Protein AF-0000000080789668 (afdb_homodimer)

Nearest PDB structures (foldseek):
  3aax-assembly1_A  TM=9.616E-01  e=2.510E-32  Mycobacterium tuberculosis
  3aay-assembly1_A  TM=9.534E-01  e=1.844E-32  Mycobacterium tuberculosis
  3aax-assembly2_B  TM=9.592E-01  e=1.595E-31  Mycobacterium tuberculosis
  3hwi-assembly1_A  TM=9.570E-01  e=2.719E-30  Mycobacterium tuberculosis
  3hzu-assembly1_A-2  TM=9.443E-01  e=3.852E-29  Mycobacterium tuberculosis

Radius of gyration: 27.15 Å; Cα contacts (8 Å, |Δi|>4): 1165; chains: 2; bounding box: 47×80×62 Å

InterPro domains:
  IPR001307 Thiosulphate sulfurtransferase, conserved site [PS00683] (247-257)
  IPR001763 Rhodanese-like domain [PF00581] (4-111)
  IPR001763 Rhodanese-like domain [PF00581] (143-257)
  IPR001763 Rhodanese-like domain [PS50206] (11-118)
  IPR001763 Rhodanese-like domain [PS50206] (148-266)
  IPR001763 Rhodanese-like domain [SM00450] (3-115)
  IPR001763 Rhodanese-like domain [SM00450] (138-263)
  IPR036873 Rhodanese-like domain superfamily [G3DSA:3.40.250.10] (1-135)
  IPR036873 Rhodanese-like domain superfamily [G3DSA:3.40.250.10] (138-267)
  IPR036873 Rhodanese-like domain superfamily [SSF52821] (2-127)
  IPR036873 Rhodanese-like domain superfamily [SSF52821] (144-266)
  IPR051126 Thiosulfate sulfurtransferase domain-containing protein [PTHR43855] (2-267)

Sequence (534 aa):
MLVSVKWLYENLNEVKILEIDFDPEINYYEGHIPSALLLPWKSLLHDKIRDFAPPEKFSKVLGNLGVKEDDLIVLYSDMGNRYAFYTYWLMKAYGHENVAILNGGIYKWLKEGYPVENEPTFPSKKSNYIVKRVDWSSRILLWELLSKLNSIELIDARNREEYEGLTSAPPEHKCEQTQVSGHIPNAKNIPWTILFNEDGTLKGREELEKIFSSINKDKEIVVYCRTGARASAVWYVLKEVLSYKNVRLYDGSWVEYGNLVGVPIERMLVSVKWLYENLNEVKILEIDFDPEINYYEGHIPSALLLPWKSLLHDKIRDFAPPEKFSKVLGNLGVKEDDLIVLYSDMGNRYAFYTYWLMKAYGHENVAILNGGIYKWLKEGYPVENEPTFPSKKSNYIVKRVDWSSRILLWELLSKLNSIELIDARNREEYEGLTSAPPEHKCEQTQVSGHIPNAKNIPWTILFNEDGTLKGREELEKIFSSINKDKEIVVYCRTGARASAVWYVLKEVLSYKNVRLYDGSWVEYGNLVGVPIER

pLDDT: mean 94.4, std 8.52, range [49.53, 98.88]

Foldseek 3Di:
DEDELVRCLVCVPQAAEEEEECDCVVPVLVWDAPNYAYDYLVQQDPPPDGGGDPQVSVQQSCQQQVDALQGQYEYAYPPLRLSVLVVVVVCVQLPRDRYYYHFLGVQLNVVVPHDIDNDHHGDPHGHRGGRDDGHQQQADEDVRCLVCVPFAAEEEQEDPCQQCQVDQDDPVCPVLGFPGGHARPPYDYQHLVVQADPSSGGDALVVLCVSCVVHDLVGAYEYAYRQQRSRSSVQCCVCVVNNRPRHHYHRCHCSNVRRDPPHDGDD/DEDELVRCLVCVPQAAEEEEEQDCVVPVLVWDAPNYAYDYLVQQDPPPDGGGHPQVSVQQSCQQQVDALQGQYEYAYPPLRLVVLVVVVVCVQLPRDRYYYHFLGVQLNVVVPHDIDNDHHGDPHGHRGGRDHGHQQQADEDVRCLVCVPFAAEEEQEDPCQQCQVDQDPPVCVVLGFPGGHARPPYDYQHLVVQADPSSGGDALVVLCVSCVVPDLVGAYEYAYRQQRSRSSVQCCVCVVNNRPRHHYHRNHCSNVRRDPPHDGDD

Secondary structure (DSSP, 8-state):
-EE-HHHHHHTTTTSEEEEEES-TTTTTTT-B-TTPEEEEGGGGB-SSSSSBPPHHHHHHHHHHTT--TT--EEEEEHHHHHHHHHHHHHHHHTT---EEEETTHHHHHHHTT---B-SPP--SS-----------TTB--HHHHHHTTTTSEEEE-S-HHHHTTS-SS-GGGGGG--SS-SB-TT-EE--GGGGB-TTSPBPPHHHHHHHTTTS-TTS-EEEE-SSSHHHHHHHHIIIIIS--SSEEE-TTHHHHHTT-SS---B-/-EE-HHHHHHTTTTSEEEEEES-TTTTTTT-B-TTPEEEEGGGGB-SSSSSBPPHHHHHHHHHHTT--TT--EEEEEHHHHHHHHHHHHHHHHTT---EEEETTHHHHHHHTT---B-SPP--SS-----------TTB--HHHHHHTTTTSEEEE-S-HHHHTTS-SS-GGGGGG--SS-SB-TT-EE--GGGGB-TTSPBPPHHHHHHHTTTS-TTS-EEEE-SSSHHHHHHHHIIIIIS--SSEEE-TTHHHHHTT-SS---B-

Structure (mmCIF, N/CA/C/O backbone):
data_AF-0000000080789668-model_v1
#
loop_
_entity.id
_entity.type
_entity.pdbx_description
1 polymer Sulfurtransferase
#
loop_
_atom_site.group_PDB
_atom_site.id
_atom_site.type_symbol
_atom_site.label_atom_id
_atom_site.label_alt_id
_atom_site.label_comp_id
_atom_site.label_asym_id
_atom_site.label_entity_id
_atom_site.label_seq_id
_atom_site.pdbx_PDB_ins_code
_atom_site.Cartn_x
_atom_site.Cartn_y
_atom_site.Cartn_z
_atom_site.occupancy
_atom_site.B_iso_or_equiv
_atom_site.auth_seq_id
_atom_site.auth_comp_id
_atom_site.auth_asym_id
_atom_site.auth_atom_id
_atom_site.pdbx_PDB_model_num
ATOM 1 N N . MET A 1 1 ? 5.379 -29.969 -11.68 1 88.44 1 MET A N 1
ATOM 2 C CA . MET A 1 1 ? 5.574 -30.625 -12.977 1 88.44 1 MET A CA 1
ATOM 3 C C . MET A 1 1 ? 5.379 -29.625 -14.109 1 88.44 1 MET A C 1
ATOM 5 O O . MET A 1 1 ? 4.535 -28.734 -14.023 1 88.44 1 MET A O 1
ATOM 9 N N . LEU A 1 2 ? 6.27 -29.719 -15.125 1 95.44 2 LEU A N 1
ATOM 10 C CA . LEU A 1 2 ? 6.18 -28.922 -16.344 1 95.44 2 LEU A CA 1
ATOM 11 C C . LEU A 1 2 ? 5.812 -29.781 -17.531 1 95.44 2 LEU A C 1
ATOM 13 O O . LEU A 1 2 ? 6.395 -30.859 -17.734 1 95.44 2 LEU A O 1
ATOM 17 N N . VAL A 1 3 ? 4.777 -29.344 -18.281 1 98.06 3 VAL A N 1
ATOM 18 C CA . VAL A 1 3 ? 4.395 -30.109 -19.453 1 98.06 3 VAL A CA 1
ATOM 19 C C . VAL A 1 3 ? 4.539 -29.234 -20.703 1 98.06 3 VAL A C 1
ATOM 21 O O . VAL A 1 3 ? 4.336 -28.016 -20.641 1 98.06 3 VAL A O 1
ATOM 24 N N . SER A 1 4 ? 4.828 -29.844 -21.828 1 98.19 4 SER A N 1
ATOM 25 C CA . SER A 1 4 ? 4.992 -29.125 -23.078 1 98.19 4 SER A CA 1
ATOM 26 C C . SER A 1 4 ? 3.65 -28.891 -23.766 1 98.19 4 SER A C 1
ATOM 28 O O . SER A 1 4 ? 2.662 -29.562 -23.453 1 98.19 4 SER A O 1
ATOM 30 N N . VAL A 1 5 ? 3.672 -27.953 -24.688 1 98.12 5 VAL A N 1
ATOM 31 C CA . VAL A 1 5 ? 2.467 -27.672 -25.469 1 98.12 5 VAL A CA 1
ATOM 32 C C . VAL A 1 5 ? 2.1 -28.906 -26.297 1 98.12 5 VAL A C 1
ATOM 34 O O . VAL A 1 5 ? 0.919 -29.234 -26.438 1 98.12 5 VAL A O 1
ATOM 37 N N . LYS A 1 6 ? 3.082 -29.594 -26.844 1 98.19 6 LYS A N 1
ATOM 38 C CA . LYS A 1 6 ? 2.84 -30.812 -27.609 1 98.19 6 LYS A CA 1
ATOM 39 C C . LYS A 1 6 ? 2.193 -31.891 -26.734 1 98.19 6 LYS A C 1
ATOM 41 O O . LYS A 1 6 ? 1.214 -32.5 -27.141 1 98.19 6 LYS A O 1
ATOM 46 N N .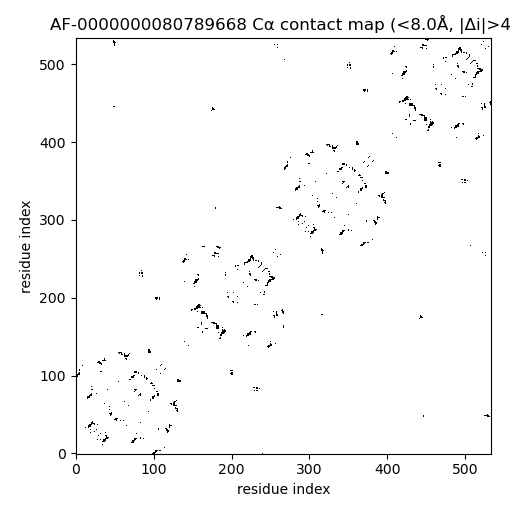 TRP A 1 7 ? 2.785 -32.094 -25.609 1 98.44 7 TRP A N 1
ATOM 47 C CA . TRP A 1 7 ? 2.244 -33.094 -24.688 1 98.44 7 TRP A CA 1
ATOM 48 C C . TRP A 1 7 ? 0.789 -32.781 -24.359 1 98.44 7 TRP A C 1
ATOM 50 O O . TRP A 1 7 ? -0.055 -33.688 -24.359 1 98.44 7 TRP A O 1
ATOM 60 N N . LEU A 1 8 ? 0.465 -31.516 -23.984 1 98.56 8 LEU A N 1
ATOM 61 C CA . LEU A 1 8 ? -0.902 -31.156 -23.625 1 98.56 8 LEU A CA 1
ATOM 62 C C . LEU A 1 8 ? -1.859 -31.406 -24.781 1 98.56 8 LEU A C 1
ATOM 64 O O . LEU A 1 8 ? -2.951 -31.938 -24.594 1 98.56 8 LEU A O 1
ATOM 68 N N . TYR A 1 9 ? -1.451 -31.031 -26.016 1 98.19 9 TYR A N 1
ATOM 69 C CA . TYR A 1 9 ? -2.291 -31.25 -27.203 1 98.19 9 TYR A CA 1
ATOM 70 C C . TYR A 1 9 ? -2.641 -32.719 -27.359 1 98.19 9 TYR A C 1
ATOM 72 O O . TYR A 1 9 ? -3.771 -33.062 -27.719 1 98.19 9 TYR A O 1
ATOM 80 N N . GLU A 1 10 ? -1.717 -33.531 -27.078 1 98.06 10 GLU A N 1
ATOM 81 C CA . GLU A 1 10 ? -1.894 -34.969 -27.25 1 98.06 10 GLU A CA 1
ATOM 82 C C . GLU A 1 10 ? -2.686 -35.594 -26.078 1 98.06 10 GLU A C 1
ATOM 84 O O . GLU A 1 10 ? -3.154 -36.719 -26.172 1 98.06 10 GLU A O 1
ATOM 89 N N . ASN A 1 11 ? -2.867 -34.812 -25 1 97.56 11 ASN A N 1
ATOM 90 C CA . ASN A 1 11 ? -3.498 -35.375 -23.797 1 97.56 11 ASN A CA 1
ATOM 91 C C . ASN A 1 11 ? -4.664 -34.5 -23.328 1 97.56 11 ASN A C 1
ATOM 93 O O . ASN A 1 11 ? -5.008 -34.5 -22.156 1 97.56 11 ASN A O 1
ATOM 97 N N . LEU A 1 12 ? -5.309 -33.781 -24.203 1 96.75 12 LEU A N 1
ATOM 98 C CA . LEU A 1 12 ? -6.355 -32.812 -23.891 1 96.75 12 LEU A CA 1
ATOM 99 C C . LEU A 1 12 ? -7.492 -33.469 -23.109 1 96.75 12 LEU A C 1
ATOM 101 O O . LEU A 1 12 ? -8.055 -32.875 -22.188 1 96.75 12 LEU A O 1
ATOM 105 N N . ASN A 1 13 ? -7.793 -34.719 -23.438 1 92.88 13 ASN A N 1
ATOM 106 C CA . ASN A 1 13 ? -8.953 -35.406 -22.859 1 92.88 13 ASN A CA 1
ATOM 107 C C . ASN A 1 13 ? -8.594 -36.188 -21.609 1 92.88 13 ASN A C 1
ATOM 109 O O . ASN A 1 13 ? -9.461 -36.781 -20.969 1 92.88 13 ASN A O 1
ATOM 113 N N . GLU A 1 14 ? -7.312 -36.125 -21.203 1 95.06 14 GLU A N 1
ATOM 114 C CA . GLU A 1 14 ? -6.836 -36.938 -20.094 1 95.06 14 GLU A CA 1
ATOM 115 C C . GLU A 1 14 ? -6.562 -36.094 -18.859 1 95.06 14 GLU A C 1
ATOM 117 O O . GLU A 1 14 ? -6.32 -36.594 -17.766 1 95.06 14 GLU A O 1
ATOM 122 N N . VAL A 1 15 ? -6.602 -34.812 -19.062 1 97 15 VAL A N 1
ATOM 123 C CA . VAL A 1 15 ? -6.258 -33.906 -17.969 1 97 15 VAL A CA 1
ATOM 124 C C . VAL A 1 15 ? -7.32 -32.812 -17.828 1 97 15 VAL A C 1
ATOM 126 O O . VAL A 1 15 ? -8.148 -32.625 -18.719 1 97 15 VAL A O 1
ATOM 129 N N . LYS A 1 16 ? -7.414 -32.188 -16.641 1 97.44 16 LYS A N 1
ATOM 130 C CA . LYS A 1 16 ? -8.18 -30.953 -16.438 1 97.44 16 LYS A CA 1
ATOM 131 C C . LYS A 1 16 ? -7.336 -29.719 -16.734 1 97.44 16 LYS A C 1
ATOM 133 O O . LYS A 1 16 ? -6.258 -29.547 -16.156 1 97.44 16 LYS A O 1
ATOM 138 N N . ILE A 1 17 ? -7.758 -28.938 -17.656 1 98.31 17 ILE A N 1
ATOM 139 C CA . ILE A 1 17 ? -7.016 -27.75 -18.031 1 98.31 17 ILE A CA 1
ATOM 140 C C . ILE A 1 17 ? -7.691 -26.516 -17.453 1 98.31 17 ILE A C 1
ATOM 142 O O . ILE A 1 17 ? -8.883 -26.281 -17.672 1 98.31 17 ILE A O 1
ATOM 146 N N . LEU A 1 18 ? -6.957 -25.766 -16.641 1 98.12 18 LEU A N 1
ATOM 147 C CA . LEU A 1 18 ? -7.473 -24.531 -16.062 1 98.12 18 LEU A CA 1
ATOM 148 C C . LEU A 1 18 ? -6.699 -23.328 -16.578 1 98.12 18 LEU A C 1
ATOM 150 O O . LEU A 1 18 ? -5.469 -23.281 -16.484 1 98.12 18 LEU A O 1
ATOM 154 N N . GLU A 1 19 ? -7.34 -22.375 -17.125 1 97.69 19 GLU A N 1
ATOM 155 C CA . GLU A 1 19 ? -6.773 -21.062 -17.438 1 97.69 19 GLU A CA 1
ATOM 156 C C . GLU A 1 19 ? -7.031 -20.062 -16.312 1 97.69 19 GLU A C 1
ATOM 158 O O . GLU A 1 19 ? -8.188 -19.75 -16 1 97.69 19 GLU A O 1
ATOM 163 N N . ILE A 1 20 ? -5.934 -19.641 -15.688 1 97.5 20 ILE A N 1
ATOM 164 C CA . ILE A 1 20 ? -6.051 -18.625 -14.633 1 97.5 20 ILE A CA 1
ATOM 165 C C . ILE A 1 20 ? -6.07 -17.234 -15.258 1 97.5 20 ILE A C 1
ATOM 167 O O . ILE A 1 20 ? -5.086 -16.812 -15.867 1 97.5 20 ILE A O 1
ATOM 171 N N . ASP A 1 21 ? -7.168 -16.531 -15 1 92 21 ASP A N 1
ATOM 172 C CA . ASP A 1 21 ? -7.297 -15.25 -15.68 1 92 21 ASP A CA 1
ATOM 173 C C . ASP A 1 21 ? -7.629 -14.133 -14.68 1 92 21 ASP A C 1
ATOM 175 O O . ASP A 1 21 ? -8.484 -14.312 -13.812 1 92 21 ASP A O 1
ATOM 179 N N . PHE A 1 22 ? -6.883 -13.055 -14.898 1 84.81 22 PHE A N 1
ATOM 180 C CA . PHE A 1 22 ? -7.16 -11.859 -14.109 1 84.81 22 PHE A CA 1
ATOM 181 C C . PHE A 1 22 ? -8.281 -11.047 -14.734 1 84.81 22 PHE A C 1
ATOM 183 O O . PHE A 1 22 ? -9.086 -10.438 -14.023 1 84.81 22 PHE A O 1
ATOM 190 N N . ASP A 1 23 ? -8.383 -11.047 -15.977 1 82.75 23 ASP A N 1
ATOM 191 C CA . ASP A 1 23 ? -9.398 -10.383 -16.781 1 82.75 23 ASP A CA 1
ATOM 192 C C . ASP A 1 23 ? -9.891 -11.289 -17.906 1 82.75 23 ASP A C 1
ATOM 194 O O . ASP A 1 23 ? -9.492 -11.133 -19.062 1 82.75 23 ASP A O 1
ATOM 198 N N . PRO A 1 24 ? -10.852 -12.109 -17.609 1 82.31 24 PRO A N 1
ATOM 199 C CA . PRO A 1 24 ? -11.258 -13.148 -18.547 1 82.31 24 PRO A CA 1
ATOM 200 C C . PRO A 1 24 ? -11.844 -12.586 -19.828 1 82.31 24 PRO A C 1
ATOM 202 O O . PRO A 1 24 ? -11.812 -13.25 -20.875 1 82.31 24 PRO A O 1
ATOM 205 N N . GLU A 1 25 ? -12.398 -11.359 -19.766 1 77.81 25 GLU A N 1
ATOM 206 C CA . GLU A 1 25 ? -13.023 -10.766 -20.938 1 77.81 25 GLU A CA 1
ATOM 207 C C . GLU A 1 25 ? -12 -10.523 -22.047 1 77.81 25 GLU A C 1
ATOM 209 O O . GLU A 1 25 ? -12.32 -10.656 -23.234 1 77.81 25 GLU A O 1
ATOM 214 N N . ILE A 1 26 ? -10.766 -10.32 -21.688 1 78.12 26 ILE A N 1
ATOM 215 C CA . ILE A 1 26 ? -9.773 -9.938 -22.672 1 78.12 26 ILE A CA 1
ATOM 216 C C . ILE A 1 26 ? -8.891 -11.133 -23.016 1 78.12 26 ILE A C 1
ATOM 218 O O . ILE A 1 26 ? -8.117 -11.094 -23.984 1 78.12 26 ILE A O 1
ATOM 222 N N . ASN A 1 27 ? -9.039 -12.195 -22.297 1 84.88 27 ASN A N 1
ATOM 223 C CA . ASN A 1 27 ? -8.133 -13.32 -22.516 1 84.88 27 ASN A CA 1
ATOM 224 C C . ASN A 1 27 ? -8.906 -14.602 -22.844 1 84.88 27 ASN A C 1
ATOM 226 O O . ASN A 1 27 ? -9.086 -14.938 -24.016 1 84.88 27 ASN A O 1
ATOM 230 N N . TYR A 1 28 ? -9.633 -15.195 -21.969 1 91.19 28 TYR A N 1
ATOM 231 C CA . TYR A 1 28 ? -10.281 -16.5 -22.078 1 91.19 28 TYR A CA 1
ATOM 232 C C . TYR A 1 28 ? -11.32 -16.5 -23.203 1 91.19 28 TYR A C 1
ATOM 234 O O . TYR A 1 28 ? -11.359 -17.422 -24.016 1 91.19 28 TYR A O 1
ATOM 242 N N . TYR A 1 29 ? -12.031 -15.469 -23.312 1 90.38 29 TYR A N 1
ATOM 243 C CA . TYR A 1 29 ? -13.164 -15.445 -24.234 1 90.38 29 TYR A CA 1
ATOM 244 C C . TYR A 1 29 ? -12.711 -15.078 -25.641 1 90.38 29 TYR A C 1
ATOM 246 O O . TYR A 1 29 ? -13.438 -15.305 -26.609 1 90.38 29 TYR A O 1
ATOM 254 N N . GLU A 1 30 ? -11.516 -14.508 -25.75 1 87.94 30 GLU A N 1
ATOM 255 C CA . GLU A 1 30 ? -10.953 -14.25 -27.062 1 87.94 30 GLU A CA 1
ATOM 256 C C . GLU A 1 30 ? -10.398 -15.531 -27.688 1 87.94 30 GLU A C 1
ATOM 258 O O . GLU A 1 30 ? -10.32 -15.648 -28.922 1 87.94 30 GLU A O 1
ATOM 263 N N . GLY A 1 31 ? -10 -16.422 -26.828 1 92.69 31 GLY A N 1
ATOM 264 C CA . GLY A 1 31 ? -9.469 -17.703 -27.25 1 92.69 31 GLY A CA 1
ATOM 265 C C . GLY A 1 31 ? -8.742 -18.453 -26.141 1 92.69 31 GLY A C 1
ATOM 266 O O . GLY A 1 31 ? -7.922 -17.859 -25.438 1 92.69 31 GLY A O 1
ATOM 267 N N . HIS A 1 32 ? -9.078 -19.609 -26.031 1 96.5 32 HIS A N 1
ATOM 268 C CA . HIS A 1 32 ? -8.438 -20.438 -25 1 96.5 32 HIS A CA 1
ATOM 269 C C . HIS A 1 32 ? -8.125 -21.828 -25.531 1 96.5 32 HIS A C 1
ATOM 271 O O . HIS A 1 32 ? -8.586 -22.203 -26.609 1 96.5 32 HIS A O 1
ATOM 277 N N . ILE A 1 33 ? -7.242 -22.531 -24.828 1 97.56 33 ILE A N 1
ATOM 278 C CA . ILE A 1 33 ? -6.883 -23.891 -25.188 1 97.56 33 ILE A CA 1
ATOM 279 C C . ILE A 1 33 ? -8.117 -24.781 -25.109 1 97.56 33 ILE A C 1
ATOM 281 O O . ILE A 1 33 ? -8.914 -24.688 -24.188 1 97.56 33 ILE A O 1
ATOM 285 N N . PRO A 1 34 ? -8.281 -25.703 -26.125 1 96.88 34 PRO A N 1
ATOM 286 C CA . PRO A 1 34 ? -9.461 -26.578 -26.141 1 96.88 34 PRO A CA 1
ATOM 287 C C . PRO A 1 34 ? -9.648 -27.328 -24.812 1 96.88 34 PRO A C 1
ATOM 289 O O . PRO A 1 34 ? -8.688 -27.859 -24.266 1 96.88 34 PRO A O 1
ATOM 292 N N . SER A 1 35 ? -10.883 -27.266 -24.281 1 95 35 SER A N 1
ATOM 293 C CA . SER A 1 35 ? -11.312 -27.984 -23.094 1 95 35 SER A CA 1
ATOM 294 C C . SER A 1 35 ? -10.875 -27.25 -21.828 1 95 35 SER A C 1
ATOM 296 O O . SER A 1 35 ? -11.211 -27.672 -20.719 1 95 35 SER A O 1
ATOM 298 N N . ALA A 1 36 ? -10.156 -26.125 -22 1 97.19 36 ALA A N 1
ATOM 299 C CA . ALA A 1 36 ? -9.711 -25.406 -20.812 1 97.19 36 ALA A CA 1
ATOM 300 C C . ALA A 1 36 ? -10.898 -24.75 -20.094 1 97.19 36 ALA A C 1
ATOM 302 O O . ALA A 1 36 ? -11.766 -24.156 -20.734 1 97.19 36 ALA A O 1
ATOM 303 N N . LEU A 1 37 ? -10.93 -24.922 -18.828 1 97.06 37 LEU A N 1
ATOM 304 C CA . LEU A 1 37 ? -11.906 -24.234 -17.984 1 97.06 37 LEU A CA 1
ATOM 305 C C . LEU A 1 37 ? -11.359 -22.922 -17.453 1 97.06 37 LEU A C 1
ATOM 307 O O . LEU A 1 37 ? -10.156 -22.797 -17.203 1 97.06 37 LEU A O 1
ATOM 311 N N . LEU A 1 38 ? -12.234 -21.938 -17.328 1 96.81 38 LEU A N 1
ATOM 312 C CA . LEU A 1 38 ? -11.844 -20.625 -16.812 1 96.81 38 LEU A CA 1
ATOM 313 C C . LEU A 1 38 ? -11.805 -20.641 -15.281 1 96.81 38 LEU A C 1
ATOM 315 O O . LEU A 1 38 ? -12.789 -21.016 -14.641 1 96.81 38 LEU A O 1
ATOM 319 N N . LEU A 1 39 ? -10.719 -20.312 -14.703 1 97.25 39 LEU A N 1
ATOM 320 C CA . LEU A 1 39 ? -10.578 -20.047 -13.281 1 97.25 39 LEU A CA 1
ATOM 321 C C . LEU A 1 39 ? -10.203 -18.594 -13.023 1 97.25 39 LEU A C 1
ATOM 323 O O . LEU A 1 39 ? -9.039 -18.219 -13.141 1 97.25 39 LEU A O 1
ATOM 327 N N . PRO A 1 40 ? -11.172 -17.75 -12.688 1 95.75 40 PRO A N 1
ATOM 328 C CA . PRO A 1 40 ? -10.828 -16.359 -12.391 1 95.75 40 PRO A CA 1
ATOM 329 C C . PRO A 1 40 ? -9.945 -16.219 -11.148 1 95.75 40 PRO A C 1
ATOM 331 O O . PRO A 1 40 ? -10.266 -16.766 -10.094 1 95.75 40 PRO A O 1
ATOM 334 N N . TRP A 1 41 ? -8.867 -15.516 -11.312 1 95.5 41 TRP A N 1
ATOM 335 C CA . TRP A 1 41 ? -7.914 -15.336 -10.219 1 95.5 41 TRP A CA 1
ATOM 336 C C . TRP A 1 41 ? -8.617 -14.828 -8.961 1 95.5 41 TRP A C 1
ATOM 338 O O . TRP A 1 41 ? -8.367 -15.312 -7.859 1 95.5 41 TRP A O 1
ATOM 348 N N . LYS A 1 42 ? -9.523 -13.891 -9.094 1 93.88 42 LYS A N 1
ATOM 349 C CA . LYS A 1 42 ? -10.211 -13.258 -7.98 1 93.88 42 LYS A CA 1
ATOM 350 C C . LYS A 1 42 ? -10.992 -14.273 -7.156 1 93.88 42 LYS A C 1
ATOM 352 O O . LYS A 1 42 ? -11.219 -14.07 -5.961 1 93.88 42 LYS A O 1
ATOM 357 N N . SER A 1 43 ? -11.375 -15.406 -7.797 1 96.75 43 SER A N 1
ATOM 358 C CA . SER A 1 43 ? -12.141 -16.438 -7.094 1 96.75 43 SER A CA 1
ATOM 359 C C . SER A 1 43 ? -11.273 -17.172 -6.082 1 96.75 43 SER A C 1
ATOM 361 O O . SER A 1 43 ? -11.789 -17.859 -5.203 1 96.75 43 SER A O 1
ATOM 363 N N . LEU A 1 44 ? -9.961 -17.016 -6.207 1 97.75 44 LEU A N 1
ATOM 364 C CA . LEU A 1 44 ? -9.023 -17.703 -5.32 1 97.75 44 LEU A CA 1
ATOM 365 C C . LEU A 1 44 ? -8.625 -16.797 -4.152 1 97.75 44 LEU A C 1
ATOM 367 O O . LEU A 1 44 ? -7.816 -17.203 -3.311 1 97.75 44 LEU A O 1
ATOM 371 N N . LEU A 1 45 ? -9.203 -15.625 -4.09 1 97.19 45 LEU A N 1
ATOM 372 C CA . LEU A 1 45 ? -8.859 -14.656 -3.057 1 97.19 45 LEU A CA 1
ATOM 373 C C . LEU A 1 45 ? -9.969 -14.562 -2.012 1 97.19 45 LEU A C 1
ATOM 375 O O . LEU A 1 45 ? -11.109 -14.945 -2.275 1 97.19 45 LEU A O 1
ATOM 379 N N . HIS A 1 46 ? -9.586 -14.141 -0.825 1 97.25 46 HIS A N 1
ATOM 380 C CA . HIS A 1 46 ? -10.562 -13.859 0.218 1 97.25 46 HIS A CA 1
ATOM 381 C C . HIS A 1 46 ? -11.508 -12.734 -0.198 1 97.25 46 HIS A C 1
ATOM 383 O O . HIS A 1 46 ? -11.102 -11.805 -0.89 1 97.25 46 HIS A O 1
ATOM 389 N N . ASP A 1 47 ? -12.734 -12.766 0.256 1 94.25 47 ASP A N 1
ATOM 390 C CA . ASP A 1 47 ? -13.766 -11.828 -0.196 1 94.25 47 ASP A CA 1
ATOM 391 C C . ASP A 1 47 ? -13.586 -10.461 0.453 1 94.25 47 ASP A C 1
ATOM 393 O O . ASP A 1 47 ? -14.016 -9.445 -0.098 1 94.25 47 ASP A O 1
ATOM 397 N N . LYS A 1 48 ? -12.953 -10.422 1.616 1 92.12 48 LYS A N 1
ATOM 398 C CA . LYS A 1 48 ? -12.984 -9.195 2.402 1 92.12 48 LYS A CA 1
ATOM 399 C C . LYS A 1 48 ? -11.578 -8.656 2.646 1 92.12 48 LYS A C 1
ATOM 401 O O . LYS A 1 48 ? -11.328 -7.461 2.508 1 92.12 48 LYS A O 1
ATOM 406 N N . ILE A 1 49 ? -10.672 -9.516 3.035 1 96.5 49 ILE A N 1
ATOM 407 C CA . ILE A 1 49 ? -9.344 -9.07 3.438 1 96.5 49 ILE A CA 1
ATOM 408 C C . ILE A 1 49 ? -8.328 -9.461 2.367 1 96.5 49 ILE A C 1
ATOM 410 O O . ILE A 1 49 ? -8.617 -10.273 1.49 1 96.5 49 ILE A O 1
ATOM 414 N N . ARG A 1 50 ? -7.195 -8.844 2.371 1 95.75 50 ARG A N 1
ATOM 415 C CA . ARG A 1 50 ? -6.113 -9.219 1.466 1 95.75 50 ARG A CA 1
ATOM 416 C C . ARG A 1 50 ? -5.496 -10.555 1.873 1 95.75 50 ARG A C 1
ATOM 418 O O . ARG A 1 50 ? -4.57 -10.602 2.682 1 95.75 50 ARG A O 1
ATOM 425 N N . ASP A 1 51 ? -6.004 -11.547 1.333 1 97.94 51 ASP A N 1
ATOM 426 C CA . ASP A 1 51 ? -5.539 -12.906 1.573 1 97.94 51 ASP A CA 1
ATOM 427 C C . ASP A 1 51 ? -6.137 -13.875 0.561 1 97.94 51 ASP A C 1
ATOM 429 O O . ASP A 1 51 ? -6.844 -13.469 -0.36 1 97.94 51 ASP A O 1
ATOM 433 N N . PHE A 1 52 ? -5.781 -15.117 0.733 1 98.31 52 PHE A N 1
ATOM 434 C CA . PHE A 1 52 ? -6.32 -16.141 -0.153 1 98.31 52 PHE A CA 1
ATOM 435 C C . PHE A 1 52 ? -7.637 -16.688 0.388 1 98.31 52 PHE A C 1
ATOM 437 O O . PHE A 1 52 ? -7.938 -16.547 1.574 1 98.31 52 PHE A O 1
ATOM 444 N N . ALA A 1 53 ? -8.414 -17.266 -0.564 1 97.88 53 ALA A N 1
ATOM 445 C CA . ALA A 1 53 ? -9.688 -17.875 -0.2 1 97.88 53 ALA A CA 1
ATOM 446 C C . ALA A 1 53 ? -9.508 -18.938 0.884 1 97.88 53 ALA A C 1
ATOM 448 O O . ALA A 1 53 ? -8.539 -19.703 0.854 1 97.88 53 ALA A O 1
ATOM 449 N N . PRO A 1 54 ? -10.438 -18.969 1.89 1 97.75 54 PRO A N 1
ATOM 450 C CA . PRO A 1 54 ? -10.383 -20.094 2.828 1 97.75 54 PRO A CA 1
ATOM 451 C C . PRO A 1 54 ? -10.625 -21.453 2.146 1 97.75 54 PRO A C 1
ATOM 453 O O . PRO A 1 54 ? -11.117 -21.484 1.016 1 97.75 54 PRO A O 1
ATOM 456 N N . PRO A 1 55 ? -10.266 -22.531 2.848 1 97.88 55 PRO A N 1
ATOM 457 C CA . PRO A 1 55 ? -10.352 -23.875 2.24 1 97.88 55 PRO A CA 1
ATOM 458 C C . PRO A 1 55 ? -11.75 -24.172 1.703 1 97.88 55 PRO A C 1
ATOM 460 O O . PRO A 1 55 ? -11.883 -24.812 0.65 1 97.88 55 PRO A O 1
ATOM 463 N N . GLU A 1 56 ? -12.758 -23.766 2.365 1 97.81 56 GLU A N 1
ATOM 464 C CA . GLU A 1 56 ? -14.125 -24.062 1.943 1 97.81 56 GLU A CA 1
ATOM 465 C C . GLU A 1 56 ? -14.453 -23.391 0.614 1 97.81 56 GLU A C 1
ATOM 467 O O . GLU A 1 56 ? -15.031 -24 -0.279 1 97.81 56 GLU A O 1
ATOM 472 N N . LYS A 1 57 ? -14.094 -22.141 0.516 1 98.12 57 LYS A N 1
ATOM 473 C CA . LYS A 1 57 ? -14.32 -21.422 -0.729 1 98.12 57 LYS A CA 1
ATOM 474 C C . LYS A 1 57 ? -13.484 -22 -1.865 1 98.12 57 LYS A C 1
ATOM 476 O O . LYS A 1 57 ? -13.969 -22.141 -2.988 1 98.12 57 LYS A O 1
ATOM 481 N N . PHE A 1 58 ? -12.234 -22.297 -1.569 1 98.38 58 PHE A N 1
ATOM 482 C CA . PHE A 1 58 ? -11.352 -22.906 -2.559 1 98.38 58 PHE A CA 1
ATOM 483 C C . PHE A 1 58 ? -11.945 -24.203 -3.088 1 98.38 58 PHE A C 1
ATOM 485 O O . PHE A 1 58 ? -11.977 -24.438 -4.301 1 98.38 58 PHE A O 1
ATOM 492 N N . SER A 1 59 ? -12.484 -25.016 -2.189 1 98.44 59 SER A N 1
ATOM 493 C CA . SER A 1 59 ? -13.117 -26.281 -2.553 1 98.44 59 SER A CA 1
ATOM 494 C C . SER A 1 59 ? -14.32 -26.047 -3.463 1 98.44 59 SER A C 1
ATOM 496 O O . SER A 1 59 ? -14.492 -26.75 -4.461 1 98.44 59 SER A O 1
ATOM 498 N N . LYS A 1 60 ? -15.078 -25.094 -3.084 1 98.19 60 LYS A N 1
ATOM 499 C CA . LYS A 1 60 ? -16.281 -24.797 -3.863 1 98.19 60 LYS A CA 1
ATOM 500 C C . LYS A 1 60 ? -15.906 -24.328 -5.273 1 98.19 60 LYS A C 1
ATOM 502 O O . LYS A 1 60 ? -16.547 -24.734 -6.246 1 98.19 60 LYS A O 1
ATOM 507 N N . VAL A 1 61 ? -14.891 -23.516 -5.383 1 98 61 VAL A N 1
ATOM 508 C CA . VAL A 1 61 ? -14.453 -23 -6.672 1 98 61 VAL A CA 1
ATOM 509 C C . VAL A 1 61 ? -14.008 -24.141 -7.574 1 98 61 VAL A C 1
ATOM 511 O O . VAL A 1 61 ? -14.461 -24.25 -8.719 1 98 61 VAL A O 1
ATOM 514 N N . LEU A 1 62 ? -13.141 -25.031 -7.074 1 98.12 62 LEU A N 1
ATOM 515 C CA . LEU A 1 62 ? -12.648 -26.141 -7.871 1 98.12 62 LEU A CA 1
ATOM 516 C C . LEU A 1 62 ? -13.758 -27.141 -8.156 1 98.12 62 LEU A C 1
ATOM 518 O O . LEU A 1 62 ? -13.828 -27.719 -9.25 1 98.12 62 LEU A O 1
ATOM 522 N N . GLY A 1 63 ? -14.602 -27.359 -7.152 1 98.25 63 GLY A N 1
ATOM 523 C CA . GLY A 1 63 ? -15.734 -28.25 -7.352 1 98.25 63 GLY A CA 1
ATOM 524 C C . GLY A 1 63 ? -16.672 -27.781 -8.453 1 98.25 63 GLY A C 1
ATOM 525 O O . GLY A 1 63 ? -17.172 -28.594 -9.234 1 98.25 63 GLY A O 1
ATOM 526 N N . ASN A 1 64 ? -16.938 -26.5 -8.492 1 97.81 64 ASN A N 1
ATOM 527 C CA . ASN A 1 64 ? -17.797 -25.922 -9.516 1 97.81 64 ASN A CA 1
ATOM 528 C C . ASN A 1 64 ? -17.219 -26.125 -10.914 1 97.81 64 ASN A C 1
ATOM 530 O O . ASN A 1 64 ? -17.953 -26.125 -11.906 1 97.81 64 ASN A O 1
ATOM 534 N N . LEU A 1 65 ? -15.93 -26.328 -10.969 1 97.69 65 LEU A N 1
ATOM 535 C CA . LEU A 1 65 ? -15.258 -26.562 -12.242 1 97.69 65 LEU A CA 1
ATOM 536 C C . LEU A 1 65 ? -15.164 -28.062 -12.547 1 97.69 65 LEU A C 1
ATOM 538 O O . LEU A 1 65 ? -14.578 -28.453 -13.555 1 97.69 65 LEU A O 1
ATOM 542 N N . GLY A 1 66 ? -15.656 -28.891 -11.648 1 97.69 66 GLY A N 1
ATOM 543 C CA . GLY A 1 66 ? -15.672 -30.328 -11.852 1 97.69 66 GLY A CA 1
ATOM 544 C C . GLY A 1 66 ? -14.336 -30.984 -11.562 1 97.69 66 GLY A C 1
ATOM 545 O O . GLY A 1 66 ? -14.078 -32.094 -12 1 97.69 66 GLY A O 1
ATOM 546 N N . VAL A 1 67 ? -13.523 -30.312 -10.891 1 97.56 67 VAL A N 1
ATOM 547 C CA . VAL A 1 67 ? -12.203 -30.844 -10.555 1 97.56 67 VAL A CA 1
ATOM 548 C C . VAL A 1 67 ? -12.328 -31.859 -9.43 1 97.56 67 VAL A C 1
ATOM 550 O O . VAL A 1 67 ? -13.055 -31.641 -8.453 1 97.56 67 VAL A O 1
ATOM 553 N N . LYS A 1 68 ? -11.688 -32.938 -9.617 1 96.44 68 LYS A N 1
ATOM 554 C CA . LYS A 1 68 ? -11.609 -33.969 -8.578 1 96.44 68 LYS A CA 1
ATOM 555 C C . LYS A 1 68 ? -10.234 -33.969 -7.918 1 96.44 68 LYS A C 1
ATOM 557 O O . LYS A 1 68 ? -9.258 -33.5 -8.508 1 96.44 68 LYS A O 1
ATOM 562 N N . GLU A 1 69 ? -10.148 -34.5 -6.73 1 95 69 GLU A N 1
ATOM 563 C CA . GLU A 1 69 ? -8.938 -34.406 -5.914 1 95 69 GLU A CA 1
ATOM 564 C C . GLU A 1 69 ? -7.773 -35.125 -6.59 1 95 69 GLU A C 1
ATOM 566 O O . GLU A 1 69 ? -6.613 -34.781 -6.391 1 95 69 GLU A O 1
ATOM 571 N N . ASP A 1 70 ? -8.086 -36.094 -7.43 1 94.38 70 ASP A N 1
ATOM 572 C CA . ASP A 1 70 ? -7.02 -36.875 -8.023 1 94.38 70 ASP A CA 1
ATOM 573 C C . ASP A 1 70 ? -6.758 -36.469 -9.469 1 94.38 70 ASP A C 1
ATOM 575 O O . ASP A 1 70 ? -5.906 -37.062 -10.141 1 94.38 70 ASP A O 1
ATOM 579 N N . ASP A 1 71 ? -7.453 -35.5 -9.922 1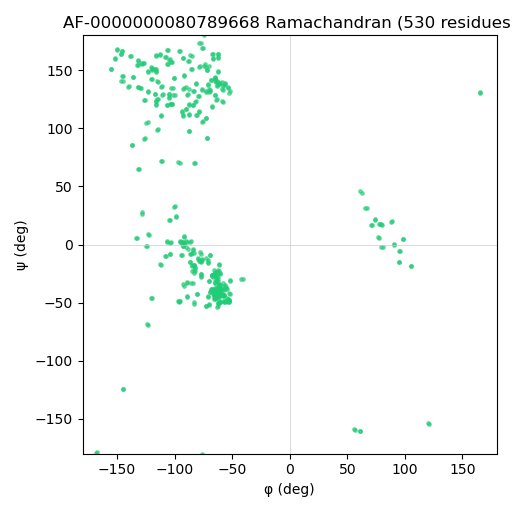 96.5 71 ASP A N 1
ATOM 580 C CA . ASP A 1 71 ? -7.262 -35.031 -11.297 1 96.5 71 ASP A CA 1
ATOM 581 C C . ASP A 1 71 ? -5.844 -34.5 -11.5 1 96.5 71 ASP A C 1
ATOM 583 O O . ASP A 1 71 ? -5.293 -33.812 -10.625 1 96.5 71 ASP A O 1
ATOM 587 N N . LEU A 1 72 ? -5.258 -34.812 -12.656 1 98.12 72 LEU A N 1
ATOM 588 C CA . LEU A 1 72 ? -4.102 -34.031 -13.109 1 98.12 72 LEU A CA 1
ATOM 589 C C . LEU A 1 72 ? -4.539 -32.688 -13.719 1 98.12 72 LEU A C 1
ATOM 591 O O . LEU A 1 72 ? -5.242 -32.688 -14.727 1 98.12 72 LEU A O 1
ATOM 595 N N . ILE A 1 73 ? -4.145 -31.641 -13.031 1 98.44 73 ILE A N 1
ATOM 596 C CA . ILE A 1 73 ? -4.516 -30.297 -13.477 1 98.44 73 ILE A CA 1
ATOM 597 C C . ILE A 1 73 ? -3.346 -29.656 -14.219 1 98.44 73 ILE A C 1
ATOM 599 O O . ILE A 1 73 ? -2.209 -29.688 -13.734 1 98.44 73 ILE A O 1
ATOM 603 N N . VAL A 1 74 ? -3.543 -29.141 -15.398 1 98.88 74 VAL A N 1
ATOM 604 C CA . VAL A 1 74 ? -2.568 -28.344 -16.125 1 98.88 74 VAL A CA 1
ATOM 605 C C . VAL A 1 74 ? -2.994 -26.875 -16.109 1 98.88 74 VAL A C 1
ATOM 607 O O . VAL A 1 74 ? -4.086 -26.531 -16.578 1 98.88 74 VAL A O 1
ATOM 610 N N . LEU A 1 75 ? -2.129 -26.062 -15.555 1 98.81 75 LEU A N 1
ATOM 611 C CA . LEU A 1 75 ? -2.414 -24.641 -15.398 1 98.81 75 LEU A CA 1
ATOM 612 C C . LEU A 1 75 ? -1.714 -23.812 -16.484 1 98.81 75 LEU A C 1
ATOM 614 O O . LEU A 1 75 ? -0.575 -24.109 -16.844 1 98.81 75 LEU A O 1
ATOM 618 N N . TYR A 1 76 ? -2.359 -22.781 -16.953 1 98.06 76 TYR A N 1
ATOM 619 C CA . TYR A 1 76 ? -1.717 -21.75 -17.734 1 98.06 76 TYR A CA 1
ATOM 620 C C . TYR A 1 76 ? -2.434 -20.406 -17.562 1 98.06 76 TYR A C 1
ATOM 622 O O . TYR A 1 76 ? -3.549 -20.359 -17.031 1 98.06 76 TYR A O 1
ATOM 630 N N . SER A 1 77 ? -1.802 -19.391 -17.844 1 96.38 77 SER A N 1
ATOM 631 C CA . SER A 1 77 ? -2.359 -18.047 -17.812 1 96.38 77 SER A CA 1
ATOM 632 C C . SER A 1 77 ? -1.687 -17.141 -18.844 1 96.38 77 SER A C 1
ATOM 634 O O . SER A 1 77 ? -0.691 -17.531 -19.469 1 96.38 77 SER A O 1
ATOM 636 N N . ASP A 1 78 ? -2.316 -15.992 -19.031 1 89.19 78 ASP A N 1
ATOM 637 C CA . ASP A 1 78 ? -1.64 -14.953 -19.812 1 89.19 78 ASP A CA 1
ATOM 638 C C . ASP A 1 78 ? -0.545 -14.281 -18.984 1 89.19 78 ASP A C 1
ATOM 640 O O . ASP A 1 78 ? -0.186 -14.758 -17.906 1 89.19 78 ASP A O 1
ATOM 644 N N . MET A 1 79 ? 0.119 -13.344 -19.578 1 87.19 79 MET A N 1
ATOM 645 C CA . MET A 1 79 ? 1.115 -12.531 -18.875 1 87.19 79 MET A CA 1
ATOM 646 C C . MET A 1 79 ? 2.262 -13.398 -18.375 1 87.19 79 MET A C 1
ATOM 648 O O . MET A 1 79 ? 2.605 -13.344 -17.188 1 87.19 79 MET A O 1
ATOM 652 N N . GLY A 1 80 ? 2.768 -14.32 -19.219 1 90.94 80 GLY A N 1
ATOM 653 C CA . GLY A 1 80 ? 3.955 -15.102 -18.906 1 90.94 80 GLY A CA 1
ATOM 654 C C . GLY A 1 80 ? 3.707 -16.188 -17.875 1 90.94 80 GLY A C 1
ATOM 655 O O . GLY A 1 80 ? 4.602 -16.531 -17.094 1 90.94 80 GLY A O 1
ATOM 656 N N . ASN A 1 81 ? 2.43 -16.609 -17.688 1 95.81 81 ASN A N 1
ATOM 657 C CA . ASN A 1 81 ? 2.045 -17.688 -16.797 1 95.81 81 ASN A CA 1
ATOM 658 C C . ASN A 1 81 ? 2.189 -17.297 -15.328 1 95.81 81 ASN A C 1
ATOM 660 O O . ASN A 1 81 ? 2.217 -18.156 -14.445 1 95.81 81 ASN A O 1
ATOM 664 N N . ARG A 1 82 ? 2.295 -16.016 -15.047 1 94.5 82 ARG A N 1
ATOM 665 C CA . ARG A 1 82 ? 2.582 -15.609 -13.672 1 94.5 82 ARG A CA 1
ATOM 666 C C . ARG A 1 82 ? 1.469 -16.047 -12.727 1 94.5 82 ARG A C 1
ATOM 668 O O . ARG A 1 82 ? 1.738 -16.5 -11.617 1 94.5 82 ARG A O 1
ATOM 675 N N . TYR A 1 83 ? 0.232 -16 -13.188 1 96.44 83 TYR A N 1
ATOM 676 C CA . TYR A 1 83 ? -0.861 -16.391 -12.305 1 96.44 83 TYR A CA 1
ATOM 677 C C . TYR A 1 83 ? -1.019 -17.906 -12.281 1 96.44 83 TYR A C 1
ATOM 679 O O . TYR A 1 83 ? -1.575 -18.469 -11.328 1 96.44 83 TYR A O 1
ATOM 687 N N . ALA A 1 84 ? -0.538 -18.578 -13.328 1 98.06 84 ALA A N 1
ATOM 688 C CA . ALA A 1 84 ? -0.478 -20.047 -13.281 1 98.06 84 ALA A CA 1
ATOM 689 C C . ALA A 1 84 ? 0.498 -20.516 -12.211 1 98.06 84 ALA A C 1
ATOM 691 O O . ALA A 1 84 ? 0.182 -21.422 -11.43 1 98.06 84 ALA A O 1
ATOM 692 N N . PHE A 1 85 ? 1.637 -19.859 -12.18 1 98.44 85 PHE A N 1
ATOM 693 C CA . PHE A 1 85 ? 2.621 -20.203 -11.156 1 98.44 85 PHE A CA 1
ATOM 694 C C . PHE A 1 85 ? 2.078 -19.906 -9.766 1 98.44 85 PHE A C 1
ATOM 696 O O . PHE A 1 85 ? 2.271 -20.703 -8.836 1 98.44 85 PHE A O 1
ATOM 703 N N . TYR A 1 86 ? 1.414 -18.75 -9.617 1 98.44 86 TYR A N 1
ATOM 704 C CA . TYR A 1 86 ? 0.852 -18.391 -8.32 1 98.44 86 TYR A CA 1
ATOM 705 C C . TYR A 1 86 ? -0.212 -19.391 -7.887 1 98.44 86 TYR A C 1
ATOM 707 O O . TYR A 1 86 ? -0.235 -19.828 -6.734 1 98.44 86 TYR A O 1
ATOM 715 N N . THR A 1 87 ? -1.026 -19.797 -8.805 1 98.5 87 THR A N 1
ATOM 716 C CA . THR A 1 87 ? -2.066 -20.781 -8.531 1 98.5 87 THR A CA 1
ATOM 717 C C . THR A 1 87 ? -1.451 -22.141 -8.195 1 98.5 87 THR A C 1
ATOM 719 O O . THR A 1 87 ? -1.945 -22.859 -7.316 1 98.5 87 THR A O 1
ATOM 722 N N . TYR A 1 88 ? -0.391 -22.516 -8.922 1 98.62 88 TYR A N 1
ATOM 723 C CA . TYR A 1 88 ? 0.338 -23.734 -8.594 1 98.62 88 TYR A CA 1
ATOM 724 C C . TYR A 1 88 ? 0.764 -23.75 -7.133 1 98.62 88 TYR A C 1
ATOM 726 O O . TYR A 1 88 ? 0.524 -24.719 -6.414 1 98.62 88 TYR A O 1
ATOM 734 N N . TRP A 1 89 ? 1.348 -22.656 -6.746 1 98.5 89 TRP A N 1
ATOM 735 C CA . TRP A 1 89 ? 1.803 -22.484 -5.371 1 98.5 89 TRP A CA 1
ATOM 736 C C . TRP A 1 89 ? 0.642 -22.625 -4.391 1 98.5 89 TRP A C 1
ATOM 738 O O . TRP A 1 89 ? 0.76 -23.328 -3.377 1 98.5 89 TRP A O 1
ATOM 748 N N . LEU A 1 90 ? -0.488 -22.031 -4.688 1 98.12 90 LEU A N 1
ATOM 749 C CA . LEU A 1 90 ? -1.677 -22.078 -3.844 1 98.12 90 LEU A CA 1
ATOM 750 C C . LEU A 1 90 ? -2.238 -23.484 -3.779 1 98.12 90 LEU A C 1
ATOM 752 O O . LEU A 1 90 ? -2.625 -23.969 -2.707 1 98.12 90 LEU A O 1
ATOM 756 N N . MET A 1 91 ? -2.283 -24.172 -4.941 1 97.81 91 MET A N 1
ATOM 757 C CA . MET A 1 91 ? -2.803 -25.547 -4.988 1 97.81 91 MET A CA 1
ATOM 758 C C . MET A 1 91 ? -1.955 -26.484 -4.129 1 97.81 91 MET A C 1
ATOM 760 O O . MET A 1 91 ? -2.492 -27.312 -3.395 1 97.81 91 MET A O 1
ATOM 764 N N . LYS A 1 92 ? -0.671 -26.297 -4.211 1 97.19 92 LYS A N 1
ATOM 765 C CA . LYS A 1 92 ? 0.21 -27.094 -3.363 1 97.19 92 LYS A CA 1
ATOM 766 C C . LYS A 1 92 ? -0.061 -26.828 -1.886 1 97.19 92 LYS A C 1
ATOM 768 O O . LYS A 1 92 ? -0.086 -27.766 -1.077 1 97.19 92 LYS A O 1
ATOM 773 N N . ALA A 1 93 ? -0.266 -25.578 -1.53 1 97.75 93 ALA A N 1
ATOM 774 C CA . ALA A 1 93 ? -0.566 -25.203 -0.148 1 97.75 93 ALA A CA 1
ATOM 775 C C . ALA A 1 93 ? -1.853 -25.875 0.329 1 97.75 93 ALA A C 1
ATOM 777 O O . ALA A 1 93 ? -1.964 -26.266 1.496 1 97.75 93 ALA A O 1
ATOM 778 N N . TYR A 1 94 ? -2.797 -26.031 -0.598 1 97.81 94 TYR A N 1
ATOM 779 C CA . TYR A 1 94 ? -4.094 -26.609 -0.246 1 97.81 94 TYR A CA 1
ATOM 780 C C . TYR A 1 94 ? -4.102 -28.109 -0.456 1 97.81 94 TYR A C 1
ATOM 782 O O . TYR A 1 94 ? -5.145 -28.766 -0.315 1 97.81 94 TYR A O 1
ATOM 790 N N . GLY A 1 95 ? -3.002 -28.703 -0.862 1 96.81 95 GLY A N 1
ATOM 791 C CA . GLY A 1 95 ? -2.818 -30.141 -0.799 1 96.81 95 GLY A CA 1
ATOM 792 C C . GLY A 1 95 ? -3.088 -30.844 -2.119 1 96.81 95 GLY A C 1
ATOM 793 O O . GLY A 1 95 ? -3.152 -32.062 -2.178 1 96.81 95 GLY A O 1
ATOM 794 N N . HIS A 1 96 ? -3.361 -30.078 -3.205 1 97.12 96 HIS A N 1
ATOM 795 C CA . HIS A 1 96 ? -3.486 -30.734 -4.508 1 97.12 96 HIS A CA 1
ATOM 796 C C . HIS A 1 96 ? -2.117 -31 -5.125 1 97.12 96 HIS A C 1
ATOM 798 O O . HIS A 1 96 ? -1.486 -30.078 -5.664 1 97.12 96 HIS A O 1
ATOM 804 N N . GLU A 1 97 ? -1.705 -32.219 -5.238 1 94.25 97 GLU A N 1
ATOM 805 C CA . GLU A 1 97 ? -0.337 -32.562 -5.605 1 94.25 97 GLU A CA 1
ATOM 806 C C . GLU A 1 97 ? -0.198 -32.75 -7.117 1 94.25 97 GLU A C 1
ATOM 808 O O . GLU A 1 97 ? 0.838 -32.406 -7.691 1 94.25 97 GLU A O 1
ATOM 813 N N . ASN A 1 98 ? -1.227 -33.25 -7.754 1 96.75 98 ASN A N 1
ATOM 814 C CA . ASN A 1 98 ? -1.185 -33.531 -9.18 1 96.75 98 ASN A CA 1
ATOM 815 C C . ASN A 1 98 ? -1.478 -32.312 -10.023 1 96.75 98 ASN A C 1
ATOM 817 O O . ASN A 1 98 ? -2.535 -32.219 -10.648 1 96.75 98 ASN A O 1
ATOM 821 N N . VAL A 1 99 ? -0.568 -31.375 -10.031 1 98.25 99 VAL A N 1
ATOM 822 C CA . VAL A 1 99 ? -0.736 -30.109 -10.75 1 98.25 99 VAL A CA 1
ATOM 823 C C . VAL A 1 99 ? 0.512 -29.828 -11.578 1 98.25 99 VAL A C 1
ATOM 825 O O . VAL A 1 99 ? 1.635 -30.047 -11.125 1 98.25 99 VAL A O 1
ATOM 828 N N . ALA A 1 100 ? 0.317 -29.406 -12.82 1 98.56 100 ALA A N 1
ATOM 829 C CA . ALA A 1 100 ? 1.397 -29.094 -13.75 1 98.56 100 ALA A CA 1
ATOM 830 C C . ALA A 1 100 ? 1.216 -27.703 -14.352 1 98.56 100 ALA A C 1
ATOM 832 O O . ALA A 1 100 ? 0.108 -27.156 -14.352 1 98.56 100 ALA A O 1
ATOM 833 N N . ILE A 1 101 ? 2.33 -27.125 -14.773 1 98.56 101 ILE A N 1
ATOM 834 C CA . ILE A 1 101 ? 2.346 -25.875 -15.508 1 98.56 101 ILE A CA 1
ATOM 835 C C . ILE A 1 101 ? 2.555 -26.125 -17 1 98.56 101 ILE A C 1
ATOM 837 O O . ILE A 1 101 ? 3.381 -26.969 -17.375 1 98.56 101 ILE A O 1
ATOM 841 N N . LEU A 1 102 ? 1.776 -25.469 -17.828 1 98.75 102 LEU A N 1
ATOM 842 C CA . LEU A 1 102 ? 2.021 -25.516 -19.266 1 98.75 102 LEU A CA 1
ATOM 843 C C . LEU A 1 102 ? 3.248 -24.703 -19.641 1 98.75 102 LEU A C 1
ATOM 845 O O . LEU A 1 102 ? 3.203 -23.469 -19.625 1 98.75 102 LEU A O 1
ATOM 849 N N . ASN A 1 103 ? 4.262 -25.406 -20 1 98.44 103 ASN A N 1
ATOM 850 C CA . ASN A 1 103 ? 5.52 -24.75 -20.328 1 98.44 103 ASN A CA 1
ATOM 851 C C . ASN A 1 103 ? 5.395 -23.906 -21.609 1 98.44 103 ASN A C 1
ATOM 853 O O . ASN A 1 103 ? 5.066 -24.438 -22.672 1 98.44 103 ASN A O 1
ATOM 857 N N . GLY A 1 104 ? 5.594 -22.641 -21.5 1 97.5 104 GLY A N 1
ATOM 858 C CA . GLY A 1 104 ? 5.43 -21.719 -22.625 1 97.5 104 GLY A CA 1
ATOM 859 C C . GLY A 1 104 ? 4.059 -21.078 -22.672 1 97.5 104 GLY A C 1
ATOM 860 O O . GLY A 1 104 ? 3.854 -20.094 -23.391 1 97.5 104 GLY A O 1
ATOM 861 N N . GLY A 1 105 ? 3.105 -21.609 -21.938 1 97 105 GLY A N 1
ATOM 862 C CA . GLY A 1 105 ? 1.786 -21.016 -21.781 1 97 105 GLY A CA 1
ATOM 863 C C . GLY A 1 105 ? 1.039 -20.891 -23.094 1 97 105 GLY A C 1
ATOM 864 O O . GLY A 1 105 ? 1.308 -21.625 -24.047 1 97 105 GLY A O 1
ATOM 865 N N . ILE A 1 106 ? 0.062 -20.047 -23.094 1 96 106 ILE A N 1
ATOM 866 C CA . ILE A 1 106 ? -0.805 -19.828 -24.25 1 96 106 ILE A CA 1
ATOM 867 C C . ILE A 1 106 ? -0.01 -19.188 -25.391 1 96 106 ILE A C 1
ATOM 869 O O . ILE A 1 106 ? -0.295 -19.406 -26.562 1 96 106 ILE A O 1
ATOM 873 N N . TYR A 1 107 ? 1.007 -18.469 -25 1 95.38 107 TYR A N 1
ATOM 874 C CA . TYR A 1 107 ? 1.83 -17.812 -26 1 95.38 107 TYR A CA 1
ATOM 875 C C . TYR A 1 107 ? 2.496 -18.844 -26.906 1 95.38 107 TYR A C 1
ATOM 877 O O . TYR A 1 107 ? 2.383 -18.766 -28.141 1 95.38 107 TYR A O 1
ATOM 885 N N . LYS A 1 108 ? 3.168 -19.781 -26.297 1 97.44 108 LYS A N 1
ATOM 886 C CA . LYS A 1 108 ? 3.824 -20.797 -27.094 1 97.44 108 LYS A CA 1
ATOM 887 C C . LYS A 1 108 ? 2.803 -21.656 -27.844 1 97.44 108 LYS A C 1
ATOM 889 O O . LYS A 1 108 ? 3.039 -22.062 -28.984 1 97.44 108 LYS A O 1
ATOM 894 N N . TRP A 1 109 ? 1.696 -21.953 -27.188 1 97.94 109 TRP A N 1
ATOM 895 C CA . TRP A 1 109 ? 0.609 -22.703 -27.812 1 97.94 109 TRP A CA 1
ATOM 896 C C . TRP A 1 109 ? 0.188 -22.062 -29.125 1 97.94 109 TRP A C 1
ATOM 898 O O . TRP A 1 109 ? 0.105 -22.75 -30.156 1 97.94 109 TRP A O 1
ATOM 908 N N . LEU A 1 110 ? -0.012 -20.766 -29.109 1 96.25 110 LEU A N 1
ATOM 909 C CA . LEU A 1 110 ? -0.44 -20.016 -30.281 1 96.25 110 LEU A CA 1
ATOM 910 C C . LEU A 1 110 ? 0.683 -19.922 -31.312 1 96.25 110 LEU A C 1
ATOM 912 O O . LEU A 1 110 ? 0.448 -20.078 -32.5 1 96.25 110 LEU A O 1
ATOM 916 N N . LYS A 1 111 ? 1.866 -19.625 -30.844 1 96.62 111 LYS A N 1
ATOM 917 C CA . LYS A 1 111 ? 3.029 -19.484 -31.703 1 96.62 111 LYS A CA 1
ATOM 918 C C . LYS A 1 111 ? 3.271 -20.75 -32.531 1 96.62 111 LYS A C 1
ATOM 920 O O . LYS A 1 111 ? 3.703 -20.688 -33.656 1 96.62 111 LYS A O 1
ATOM 925 N N . GLU A 1 112 ? 2.971 -21.875 -31.906 1 97.5 112 GLU A N 1
ATOM 926 C CA . GLU A 1 112 ? 3.217 -23.156 -32.562 1 97.5 112 GLU A CA 1
ATOM 927 C C . GLU A 1 112 ? 2.006 -23.594 -33.406 1 97.5 112 GLU A C 1
ATOM 929 O O . GLU A 1 112 ? 2.006 -24.672 -34 1 97.5 112 GLU A O 1
ATOM 934 N N . GLY A 1 113 ? 0.955 -22.859 -33.375 1 97 113 GLY A N 1
ATOM 935 C CA . GLY A 1 113 ? -0.162 -23.047 -34.312 1 97 113 GLY A CA 1
ATOM 936 C C . GLY A 1 113 ? -1.182 -24.047 -33.781 1 97 113 GLY A C 1
ATOM 937 O O . GLY A 1 113 ? -1.946 -24.609 -34.562 1 97 113 GLY A O 1
ATOM 938 N N . TYR A 1 114 ? -1.195 -24.281 -32.531 1 97.75 114 TYR A N 1
ATOM 939 C CA . TYR A 1 114 ? -2.184 -25.203 -31.969 1 97.75 114 TYR A CA 1
ATOM 940 C C . TYR A 1 114 ? -3.564 -24.562 -31.922 1 97.75 114 TYR A C 1
ATOM 942 O O . TYR A 1 114 ? -3.686 -23.328 -31.891 1 97.75 114 TYR A O 1
ATOM 950 N N . PRO A 1 115 ? -4.605 -25.375 -31.969 1 97.12 115 PRO A N 1
ATOM 951 C CA . PRO A 1 115 ? -5.957 -24.828 -32.062 1 97.12 115 PRO A CA 1
ATOM 952 C C . PRO A 1 115 ? -6.414 -24.141 -30.781 1 97.12 115 PRO A C 1
ATOM 954 O O . PRO A 1 115 ? -5.961 -24.5 -29.688 1 97.12 115 PRO A O 1
ATOM 957 N N . VAL A 1 116 ? -7.332 -23.188 -30.922 1 96.31 116 VAL A N 1
ATOM 958 C CA . VAL A 1 116 ? -7.965 -22.516 -29.781 1 96.31 116 VAL A CA 1
ATOM 959 C C . VAL A 1 116 ? -9.484 -22.547 -29.953 1 96.31 116 VAL A C 1
ATOM 961 O O . VAL A 1 116 ? -9.992 -22.766 -31.047 1 96.31 116 VAL A O 1
ATOM 964 N N . GLU A 1 117 ? -10.172 -22.438 -28.875 1 94.75 117 GLU A N 1
ATOM 965 C CA . GLU A 1 117 ? -11.625 -22.344 -28.828 1 94.75 117 GLU A CA 1
ATOM 966 C C . GLU A 1 117 ? -12.07 -21 -28.266 1 94.75 117 GLU A C 1
ATOM 968 O O . GLU A 1 117 ? -11.398 -20.422 -27.406 1 94.75 117 GLU A O 1
ATOM 973 N N . ASN A 1 118 ? -13.273 -20.484 -28.75 1 90.62 118 ASN A N 1
ATOM 974 C CA . ASN A 1 118 ? -13.773 -19.203 -28.297 1 90.62 118 ASN A CA 1
ATOM 975 C C . ASN A 1 118 ? -15.039 -19.344 -27.453 1 90.62 118 ASN A C 1
ATOM 977 O O . ASN A 1 118 ? -15.43 -18.422 -26.734 1 90.62 118 ASN A O 1
ATOM 981 N N . GLU A 1 119 ? -15.633 -20.469 -27.578 1 91.81 119 GLU A N 1
ATOM 982 C CA . GLU A 1 119 ? -16.797 -20.734 -26.734 1 91.81 119 GLU A CA 1
ATOM 983 C C . GLU A 1 119 ? -16.375 -21.25 -25.359 1 91.81 119 GLU A C 1
ATOM 985 O O . GLU A 1 119 ? -15.484 -22.109 -25.266 1 91.81 119 GLU A O 1
ATOM 990 N N . PRO A 1 120 ? -16.953 -20.656 -24.438 1 91.5 120 PRO A N 1
ATOM 991 C CA . PRO A 1 120 ? -16.562 -21.109 -23.094 1 91.5 120 PRO A CA 1
ATOM 992 C C . PRO A 1 120 ? -16.828 -22.594 -22.875 1 91.5 120 PRO A C 1
ATOM 994 O O . PRO A 1 120 ? -17.828 -23.141 -23.375 1 91.5 120 PRO A O 1
ATOM 997 N N . THR A 1 121 ? -15.875 -23.188 -22.203 1 92 121 THR A N 1
ATOM 998 C CA . THR A 1 121 ? -16 -24.578 -21.797 1 92 121 THR A CA 1
ATOM 999 C C . THR A 1 121 ? -16.656 -24.672 -20.422 1 92 121 THR A C 1
ATOM 1001 O O . THR A 1 121 ? -16.344 -23.891 -19.516 1 92 121 THR A O 1
ATOM 1004 N N . PHE A 1 122 ? -17.609 -25.594 -20.25 1 91.56 122 PHE A N 1
ATOM 1005 C CA . PHE A 1 122 ? -18.25 -25.844 -18.969 1 91.56 122 PHE A CA 1
ATOM 1006 C C . PHE A 1 122 ? -18.047 -27.297 -18.531 1 91.56 122 PHE A C 1
ATOM 1008 O O . PHE A 1 122 ? -17.984 -28.188 -19.359 1 91.56 122 PHE A O 1
ATOM 1015 N N . PRO A 1 123 ? -17.859 -27.406 -17.219 1 91.56 123 PRO A N 1
ATOM 1016 C CA . PRO A 1 123 ? -17.75 -28.797 -16.75 1 91.56 123 PRO A CA 1
ATOM 1017 C C . PRO A 1 123 ? -19.047 -29.578 -16.938 1 91.56 123 PRO A C 1
ATOM 1019 O O . PRO A 1 123 ? -20.141 -29 -16.859 1 91.56 123 PRO A O 1
ATOM 1022 N N . SER A 1 124 ? -18.938 -30.797 -17.25 1 87.44 124 SER A N 1
ATOM 1023 C CA . SER A 1 124 ? -20.109 -31.641 -17.438 1 87.44 124 SER A CA 1
ATOM 1024 C C . SER A 1 124 ? -20.875 -31.828 -16.125 1 87.44 124 SER A C 1
ATOM 1026 O O . SER A 1 124 ? -22.109 -31.891 -16.125 1 87.44 124 SER A O 1
ATOM 1028 N N . LYS A 1 125 ? -20.172 -31.969 -15.031 1 93.5 125 LYS A N 1
ATOM 1029 C CA . LYS A 1 125 ? -20.734 -32.125 -13.695 1 93.5 125 LYS A CA 1
ATOM 1030 C C . LYS A 1 125 ? -19.859 -31.453 -12.641 1 93.5 125 LYS A C 1
ATOM 1032 O O . LYS A 1 125 ? -18.625 -31.484 -12.758 1 93.5 125 LYS A O 1
ATOM 1037 N N . LYS A 1 126 ? -20.562 -30.922 -11.664 1 95.69 126 LYS A N 1
ATOM 1038 C CA . LYS A 1 126 ? -19.828 -30.422 -10.508 1 95.69 126 LYS A CA 1
ATOM 1039 C C . LYS A 1 126 ? -19.266 -31.578 -9.672 1 95.69 126 LYS A C 1
ATOM 1041 O O . LYS A 1 126 ? -19.766 -32.688 -9.75 1 95.69 126 LYS A O 1
ATOM 1046 N N . SER A 1 127 ? -18.141 -31.25 -9.055 1 96.69 127 SER A N 1
ATOM 1047 C CA . SER A 1 127 ? -17.562 -32.25 -8.156 1 96.69 127 SER A CA 1
ATOM 1048 C C . SER A 1 127 ? -17.625 -31.781 -6.707 1 96.69 127 SER A C 1
ATOM 1050 O O . SER A 1 127 ? -18 -30.641 -6.426 1 96.69 127 SER A O 1
ATOM 1052 N N . ASN A 1 128 ? -17.453 -32.812 -5.84 1 95.56 128 ASN A N 1
ATOM 1053 C CA . ASN A 1 128 ? -17.281 -32.5 -4.426 1 95.56 128 ASN A CA 1
ATOM 1054 C C . ASN A 1 128 ? -15.812 -32.438 -4.031 1 95.56 128 ASN A C 1
ATOM 1056 O O . ASN A 1 128 ? -15.352 -33.25 -3.23 1 95.56 128 ASN A O 1
ATOM 1060 N N . TYR A 1 129 ? -15.18 -31.406 -4.531 1 97.19 129 TYR A N 1
ATOM 1061 C CA . TYR A 1 129 ? -13.766 -31.234 -4.219 1 97.19 129 TYR A CA 1
ATOM 1062 C C . TYR A 1 129 ? -13.578 -30.797 -2.771 1 97.19 129 TYR A C 1
ATOM 1064 O O . TYR A 1 129 ? -14.258 -29.891 -2.297 1 97.19 129 TYR A O 1
ATOM 1072 N N . ILE A 1 130 ? -12.68 -31.469 -2.088 1 96 130 ILE A N 1
ATOM 1073 C CA . ILE A 1 130 ? -12.406 -31.125 -0.697 1 96 130 ILE A CA 1
ATOM 1074 C C . ILE A 1 130 ? -10.914 -30.875 -0.506 1 96 130 ILE A C 1
ATOM 1076 O O . ILE A 1 130 ? -10.086 -31.703 -0.884 1 96 130 ILE A O 1
ATOM 1080 N N . VAL A 1 131 ? -10.586 -29.688 0.007 1 96.5 131 VAL A N 1
ATOM 1081 C CA . VAL A 1 131 ? -9.211 -29.359 0.372 1 96.5 131 VAL A CA 1
ATOM 1082 C C . VAL A 1 131 ? -8.695 -30.359 1.397 1 96.5 131 VAL A C 1
ATOM 1084 O O . VAL A 1 131 ? -9.305 -30.547 2.457 1 96.5 131 VAL A O 1
ATOM 1087 N N . LYS A 1 132 ? -7.688 -30.953 1.075 1 88.5 132 LYS A N 1
ATOM 1088 C CA . LYS A 1 132 ? -7.188 -32.062 1.891 1 88.5 132 LYS A CA 1
ATOM 1089 C C . LYS A 1 132 ? -6.414 -31.547 3.102 1 88.5 132 LYS A C 1
ATOM 1091 O O . LYS A 1 132 ? -6.504 -32.125 4.191 1 88.5 132 LYS A O 1
ATOM 1096 N N . ARG A 1 133 ? -5.656 -30.609 2.898 1 93.44 133 ARG A N 1
ATOM 1097 C CA . ARG A 1 133 ? -4.816 -30.031 3.939 1 93.44 133 ARG A CA 1
ATOM 1098 C C . ARG A 1 133 ? -4.461 -28.594 3.613 1 93.44 133 ARG A C 1
ATOM 1100 O O . ARG A 1 133 ? -4.508 -28.188 2.451 1 93.44 133 ARG A O 1
ATOM 1107 N N . VAL A 1 134 ? -4.266 -27.859 4.652 1 96.81 134 VAL A N 1
ATOM 1108 C CA . VAL A 1 134 ? -3.74 -26.5 4.512 1 96.81 134 VAL A CA 1
ATOM 1109 C C . VAL A 1 134 ? -2.33 -26.438 5.09 1 96.81 134 VAL A C 1
ATOM 1111 O O . VAL A 1 134 ? -2.133 -26.656 6.289 1 96.81 134 VAL A O 1
ATOM 1114 N N . ASP A 1 135 ? -1.347 -26.25 4.242 1 97.62 135 ASP A N 1
ATOM 1115 C CA . ASP A 1 135 ? 0.058 -26.156 4.629 1 97.62 135 ASP A CA 1
ATOM 1116 C C . ASP A 1 135 ? 0.683 -24.859 4.121 1 97.62 135 ASP A C 1
ATOM 1118 O O . ASP A 1 135 ? 1.082 -24.781 2.957 1 97.62 135 ASP A O 1
ATOM 1122 N N . TRP A 1 136 ? 0.883 -23.906 5.035 1 97.56 136 TRP A N 1
ATOM 1123 C CA . TRP A 1 136 ? 1.425 -22.609 4.664 1 97.56 136 TRP A CA 1
ATOM 1124 C C . TRP A 1 136 ? 2.924 -22.547 4.945 1 97.56 136 TRP A C 1
ATOM 1126 O O . TRP A 1 136 ? 3.48 -21.453 5.125 1 97.56 136 TRP A O 1
ATOM 1136 N N . SER A 1 137 ? 3.6 -23.672 4.984 1 97.12 137 SER A N 1
ATOM 1137 C CA . SER A 1 137 ? 5.016 -23.719 5.328 1 97.12 137 SER A CA 1
ATOM 1138 C C . SER A 1 137 ? 5.867 -23 4.277 1 97.12 137 SER A C 1
ATOM 1140 O O . SER A 1 137 ? 6.992 -22.594 4.559 1 97.12 137 SER A O 1
ATOM 1142 N N . SER A 1 138 ? 5.352 -22.875 3.049 1 97.75 138 SER A N 1
ATOM 1143 C CA . SER A 1 138 ? 6.074 -22.219 1.971 1 97.75 138 SER A CA 1
ATOM 1144 C C . SER A 1 138 ? 5.73 -20.734 1.905 1 97.75 138 SER A C 1
ATOM 1146 O O . SER A 1 138 ? 6.051 -20.062 0.925 1 97.75 138 SER A O 1
ATOM 1148 N N . ARG A 1 139 ? 4.996 -20.281 2.877 1 98.56 139 ARG A N 1
ATOM 1149 C CA . ARG A 1 139 ? 4.562 -18.891 2.971 1 98.56 139 ARG A CA 1
ATOM 1150 C C . ARG A 1 139 ? 5.234 -18.188 4.145 1 98.56 139 ARG A C 1
ATOM 1152 O O . ARG A 1 139 ? 5.418 -18.781 5.211 1 98.56 139 ARG A O 1
ATOM 1159 N N . ILE A 1 140 ? 5.695 -17 3.938 1 98.62 140 ILE A N 1
ATOM 1160 C CA . ILE A 1 140 ? 6.184 -16.188 5.051 1 98.62 140 ILE A CA 1
ATOM 1161 C C . ILE A 1 140 ? 5.426 -14.867 5.109 1 98.62 140 ILE A C 1
ATOM 1163 O O . ILE A 1 140 ? 5.23 -14.211 4.082 1 98.62 140 ILE A O 1
ATOM 1167 N N . LEU A 1 141 ? 4.957 -14.516 6.297 1 98.38 141 LEU A N 1
ATOM 1168 C CA . LEU A 1 141 ? 4.219 -13.273 6.5 1 98.38 141 LEU A CA 1
ATOM 1169 C C . LEU A 1 141 ? 5.148 -12.164 6.988 1 98.38 141 LEU A C 1
ATOM 1171 O O . LEU A 1 141 ? 6.285 -12.43 7.387 1 98.38 141 LEU A O 1
ATOM 1175 N N . LEU A 1 142 ? 4.668 -10.992 6.941 1 97.94 142 LEU A N 1
ATOM 1176 C CA . LEU A 1 142 ? 5.434 -9.773 7.164 1 97.94 142 LEU A CA 1
ATOM 1177 C C . LEU A 1 142 ? 6.184 -9.836 8.492 1 97.94 142 LEU A C 1
ATOM 1179 O O . LEU A 1 142 ? 7.387 -9.562 8.547 1 97.94 142 LEU A O 1
ATOM 1183 N N . TRP A 1 143 ? 5.492 -10.195 9.539 1 95.81 143 TRP A N 1
ATOM 1184 C CA . TRP A 1 143 ? 6.086 -10.133 10.867 1 95.81 143 TRP A CA 1
ATOM 1185 C C . TRP A 1 143 ? 7.254 -11.109 10.984 1 95.81 143 TRP A C 1
ATOM 1187 O O . TRP A 1 143 ? 8.273 -10.797 11.609 1 95.81 143 TRP A O 1
ATOM 1197 N N . GLU A 1 144 ? 7.02 -12.25 10.469 1 97.5 144 GLU A N 1
ATOM 1198 C CA . GLU A 1 144 ? 8.102 -13.227 10.484 1 97.5 144 GLU A CA 1
ATOM 1199 C C . GLU A 1 144 ? 9.273 -12.773 9.625 1 97.5 144 GLU A C 1
ATOM 1201 O O . GLU A 1 144 ? 10.43 -12.906 10.023 1 97.5 144 GLU A O 1
ATOM 1206 N N . LEU A 1 145 ? 8.984 -12.25 8.477 1 98.19 145 LEU A N 1
ATOM 1207 C CA . LEU A 1 145 ? 10.016 -11.742 7.578 1 98.19 145 LEU A CA 1
ATOM 1208 C C . LEU A 1 145 ? 10.875 -10.695 8.266 1 98.19 145 LEU A C 1
ATOM 1210 O O . LEU A 1 145 ? 12.109 -10.781 8.242 1 98.19 145 LEU A O 1
ATOM 1214 N N . LEU A 1 146 ? 10.211 -9.734 8.914 1 97.31 146 LEU A N 1
ATOM 1215 C CA . LEU A 1 146 ? 10.914 -8.633 9.555 1 97.31 146 LEU A CA 1
ATOM 1216 C C . LEU A 1 146 ? 11.812 -9.148 10.68 1 97.31 146 LEU A C 1
ATOM 1218 O O . LEU A 1 146 ? 12.883 -8.594 10.922 1 97.31 146 LEU A O 1
ATOM 1222 N N . SER A 1 147 ? 11.43 -10.18 11.312 1 96.81 147 SER A N 1
ATOM 1223 C CA . SER A 1 147 ? 12.195 -10.727 12.43 1 96.81 147 SER A CA 1
ATOM 1224 C C . SER A 1 147 ? 13.422 -11.484 11.945 1 96.81 147 SER A C 1
ATOM 1226 O O . SER A 1 147 ? 14.344 -11.758 12.719 1 96.81 147 SER A O 1
ATOM 1228 N N . LYS A 1 148 ? 13.5 -11.773 10.625 1 96.44 148 LYS A N 1
ATOM 1229 C CA . LYS A 1 148 ? 14.555 -12.656 10.125 1 96.44 148 LYS A CA 1
ATOM 1230 C C . LYS A 1 148 ? 15.398 -11.961 9.062 1 96.44 148 LYS A C 1
ATOM 1232 O O . LYS A 1 148 ? 16.188 -12.602 8.359 1 96.44 148 LYS A O 1
ATOM 1237 N N . LEU A 1 149 ? 15.234 -10.734 8.852 1 95.56 149 LEU A N 1
ATOM 1238 C CA . LEU A 1 149 ? 15.805 -10.008 7.719 1 95.56 149 LEU A CA 1
ATOM 1239 C C . LEU A 1 149 ? 17.312 -10.25 7.625 1 95.56 149 LEU A C 1
ATOM 1241 O O . LEU A 1 149 ? 17.859 -10.312 6.523 1 95.56 149 LEU A O 1
ATOM 1245 N N . ASN A 1 150 ? 17.953 -10.453 8.758 1 93.25 150 ASN A N 1
ATOM 1246 C CA . ASN A 1 150 ? 19.406 -10.562 8.758 1 93.25 150 ASN A CA 1
ATOM 1247 C C . ASN A 1 150 ? 19.859 -12.016 8.656 1 93.25 150 ASN A C 1
ATOM 1249 O O . ASN A 1 150 ? 21.047 -12.297 8.586 1 93.25 150 ASN A O 1
ATOM 1253 N N . SER A 1 151 ? 18.938 -12.977 8.555 1 95.56 151 SER A N 1
ATOM 1254 C CA . SER A 1 151 ? 19.328 -14.383 8.633 1 95.56 151 SER A CA 1
ATOM 1255 C C . SER A 1 151 ? 18.859 -15.156 7.402 1 95.56 151 SER A C 1
ATOM 1257 O O . SER A 1 151 ? 19.172 -16.344 7.25 1 95.56 151 SER A O 1
ATOM 1259 N N . ILE A 1 152 ? 18.188 -14.484 6.52 1 96.5 152 ILE A N 1
ATOM 1260 C CA . ILE A 1 152 ? 17.625 -15.188 5.371 1 96.5 152 ILE A CA 1
ATOM 1261 C C . ILE A 1 152 ? 18.281 -14.68 4.09 1 96.5 152 ILE A C 1
ATOM 1263 O O . ILE A 1 152 ? 18.953 -13.648 4.094 1 96.5 152 ILE A O 1
ATOM 1267 N N . GLU A 1 153 ? 18.141 -15.477 2.979 1 97 153 GLU A N 1
ATOM 1268 C CA . GLU A 1 153 ? 18.406 -15.055 1.608 1 97 153 GLU A CA 1
ATOM 1269 C C . GLU A 1 153 ? 17.156 -14.484 0.951 1 97 153 GLU A C 1
ATOM 1271 O O . GLU A 1 153 ? 16.156 -15.18 0.823 1 97 153 GLU A O 1
ATOM 1276 N N . LEU A 1 154 ? 17.266 -13.195 0.617 1 98.12 154 LEU A N 1
ATOM 1277 C CA . LEU A 1 154 ? 16.109 -12.539 0.02 1 98.12 154 LEU A CA 1
ATOM 1278 C C . LEU A 1 154 ? 16.297 -12.336 -1.478 1 98.12 154 LEU A C 1
ATOM 1280 O O . LEU A 1 154 ? 17.359 -11.859 -1.906 1 98.12 154 LEU A O 1
ATOM 1284 N N . ILE A 1 155 ? 15.312 -12.75 -2.232 1 98.75 155 ILE A N 1
ATOM 1285 C CA . ILE A 1 155 ? 15.344 -12.57 -3.682 1 98.75 155 ILE A CA 1
ATOM 1286 C C . ILE A 1 155 ? 14.203 -11.648 -4.113 1 98.75 155 ILE A C 1
ATOM 1288 O O . ILE A 1 155 ? 13.039 -11.906 -3.814 1 98.75 155 ILE A O 1
ATOM 1292 N N . ASP A 1 156 ? 14.547 -10.57 -4.719 1 98.5 156 ASP A N 1
ATOM 1293 C CA . ASP A 1 156 ? 13.602 -9.656 -5.355 1 98.5 156 ASP A CA 1
ATOM 1294 C C . ASP A 1 156 ? 13.422 -10 -6.832 1 98.5 156 ASP A C 1
ATOM 1296 O O . ASP A 1 156 ? 14.328 -9.773 -7.641 1 98.5 156 ASP A O 1
ATOM 1300 N N . ALA A 1 157 ? 12.219 -10.477 -7.16 1 98.19 157 ALA A N 1
ATOM 1301 C CA . ALA A 1 157 ? 11.961 -10.977 -8.508 1 98.19 157 ALA A CA 1
ATOM 1302 C C . ALA A 1 157 ? 11.531 -9.844 -9.438 1 98.19 157 ALA A C 1
ATOM 1304 O O . ALA A 1 157 ? 11.219 -10.078 -10.609 1 98.19 157 ALA A O 1
ATOM 1305 N N . ARG A 1 158 ? 11.477 -8.586 -8.984 1 96.56 158 ARG A N 1
ATOM 1306 C CA . ARG A 1 158 ? 11.039 -7.434 -9.773 1 96.56 158 ARG A CA 1
ATOM 1307 C C . ARG A 1 158 ? 12.117 -7.004 -10.766 1 96.56 158 ARG A C 1
ATOM 1309 O O . ARG A 1 158 ? 13.227 -7.543 -10.75 1 96.56 158 ARG A O 1
ATOM 1316 N N . ASN A 1 159 ? 11.695 -6.125 -11.656 1 93.94 159 ASN A N 1
ATOM 1317 C CA . ASN A 1 159 ? 12.68 -5.602 -12.602 1 93.94 159 ASN A CA 1
ATOM 1318 C C . ASN A 1 159 ? 13.734 -4.75 -11.906 1 93.94 159 ASN A C 1
ATOM 1320 O O . ASN A 1 159 ? 13.516 -4.273 -10.789 1 93.94 159 ASN A O 1
ATOM 1324 N N . ARG A 1 160 ? 14.859 -4.566 -12.555 1 94.06 160 ARG A N 1
ATOM 1325 C CA . ARG A 1 160 ? 15.992 -3.854 -11.977 1 94.06 160 ARG A CA 1
ATOM 1326 C C . ARG A 1 160 ? 15.609 -2.426 -11.602 1 94.06 160 ARG A C 1
ATOM 1328 O O . ARG A 1 160 ? 16.031 -1.912 -10.562 1 94.06 160 ARG A O 1
ATOM 1335 N N . GLU A 1 161 ? 14.828 -1.792 -12.383 1 92.25 161 GLU A N 1
ATOM 1336 C CA . GLU A 1 161 ? 14.406 -0.416 -12.141 1 92.25 161 GLU A CA 1
ATOM 1337 C C . GLU A 1 161 ? 13.586 -0.313 -10.859 1 92.25 161 GLU A C 1
ATOM 1339 O O . GLU A 1 161 ? 13.703 0.659 -10.109 1 92.25 161 GLU A O 1
ATOM 1344 N N . GLU A 1 162 ? 12.68 -1.32 -10.703 1 92.44 162 GLU A N 1
ATOM 1345 C CA . GLU A 1 162 ? 11.891 -1.368 -9.477 1 92.44 162 GLU A CA 1
ATOM 1346 C C . GLU A 1 162 ? 12.789 -1.58 -8.258 1 92.44 162 GLU A C 1
ATOM 1348 O O . GLU A 1 162 ? 12.633 -0.894 -7.246 1 92.44 162 GLU A O 1
ATOM 1353 N N . TYR A 1 163 ? 13.703 -2.475 -8.453 1 95.19 163 TYR A N 1
ATOM 1354 C CA . TYR A 1 163 ? 14.633 -2.836 -7.391 1 95.19 163 TYR A CA 1
ATOM 1355 C C . TYR A 1 163 ? 15.477 -1.639 -6.977 1 95.19 163 TYR A C 1
ATOM 1357 O O . TYR A 1 163 ? 15.711 -1.414 -5.789 1 95.19 163 TYR A O 1
ATOM 1365 N N . GLU A 1 164 ? 15.891 -0.859 -7.895 1 93.62 164 GLU A N 1
ATOM 1366 C CA . GLU A 1 164 ? 16.781 0.275 -7.656 1 93.62 164 GLU A CA 1
ATOM 1367 C C . GLU A 1 164 ? 15.992 1.505 -7.207 1 93.62 164 GLU A C 1
ATOM 1369 O O . GLU A 1 164 ? 16.578 2.537 -6.879 1 93.62 164 GLU A O 1
ATOM 1374 N N . GLY A 1 165 ? 14.695 1.357 -7.199 1 89.94 165 GLY A N 1
ATOM 1375 C CA . GLY A 1 165 ? 13.867 2.449 -6.723 1 89.94 165 GLY A CA 1
ATOM 1376 C C . GLY A 1 165 ? 13.703 3.564 -7.738 1 89.94 165 GLY A C 1
ATOM 1377 O O . GLY A 1 165 ? 13.406 4.703 -7.379 1 89.94 165 GLY A O 1
ATOM 1378 N N . LEU A 1 166 ? 13.977 3.32 -8.922 1 84.94 166 LEU A N 1
ATOM 1379 C CA . LEU A 1 166 ? 13.898 4.332 -9.977 1 84.94 166 LEU A CA 1
ATOM 1380 C C . LEU A 1 166 ? 12.445 4.566 -10.391 1 84.94 166 LEU A C 1
ATOM 1382 O O . LEU A 1 166 ? 12.133 5.586 -11.008 1 84.94 166 LEU A O 1
ATOM 1386 N N . THR A 1 167 ? 11.586 3.666 -10 1 70.69 167 THR A N 1
ATOM 1387 C CA . THR A 1 167 ? 10.156 3.809 -10.25 1 70.69 167 THR A CA 1
ATOM 1388 C C . THR A 1 167 ? 9.344 3.348 -9.047 1 70.69 167 THR A C 1
ATOM 1390 O O . THR A 1 167 ? 9.734 2.41 -8.344 1 70.69 167 THR A O 1
ATOM 1393 N N . SER A 1 168 ? 8.281 4.176 -8.695 1 61.16 168 SER A N 1
ATOM 1394 C CA . SER A 1 168 ? 7.438 3.744 -7.59 1 61.16 168 SER A CA 1
ATOM 1395 C C . SER A 1 168 ? 6.355 2.777 -8.07 1 61.16 168 SER A C 1
ATOM 1397 O O . SER A 1 168 ? 5.727 2.092 -7.262 1 61.16 168 SER A O 1
ATOM 1399 N N . ALA A 1 169 ? 5.992 2.77 -9.312 1 59.25 169 ALA A N 1
ATOM 1400 C CA . ALA A 1 169 ? 5.086 1.772 -9.875 1 59.25 169 ALA A CA 1
ATOM 1401 C C . ALA A 1 169 ? 5.449 1.459 -11.32 1 59.25 169 ALA A C 1
ATOM 1403 O O . ALA A 1 169 ? 5.898 2.34 -12.062 1 59.25 169 ALA A O 1
ATOM 1404 N N . PRO A 1 170 ? 5.344 0.183 -11.641 1 51.88 170 PRO A N 1
ATOM 1405 C CA . PRO A 1 170 ? 5.559 -0.082 -13.062 1 51.88 170 PRO A CA 1
ATOM 1406 C C . PRO A 1 170 ? 4.582 0.68 -13.961 1 51.88 170 PRO A C 1
ATOM 1408 O O . PRO A 1 170 ? 3.439 0.921 -13.57 1 51.88 170 PRO A O 1
ATOM 1411 N N . PRO A 1 171 ? 5.145 1.277 -15 1 50.16 171 PRO A N 1
ATOM 1412 C CA . PRO A 1 171 ? 4.297 2.039 -15.914 1 50.16 171 PRO A CA 1
ATOM 1413 C C . PRO A 1 171 ? 2.982 1.331 -16.234 1 50.16 171 PRO A C 1
ATOM 1415 O O . PRO A 1 171 ? 1.952 1.984 -16.406 1 50.16 171 PRO A O 1
ATOM 1418 N N . GLU A 1 172 ? 3.031 -0.005 -16.203 1 51.03 172 GLU A N 1
ATOM 1419 C CA . GLU A 1 172 ? 1.862 -0.79 -16.578 1 51.03 172 GLU A CA 1
ATOM 1420 C C . GLU A 1 172 ? 0.886 -0.934 -15.422 1 51.03 172 GLU A C 1
ATOM 1422 O O . GLU A 1 172 ? -0.276 -1.295 -15.617 1 51.03 172 GLU A O 1
ATOM 1427 N N . HIS A 1 173 ? 1.41 -0.669 -14.234 1 55.66 173 HIS A N 1
ATOM 1428 C CA . HIS A 1 173 ? 0.572 -0.852 -13.055 1 55.66 173 HIS A CA 1
ATOM 1429 C C . HIS A 1 173 ? 0.644 0.362 -12.133 1 55.66 173 HIS A C 1
ATOM 1431 O O . HIS A 1 173 ? 1.062 0.247 -10.977 1 55.66 173 HIS A O 1
ATOM 1437 N N . LYS A 1 174 ? 0.188 1.524 -12.555 1 53.84 174 LYS A N 1
ATOM 1438 C CA . LYS A 1 174 ? 0.267 2.787 -11.82 1 53.84 174 LYS A CA 1
ATOM 1439 C C . LYS A 1 174 ? -0.485 2.703 -10.5 1 53.84 174 LYS A C 1
ATOM 1441 O O . LYS A 1 174 ? -0.14 3.395 -9.539 1 53.84 174 LYS A O 1
ATOM 1446 N N . CYS A 1 175 ? -1.317 1.649 -10.562 1 55.59 175 CYS A N 1
ATOM 1447 C CA . CYS A 1 175 ? -2.191 1.528 -9.398 1 55.59 175 CYS A CA 1
ATOM 1448 C C . CYS A 1 175 ? -1.478 0.823 -8.258 1 55.59 175 CYS A C 1
ATOM 1450 O O . CYS A 1 175 ? -1.994 0.767 -7.137 1 55.59 175 CYS A O 1
ATOM 1452 N N . GLU A 1 176 ? -0.335 0.352 -8.602 1 53.78 176 GLU A N 1
ATOM 1453 C CA . GLU A 1 176 ? 0.41 -0.36 -7.566 1 53.78 176 GLU A CA 1
ATOM 1454 C C . GLU A 1 176 ? 1.497 0.524 -6.961 1 53.78 176 GLU A C 1
ATOM 1456 O O . GLU A 1 176 ? 2.535 0.027 -6.523 1 53.78 176 GLU A O 1
ATOM 1461 N N . GLN A 1 177 ? 1.233 1.653 -6.93 1 73 177 GLN A N 1
ATOM 1462 C CA . GLN A 1 177 ? 2.211 2.594 -6.391 1 73 177 GLN A CA 1
ATOM 1463 C C . GLN A 1 177 ? 2.369 2.416 -4.883 1 73 177 GLN A C 1
ATOM 1465 O O . GLN A 1 177 ? 1.422 2.033 -4.195 1 73 177 GLN A O 1
ATOM 1470 N N . THR A 1 178 ? 3.609 2.363 -4.504 1 87.88 178 THR A N 1
ATOM 1471 C CA . THR A 1 178 ? 3.932 2.361 -3.082 1 87.88 178 THR A CA 1
ATOM 1472 C C . THR A 1 178 ? 4.438 3.73 -2.641 1 87.88 178 THR A C 1
ATOM 1474 O O . THR A 1 178 ? 4.863 4.539 -3.469 1 87.88 178 THR A O 1
ATOM 1477 N N . GLN A 1 179 ? 4.32 3.965 -1.408 1 88.69 179 GLN A N 1
ATOM 1478 C CA . GLN A 1 179 ? 4.676 5.27 -0.857 1 88.69 179 GLN A CA 1
ATOM 1479 C C . GLN A 1 179 ? 6.18 5.516 -0.946 1 88.69 179 GLN A C 1
ATOM 1481 O O . GLN A 1 179 ? 6.621 6.66 -1.011 1 88.69 179 GLN A O 1
ATOM 1486 N N . VAL A 1 180 ? 6.906 4.441 -0.944 1 91.06 180 VAL A N 1
ATOM 1487 C CA . VAL A 1 180 ? 8.352 4.543 -1.107 1 91.06 180 VAL A CA 1
ATOM 1488 C C . VAL A 1 180 ? 8.828 3.543 -2.158 1 91.06 180 VAL A C 1
ATOM 1490 O O . VAL A 1 180 ? 8.117 2.582 -2.473 1 91.06 180 VAL A O 1
ATOM 1493 N N . SER A 1 181 ? 9.992 3.902 -2.781 1 91.88 181 SER A N 1
ATOM 1494 C CA . SER A 1 181 ? 10.633 3.01 -3.744 1 91.88 181 SER A CA 1
ATOM 1495 C C . SER A 1 181 ? 11.883 2.369 -3.154 1 91.88 181 SER A C 1
ATOM 1497 O O . SER A 1 181 ? 12.344 2.768 -2.082 1 91.88 181 SER A O 1
ATOM 1499 N N . GLY A 1 182 ? 12.383 1.377 -3.828 1 94.5 182 GLY A N 1
ATOM 1500 C CA . GLY A 1 182 ? 13.531 0.623 -3.352 1 94.5 182 GLY A CA 1
ATOM 1501 C C . GLY A 1 182 ? 13.234 -0.853 -3.156 1 94.5 182 GLY A C 1
ATOM 1502 O O . GLY A 1 182 ? 12.422 -1.432 -3.885 1 94.5 182 GLY A O 1
ATOM 1503 N N . HIS A 1 183 ? 14 -1.444 -2.264 1 97.12 183 HIS A N 1
ATOM 1504 C CA . HIS A 1 183 ? 13.844 -2.873 -2.021 1 97.12 183 HIS A CA 1
ATOM 1505 C C . HIS A 1 183 ? 14.125 -3.221 -0.563 1 97.12 183 HIS A C 1
ATOM 1507 O O . HIS A 1 183 ? 14.578 -2.369 0.206 1 97.12 183 HIS A O 1
ATOM 1513 N N . ILE A 1 184 ? 13.68 -4.406 -0.21 1 98.25 184 ILE A N 1
ATOM 1514 C CA . ILE A 1 184 ? 13.945 -4.887 1.141 1 98.25 184 ILE A CA 1
ATOM 1515 C C . ILE A 1 184 ? 15.453 -5.043 1.344 1 98.25 184 ILE A C 1
ATOM 1517 O O . ILE A 1 184 ? 16.156 -5.551 0.467 1 98.25 184 ILE A O 1
ATOM 1521 N N . PRO A 1 185 ? 15.992 -4.602 2.523 1 97.31 185 PRO A N 1
ATOM 1522 C CA . PRO A 1 185 ? 17.438 -4.648 2.744 1 97.31 185 PRO A CA 1
ATOM 1523 C C . PRO A 1 185 ? 18.031 -6.039 2.518 1 97.31 185 PRO A C 1
ATOM 1525 O O . PRO A 1 185 ? 17.422 -7.039 2.918 1 97.31 185 PRO A O 1
ATOM 1528 N N . ASN A 1 186 ? 19.125 -6.109 1.825 1 95.12 186 ASN A N 1
ATOM 1529 C CA . ASN A 1 186 ? 19.938 -7.297 1.585 1 95.12 186 ASN A CA 1
ATOM 1530 C C . ASN A 1 186 ? 19.328 -8.203 0.526 1 95.12 186 ASN A C 1
ATOM 1532 O O . ASN A 1 186 ? 19.844 -9.281 0.243 1 95.12 186 ASN A O 1
ATOM 1536 N N . ALA A 1 187 ? 18.266 -7.777 -0.092 1 97.81 187 ALA A N 1
ATOM 1537 C CA . ALA A 1 187 ? 17.656 -8.578 -1.153 1 97.81 187 ALA A CA 1
ATOM 1538 C C . ALA A 1 187 ? 18.531 -8.586 -2.404 1 97.81 187 ALA A C 1
ATOM 1540 O O . ALA A 1 187 ? 19.125 -7.559 -2.766 1 97.81 187 ALA A O 1
ATOM 1541 N N . LYS A 1 188 ? 18.672 -9.695 -2.996 1 97.88 188 LYS A N 1
ATOM 1542 C CA . LYS A 1 188 ? 19.312 -9.82 -4.305 1 97.88 188 LYS A CA 1
ATOM 1543 C C . LYS A 1 188 ? 18.281 -9.727 -5.43 1 97.88 188 LYS A C 1
ATOM 1545 O O . LYS A 1 188 ? 17.219 -10.344 -5.355 1 97.88 188 LYS A O 1
ATOM 1550 N N . ASN A 1 189 ? 18.625 -8.953 -6.418 1 98.12 189 ASN A N 1
ATOM 1551 C CA . ASN A 1 189 ? 17.688 -8.789 -7.531 1 98.12 189 ASN A CA 1
ATOM 1552 C C . ASN A 1 189 ? 17.891 -9.867 -8.594 1 98.12 189 ASN A C 1
ATOM 1554 O O . ASN A 1 189 ? 18.969 -9.945 -9.203 1 98.12 189 ASN A O 1
ATOM 1558 N N . ILE A 1 190 ? 16.969 -10.719 -8.719 1 98.44 190 ILE A N 1
ATOM 1559 C CA . ILE A 1 190 ? 16.891 -11.703 -9.797 1 98.44 190 ILE A CA 1
ATOM 1560 C C . ILE A 1 190 ? 15.547 -11.594 -10.5 1 98.44 190 ILE A C 1
ATOM 1562 O O . ILE A 1 190 ? 14.586 -12.266 -10.117 1 98.44 190 ILE A O 1
ATOM 1566 N N . PRO A 1 191 ? 15.539 -10.75 -11.562 1 98 191 PRO A N 1
ATOM 1567 C CA . PRO A 1 191 ? 14.258 -10.562 -12.242 1 98 191 PRO A CA 1
ATOM 1568 C C . PRO A 1 191 ? 13.672 -11.875 -12.766 1 98 191 PRO A C 1
ATOM 1570 O O . PRO A 1 191 ? 14.398 -12.695 -13.344 1 98 191 PRO A O 1
ATOM 1573 N N . TRP A 1 192 ? 12.352 -12.039 -12.555 1 97.75 192 TRP A N 1
ATOM 1574 C CA . TRP A 1 192 ? 11.734 -13.312 -12.906 1 97.75 192 TRP A CA 1
ATOM 1575 C C . TRP A 1 192 ? 11.828 -13.578 -14.406 1 97.75 192 TRP A C 1
ATOM 1577 O O . TRP A 1 192 ? 11.844 -14.727 -14.844 1 97.75 192 TRP A O 1
ATOM 1587 N N . THR A 1 193 ? 11.977 -12.516 -15.211 1 97.06 193 THR A N 1
ATOM 1588 C CA . THR A 1 193 ? 11.938 -12.633 -16.656 1 97.06 193 THR A CA 1
ATOM 1589 C C . THR A 1 193 ? 13.156 -13.406 -17.172 1 97.06 193 THR A C 1
ATOM 1591 O O . THR A 1 193 ? 13.102 -14.008 -18.25 1 97.06 193 THR A O 1
ATOM 1594 N N . ILE A 1 194 ? 14.219 -13.375 -16.438 1 97.88 194 ILE A N 1
ATOM 1595 C CA . ILE A 1 194 ? 15.445 -13.992 -16.938 1 97.88 194 ILE A CA 1
ATOM 1596 C C . ILE A 1 194 ? 15.359 -15.508 -16.781 1 97.88 194 ILE A C 1
ATOM 1598 O O . ILE A 1 194 ? 16.234 -16.234 -17.25 1 97.88 194 ILE A O 1
ATOM 1602 N N . LEU A 1 195 ? 14.344 -16.016 -16.156 1 98.5 195 LEU A N 1
ATOM 1603 C CA . LEU A 1 195 ? 14.148 -17.438 -15.961 1 98.5 195 L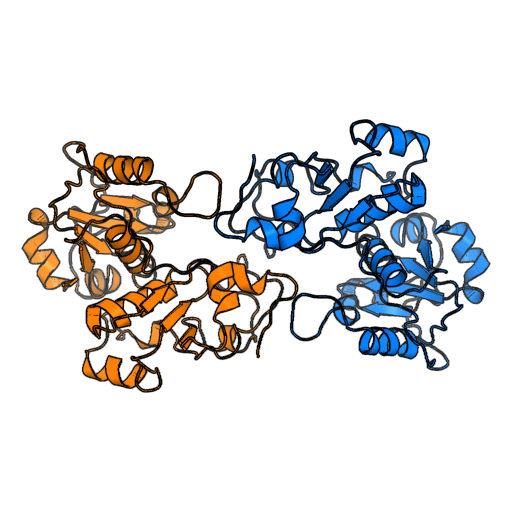EU A CA 1
ATOM 1604 C C . LEU A 1 195 ? 13.633 -18.094 -17.234 1 98.5 195 LEU A C 1
ATOM 1606 O O . LEU A 1 195 ? 13.625 -19.328 -17.359 1 98.5 195 LEU A O 1
ATOM 1610 N N . PHE A 1 196 ? 13.188 -17.344 -18.172 1 98.38 196 PHE A N 1
ATOM 1611 C CA . PHE A 1 196 ? 12.414 -17.859 -19.297 1 98.38 196 PHE A CA 1
ATOM 1612 C C . PHE A 1 196 ? 13.148 -17.641 -20.609 1 98.38 196 PHE A C 1
ATOM 1614 O O . PHE A 1 196 ? 13.898 -16.672 -20.75 1 98.38 196 PHE A O 1
ATOM 1621 N N . ASN A 1 197 ? 12.891 -18.531 -21.562 1 98.06 197 ASN A N 1
ATOM 1622 C CA . ASN A 1 197 ? 13.328 -18.375 -22.938 1 98.06 197 ASN A CA 1
ATOM 1623 C C . ASN A 1 197 ? 12.422 -17.406 -23.703 1 98.06 197 ASN A C 1
ATOM 1625 O O . ASN A 1 197 ? 11.383 -16.984 -23.188 1 98.06 197 ASN A O 1
ATOM 1629 N N . GLU A 1 198 ? 12.781 -17.062 -24.922 1 96.38 198 GLU A N 1
ATOM 1630 C CA . GLU A 1 198 ? 12.023 -16.125 -25.734 1 96.38 198 GLU A CA 1
ATOM 1631 C C . GLU A 1 198 ? 10.617 -16.656 -26.016 1 96.38 198 GLU A C 1
ATOM 1633 O O . GLU A 1 198 ? 9.672 -15.875 -26.156 1 96.38 198 GLU A O 1
ATOM 1638 N N . ASP A 1 199 ? 10.477 -17.953 -26.047 1 96 199 ASP A N 1
ATOM 1639 C CA . ASP A 1 199 ? 9.188 -18.531 -26.391 1 96 199 ASP A CA 1
ATOM 1640 C C . ASP A 1 199 ? 8.32 -18.719 -25.141 1 96 199 ASP A C 1
ATOM 1642 O O . ASP A 1 199 ? 7.266 -19.359 -25.203 1 96 199 ASP A O 1
ATOM 1646 N N . GLY A 1 200 ? 8.82 -18.312 -23.984 1 97 200 GLY A N 1
ATOM 1647 C CA . GLY A 1 200 ? 8.031 -18.359 -22.766 1 97 200 GLY A CA 1
ATOM 1648 C C . GLY A 1 200 ? 8.273 -19.609 -21.938 1 97 200 GLY A C 1
ATOM 1649 O O . GLY A 1 200 ? 7.727 -19.75 -20.844 1 97 200 GLY A O 1
ATOM 1650 N N . THR A 1 201 ? 9.062 -20.516 -22.5 1 97.94 201 THR A N 1
ATOM 1651 C CA . THR A 1 201 ? 9.367 -21.719 -21.734 1 97.94 201 THR A CA 1
ATOM 1652 C C . THR A 1 201 ? 10.438 -21.422 -20.688 1 97.94 201 THR A C 1
ATOM 1654 O O . THR A 1 201 ? 11.258 -20.516 -20.859 1 97.94 201 THR A O 1
ATOM 1657 N N . LEU A 1 202 ? 10.445 -22.188 -19.594 1 98.19 202 LEU A N 1
ATOM 1658 C CA . LEU A 1 202 ? 11.492 -22.094 -18.594 1 98.19 202 LEU A CA 1
ATOM 1659 C C . LEU A 1 202 ? 12.844 -22.516 -19.172 1 98.19 202 LEU A C 1
ATOM 1661 O O . LEU A 1 202 ? 12.906 -23.469 -19.953 1 98.19 202 LEU A O 1
ATOM 1665 N N . LYS A 1 203 ? 13.836 -21.797 -18.766 1 98.44 203 LYS A N 1
ATOM 1666 C CA . LYS A 1 203 ? 15.18 -22.219 -19.141 1 98.44 203 LYS A CA 1
ATOM 1667 C C . LYS A 1 203 ? 15.523 -23.578 -18.562 1 98.44 203 LYS A C 1
ATOM 1669 O O . LYS A 1 203 ? 14.852 -24.047 -17.641 1 98.44 203 LYS A O 1
ATOM 1674 N N . GLY A 1 204 ? 16.594 -24.219 -19.188 1 97.56 204 GLY A N 1
ATOM 1675 C CA . GLY A 1 204 ? 17.031 -25.516 -18.703 1 97.56 204 GLY A CA 1
ATOM 1676 C C . GLY A 1 204 ? 17.641 -25.469 -17.312 1 97.56 204 GLY A C 1
ATOM 1677 O O . GLY A 1 204 ? 18.016 -24.391 -16.844 1 97.56 204 GLY A O 1
ATOM 1678 N N . ARG A 1 205 ? 17.75 -26.625 -16.688 1 97.69 205 ARG A N 1
ATOM 1679 C CA . ARG A 1 205 ? 18.203 -26.734 -15.312 1 97.69 205 ARG A CA 1
ATOM 1680 C C . ARG A 1 205 ? 19.578 -26.125 -15.141 1 97.69 205 ARG A C 1
ATOM 1682 O O . ARG A 1 205 ? 19.828 -25.391 -14.172 1 97.69 205 ARG A O 1
ATOM 1689 N N . GLU A 1 206 ? 20.484 -26.359 -16 1 98.06 206 GLU A N 1
ATOM 1690 C CA . GLU A 1 206 ? 21.859 -25.859 -15.898 1 98.06 206 GLU A CA 1
ATOM 1691 C C . GLU A 1 206 ? 21.875 -24.328 -15.922 1 98.06 206 GLU A C 1
ATOM 1693 O O . GLU A 1 206 ? 22.594 -23.703 -15.141 1 98.06 206 GLU A O 1
ATOM 1698 N N . GLU A 1 207 ? 21.109 -23.75 -16.844 1 98.44 207 GLU A N 1
ATOM 1699 C CA . GLU A 1 207 ? 21.047 -22.297 -16.953 1 98.44 207 GLU A CA 1
ATOM 1700 C C . GLU A 1 207 ? 20.438 -21.688 -15.688 1 98.44 207 GLU A C 1
ATOM 1702 O O . GLU A 1 207 ? 20.891 -20.641 -15.211 1 98.44 207 GLU A O 1
ATOM 1707 N N . LEU A 1 208 ? 19.438 -22.359 -15.188 1 98.62 208 LEU A N 1
ATOM 1708 C CA . LEU A 1 208 ? 18.766 -21.875 -13.984 1 98.62 208 LEU A CA 1
ATOM 1709 C C . LEU A 1 208 ? 19.703 -21.953 -12.773 1 98.62 208 LEU A C 1
ATOM 1711 O O . LEU A 1 208 ? 19.703 -21.047 -11.93 1 98.62 208 LEU A O 1
ATOM 1715 N N . GLU A 1 209 ? 20.5 -23.031 -12.727 1 98.31 209 GLU A N 1
ATOM 1716 C CA . GLU A 1 209 ? 21.484 -23.156 -11.648 1 98.31 209 GLU A CA 1
ATOM 1717 C C . GLU A 1 209 ? 22.5 -22.016 -11.688 1 98.31 209 GLU A C 1
ATOM 1719 O O . GLU A 1 209 ? 22.891 -21.5 -10.641 1 98.31 209 GLU A O 1
ATOM 1724 N N . LYS A 1 210 ? 22.828 -21.578 -12.875 1 98.31 210 LYS A N 1
ATOM 1725 C CA . LYS A 1 210 ? 23.766 -20.469 -13.031 1 98.31 210 LYS A CA 1
ATOM 1726 C C . LYS A 1 210 ? 23.156 -19.156 -12.562 1 98.31 210 LYS A C 1
ATOM 1728 O O . LYS A 1 210 ? 23.812 -18.344 -11.93 1 98.31 210 LYS A O 1
ATOM 1733 N N . ILE A 1 211 ? 21.953 -18.969 -12.883 1 98.44 211 ILE A N 1
ATOM 1734 C CA . ILE A 1 211 ? 21.234 -17.75 -12.516 1 98.44 211 ILE A CA 1
ATOM 1735 C C . ILE A 1 211 ? 21.188 -17.609 -11 1 98.44 211 ILE A C 1
ATOM 1737 O O . ILE A 1 211 ? 21.359 -16.516 -10.461 1 98.44 211 ILE A O 1
ATOM 1741 N N . PHE A 1 212 ? 21.047 -18.734 -10.281 1 98.38 212 PHE A N 1
ATOM 1742 C CA . PHE A 1 212 ? 20.859 -18.688 -8.836 1 98.38 212 PHE A CA 1
ATOM 1743 C C . PHE A 1 212 ? 22.141 -19.094 -8.109 1 98.38 212 PHE A C 1
ATOM 1745 O O . PHE A 1 212 ? 22.109 -19.453 -6.93 1 98.38 212 PHE A O 1
ATOM 1752 N N . SER A 1 213 ? 23.234 -18.984 -8.82 1 97.31 213 SER A N 1
ATOM 1753 C CA . SER A 1 213 ? 24.516 -19.438 -8.289 1 97.31 213 SER A CA 1
ATOM 1754 C C . SER A 1 213 ? 24.938 -18.625 -7.078 1 97.31 213 SER A C 1
ATOM 1756 O O . SER A 1 213 ? 25.641 -19.125 -6.199 1 97.31 213 SER A O 1
ATOM 1758 N N . SER A 1 214 ? 24.469 -17.391 -6.977 1 95.69 214 SER A N 1
ATOM 1759 C CA . SER A 1 214 ? 24.875 -16.484 -5.898 1 95.69 214 SER A CA 1
ATOM 1760 C C . SER A 1 214 ? 24.016 -16.703 -4.648 1 95.69 214 SER A C 1
ATOM 1762 O O . SER A 1 214 ? 24.312 -16.141 -3.59 1 95.69 214 SER A O 1
ATOM 1764 N N . ILE A 1 215 ? 22.969 -17.5 -4.719 1 96.88 215 ILE A N 1
ATOM 1765 C CA . ILE A 1 215 ? 22.031 -17.719 -3.613 1 96.88 215 ILE A CA 1
ATOM 1766 C C . ILE A 1 215 ? 22.531 -18.891 -2.756 1 96.88 215 ILE A C 1
ATOM 1768 O O . ILE A 1 215 ? 22.875 -19.938 -3.279 1 96.88 215 ILE A O 1
ATOM 1772 N N . ASN A 1 216 ? 22.609 -18.672 -1.475 1 95.5 216 ASN A N 1
ATOM 1773 C CA . ASN A 1 216 ? 22.984 -19.719 -0.545 1 95.5 216 ASN A CA 1
ATOM 1774 C C . ASN A 1 216 ? 21.828 -20.703 -0.316 1 95.5 216 ASN A C 1
ATOM 1776 O O . ASN A 1 216 ? 20.906 -20.406 0.44 1 95.5 216 ASN A O 1
ATOM 1780 N N . LYS A 1 217 ? 21.922 -21.891 -0.881 1 92.88 217 LYS A N 1
ATOM 1781 C CA . LYS A 1 217 ? 20.828 -22.859 -0.868 1 92.88 217 LYS A CA 1
ATOM 1782 C C . LYS A 1 217 ? 20.656 -23.469 0.522 1 92.88 217 LYS A C 1
ATOM 1784 O O . LYS A 1 217 ? 19.641 -24.109 0.795 1 92.88 217 LYS A O 1
ATOM 1789 N N . ASP A 1 218 ? 21.578 -23.266 1.39 1 93.19 218 ASP A N 1
ATOM 1790 C CA . ASP A 1 218 ? 21.516 -23.828 2.73 1 93.19 218 ASP A CA 1
ATOM 1791 C C . ASP A 1 218 ? 20.75 -22.922 3.68 1 93.19 218 ASP A C 1
ATOM 1793 O O . ASP A 1 218 ? 20.359 -23.344 4.777 1 93.19 218 ASP A O 1
ATOM 1797 N N . LYS A 1 219 ? 20.547 -21.703 3.271 1 96 219 LYS A N 1
ATOM 1798 C CA . LYS A 1 219 ? 19.766 -20.766 4.062 1 96 219 LYS A CA 1
ATOM 1799 C C . LYS A 1 219 ? 18.297 -20.797 3.646 1 96 219 LYS A C 1
ATOM 1801 O O . LYS A 1 219 ? 17.953 -21.344 2.592 1 96 219 LYS A O 1
ATOM 1806 N N . GLU A 1 220 ? 17.516 -20.297 4.586 1 97.94 220 GLU A N 1
ATOM 1807 C CA . GLU A 1 220 ? 16.141 -20.031 4.191 1 97.94 220 GLU A CA 1
ATOM 1808 C C . GLU A 1 220 ? 16.078 -18.969 3.111 1 97.94 220 GLU A C 1
ATOM 1810 O O . GLU A 1 220 ? 16.641 -17.891 3.264 1 97.94 220 GLU A O 1
ATOM 1815 N N . ILE A 1 221 ? 15.453 -19.312 2.043 1 98.69 221 ILE A N 1
ATOM 1816 C CA . ILE A 1 221 ? 15.32 -18.406 0.913 1 98.69 221 ILE A CA 1
ATOM 1817 C C . ILE A 1 221 ? 13.898 -17.844 0.858 1 98.69 221 ILE A C 1
ATOM 1819 O O . ILE A 1 221 ? 12.93 -18.609 0.936 1 98.69 221 ILE A O 1
ATOM 1823 N N . VAL A 1 222 ? 13.789 -16.547 0.824 1 98.81 222 VAL A N 1
ATOM 1824 C CA . VAL A 1 222 ? 12.492 -15.883 0.686 1 98.81 222 VAL A CA 1
ATOM 1825 C C . VAL A 1 222 ? 12.461 -15.094 -0.618 1 98.81 222 VAL A C 1
ATOM 1827 O O . VAL A 1 222 ? 13.398 -14.367 -0.936 1 98.81 222 VAL A O 1
ATOM 1830 N N . VAL A 1 223 ? 11.445 -15.297 -1.361 1 98.88 223 VAL A N 1
ATOM 1831 C CA . VAL A 1 223 ? 11.297 -14.602 -2.639 1 98.88 223 VAL A CA 1
ATOM 1832 C C . VAL A 1 223 ? 10.086 -13.68 -2.592 1 98.88 223 VAL A C 1
ATOM 1834 O O . VAL A 1 223 ? 9.055 -14.016 -2.006 1 98.88 223 VAL A O 1
ATOM 1837 N N . TYR A 1 224 ? 10.234 -12.492 -3.188 1 98.56 224 TYR A N 1
ATOM 1838 C CA . TYR A 1 224 ? 9.125 -11.547 -3.279 1 98.56 224 TYR A CA 1
ATOM 1839 C C . TYR A 1 224 ? 9.188 -10.766 -4.582 1 98.56 224 TYR A C 1
ATOM 1841 O O . TYR A 1 224 ? 10.164 -10.859 -5.328 1 98.56 224 TYR A O 1
ATOM 1849 N N . CYS A 1 225 ? 8.172 -10.117 -4.91 1 96.62 225 CYS A N 1
ATOM 1850 C CA . CYS A 1 225 ? 8.109 -9.188 -6.031 1 96.62 225 CYS A CA 1
ATOM 1851 C C . CYS A 1 225 ? 7.207 -8 -5.703 1 96.62 225 CYS A C 1
ATOM 1853 O O . CYS A 1 225 ? 7.484 -7.242 -4.77 1 96.62 225 CYS A O 1
ATOM 1855 N N . ARG A 1 226 ? 6.234 -7.797 -6.535 1 92.94 226 ARG A N 1
ATOM 1856 C CA . ARG A 1 226 ? 5.328 -6.684 -6.27 1 92.94 226 ARG A CA 1
ATOM 1857 C C . ARG A 1 226 ? 4.078 -7.16 -5.531 1 92.94 226 ARG A C 1
ATOM 1859 O O . ARG A 1 226 ? 3.701 -6.586 -4.508 1 92.94 226 ARG A O 1
ATOM 1866 N N . THR A 1 227 ? 3.467 -8.227 -6.047 1 92.5 227 THR A N 1
ATOM 1867 C CA . THR A 1 227 ? 2.225 -8.727 -5.469 1 92.5 227 THR A CA 1
ATOM 1868 C C . THR A 1 227 ? 2.285 -10.242 -5.289 1 92.5 227 THR A C 1
ATOM 1870 O O . THR A 1 227 ? 1.262 -10.883 -5.035 1 92.5 227 THR A O 1
ATOM 1873 N N . GLY A 1 228 ? 3.359 -10.836 -5.539 1 95.62 228 GLY A N 1
ATOM 1874 C CA . GLY A 1 228 ? 3.551 -12.25 -5.27 1 95.62 228 GLY A CA 1
ATOM 1875 C C . GLY A 1 228 ? 3.521 -13.109 -6.52 1 95.62 228 GLY A C 1
ATOM 1876 O O . GLY A 1 228 ? 4.078 -14.203 -6.539 1 95.62 228 GLY A O 1
ATOM 1877 N N . ALA A 1 229 ? 2.975 -12.602 -7.633 1 95.31 229 ALA A N 1
ATOM 1878 C CA . ALA A 1 229 ? 2.771 -13.406 -8.836 1 95.31 229 ALA A CA 1
ATOM 1879 C C . ALA A 1 229 ? 4.102 -13.742 -9.508 1 95.31 229 ALA A C 1
ATOM 1881 O O . ALA A 1 229 ? 4.406 -14.906 -9.742 1 95.31 229 ALA A O 1
ATOM 1882 N N . ARG A 1 230 ? 4.922 -12.734 -9.758 1 96.81 230 ARG A N 1
ATOM 1883 C CA . ARG A 1 230 ? 6.23 -12.961 -10.367 1 96.81 230 ARG A CA 1
ATOM 1884 C C . ARG A 1 230 ? 7.125 -13.789 -9.445 1 96.81 230 ARG A C 1
ATOM 1886 O O . ARG A 1 230 ? 7.859 -14.664 -9.914 1 96.81 230 ARG A O 1
ATOM 1893 N N . ALA A 1 231 ? 7.012 -13.531 -8.188 1 98.38 231 ALA A N 1
ATOM 1894 C CA . ALA A 1 231 ? 7.812 -14.242 -7.195 1 98.38 231 ALA A CA 1
ATOM 1895 C C . ALA A 1 231 ? 7.457 -15.727 -7.164 1 98.38 231 ALA A C 1
ATOM 1897 O O . ALA A 1 231 ? 8.312 -16.562 -6.887 1 98.38 231 ALA A O 1
ATOM 1898 N N . SER A 1 232 ? 6.211 -16.031 -7.445 1 98.5 232 SER A N 1
ATOM 1899 C CA . SER A 1 232 ? 5.781 -17.422 -7.434 1 98.5 232 SER A CA 1
ATOM 1900 C C . SER A 1 232 ? 6.484 -18.234 -8.523 1 98.5 232 SER A C 1
ATOM 1902 O O . SER A 1 232 ? 6.762 -19.422 -8.344 1 98.5 232 SER A O 1
ATOM 1904 N N . ALA A 1 233 ? 6.773 -17.609 -9.641 1 98.38 233 ALA A N 1
ATOM 1905 C CA . ALA A 1 233 ? 7.559 -18.281 -10.68 1 98.38 233 ALA A CA 1
ATOM 1906 C C . ALA A 1 233 ? 8.961 -18.609 -10.18 1 98.38 233 ALA A C 1
ATOM 1908 O O . ALA A 1 233 ? 9.484 -19.703 -10.43 1 98.38 233 ALA A O 1
ATOM 1909 N N . VAL A 1 234 ? 9.539 -17.688 -9.477 1 98.81 234 VAL A N 1
ATOM 1910 C CA . VAL A 1 234 ? 10.867 -17.906 -8.922 1 98.81 234 VAL A CA 1
ATOM 1911 C C . VAL A 1 234 ? 10.812 -19.016 -7.871 1 98.81 234 VAL A C 1
ATOM 1913 O O . VAL A 1 234 ? 11.68 -19.891 -7.84 1 98.81 234 VAL A O 1
ATOM 1916 N N . TRP A 1 235 ? 9.836 -18.969 -7.023 1 98.69 235 TRP A N 1
ATOM 1917 C CA . TRP A 1 235 ? 9.641 -20.016 -6.039 1 98.69 235 TRP A CA 1
ATOM 1918 C C . TRP A 1 235 ? 9.562 -21.391 -6.711 1 98.69 235 TRP A C 1
ATOM 1920 O O . TRP A 1 235 ? 10.195 -22.344 -6.262 1 98.69 235 TRP A O 1
ATOM 1930 N N . TYR A 1 236 ? 8.789 -21.484 -7.781 1 98.56 236 TYR A N 1
ATOM 1931 C CA . TYR A 1 236 ? 8.617 -22.734 -8.516 1 98.56 236 TYR A CA 1
ATOM 1932 C C . TYR A 1 236 ? 9.961 -23.266 -9.008 1 98.56 236 TYR A C 1
ATOM 1934 O O . TYR A 1 236 ? 10.266 -24.453 -8.844 1 98.56 236 TYR A O 1
ATOM 1942 N N . VAL A 1 237 ? 10.688 -22.375 -9.617 1 98.62 237 VAL A N 1
ATOM 1943 C CA . VAL A 1 237 ? 11.977 -22.766 -10.18 1 98.62 237 VAL A CA 1
ATOM 1944 C C . VAL A 1 237 ? 12.891 -23.281 -9.07 1 98.62 237 VAL A C 1
ATOM 1946 O O . VAL A 1 237 ? 13.492 -24.344 -9.195 1 98.62 237 VAL A O 1
ATOM 1949 N N . LEU A 1 238 ? 12.984 -22.516 -7.996 1 98.62 238 LEU A N 1
ATOM 1950 C CA . LEU A 1 238 ? 13.883 -22.875 -6.906 1 98.62 238 LEU A CA 1
ATOM 1951 C C . LEU A 1 238 ? 13.453 -24.188 -6.262 1 98.62 238 LEU A C 1
ATOM 1953 O O . LEU A 1 238 ? 14.281 -25.078 -6.031 1 98.62 238 LEU A O 1
ATOM 1957 N N . LYS A 1 239 ? 12.18 -24.312 -6.004 1 97.38 239 LYS A N 1
ATOM 1958 C CA . LYS A 1 239 ? 11.664 -25.453 -5.234 1 97.38 239 LYS A CA 1
ATOM 1959 C C . LYS A 1 239 ? 11.453 -26.672 -6.125 1 97.38 239 LYS A C 1
ATOM 1961 O O . LYS A 1 239 ? 11.961 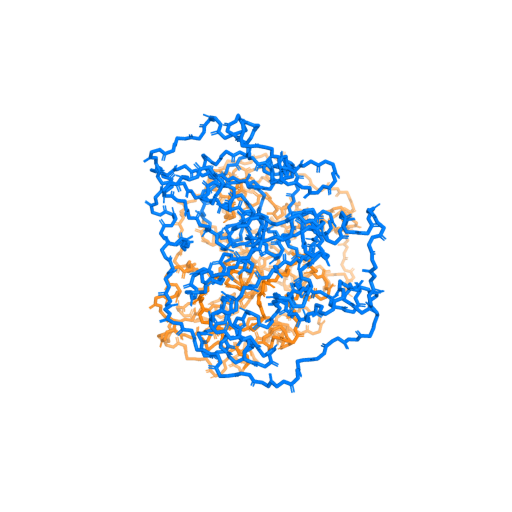-27.75 -5.832 1 97.38 239 LYS A O 1
ATOM 1966 N N . GLU A 1 240 ? 10.781 -26.469 -7.227 1 97.06 240 GLU A N 1
ATOM 1967 C CA . GLU A 1 240 ? 10.297 -27.594 -8.023 1 97.06 240 GLU A CA 1
ATOM 1968 C C . GLU A 1 240 ? 11.328 -28.031 -9.062 1 97.06 240 GLU A C 1
ATOM 1970 O O . GLU A 1 240 ? 11.398 -29.203 -9.43 1 97.06 240 GLU A O 1
ATOM 1975 N N . VAL A 1 241 ? 12.062 -27.078 -9.547 1 97.56 241 VAL A N 1
ATOM 1976 C CA . VAL A 1 241 ? 13 -27.391 -10.625 1 97.56 241 VAL A CA 1
ATOM 1977 C C . VAL A 1 241 ? 14.391 -27.656 -10.039 1 97.56 241 VAL A C 1
ATOM 1979 O O . VAL A 1 241 ? 15 -28.688 -10.312 1 97.56 241 VAL A O 1
ATOM 1982 N N . LEU A 1 242 ? 14.883 -26.781 -9.164 1 97.56 242 LEU A N 1
ATOM 1983 C CA . LEU A 1 242 ? 16.25 -26.859 -8.648 1 97.56 242 LEU A CA 1
ATOM 1984 C C . LEU A 1 242 ? 16.281 -27.625 -7.328 1 97.56 242 LEU A C 1
ATOM 1986 O O . LEU A 1 242 ? 17.359 -27.938 -6.812 1 97.56 242 LEU A O 1
ATOM 1990 N N . SER A 1 243 ? 15.156 -27.969 -6.711 1 96.69 243 SER A N 1
ATOM 1991 C CA . SER A 1 243 ? 15 -28.812 -5.539 1 96.69 243 SER A CA 1
ATOM 1992 C C . SER A 1 243 ? 15.617 -28.172 -4.301 1 96.69 243 SER A C 1
ATOM 1994 O O . SER A 1 243 ? 16.219 -28.859 -3.471 1 96.69 243 SER A O 1
ATOM 1996 N N . TYR A 1 244 ? 15.562 -26.844 -4.312 1 96.94 244 TYR A N 1
ATOM 1997 C CA . TYR A 1 244 ? 15.93 -26.188 -3.062 1 96.94 244 TYR A CA 1
ATOM 1998 C C . TYR A 1 244 ? 14.945 -26.531 -1.951 1 96.94 244 TYR A C 1
ATOM 2000 O O . TYR A 1 244 ? 13.742 -26.625 -2.186 1 96.94 244 TYR A O 1
ATOM 2008 N N . LYS A 1 245 ? 15.344 -26.719 -0.739 1 94.62 245 LYS A N 1
ATOM 2009 C CA . LYS A 1 245 ? 14.523 -27.281 0.327 1 94.62 245 LYS A CA 1
ATOM 2010 C C . LYS A 1 245 ? 13.75 -26.188 1.066 1 94.62 245 LYS A C 1
ATOM 2012 O O . LYS A 1 245 ? 12.578 -26.359 1.392 1 94.62 245 LYS A O 1
ATOM 2017 N N . ASN A 1 246 ? 14.383 -25.078 1.405 1 95.94 246 ASN A N 1
ATOM 2018 C CA . ASN A 1 246 ? 13.789 -24.062 2.264 1 95.94 246 ASN A CA 1
ATOM 2019 C C . ASN A 1 246 ? 13.5 -22.781 1.492 1 95.94 246 ASN A C 1
ATOM 2021 O O . ASN A 1 246 ? 14.211 -21.781 1.652 1 95.94 246 ASN A O 1
ATOM 2025 N N . VAL A 1 247 ? 12.508 -22.844 0.657 1 98.5 247 VAL A N 1
ATOM 2026 C CA . VAL A 1 247 ? 12.125 -21.688 -0.139 1 98.5 247 VAL A CA 1
ATOM 2027 C C . VAL A 1 247 ? 10.711 -21.234 0.249 1 98.5 247 VAL A C 1
ATOM 2029 O O . VAL A 1 247 ? 9.781 -22.047 0.265 1 98.5 247 VAL A O 1
ATOM 2032 N N . ARG A 1 248 ? 10.586 -19.969 0.653 1 98.75 248 ARG A N 1
ATOM 2033 C CA . ARG A 1 248 ? 9.281 -19.438 1.037 1 98.75 248 ARG A CA 1
ATOM 2034 C C . ARG A 1 248 ? 8.93 -18.203 0.209 1 98.75 248 ARG A C 1
ATOM 2036 O O . ARG A 1 248 ? 9.82 -17.5 -0.282 1 98.75 248 ARG A O 1
ATOM 2043 N N . LEU A 1 249 ? 7.672 -18.031 -0.001 1 98.88 249 LEU A N 1
ATOM 2044 C CA . LEU A 1 249 ? 7.133 -16.922 -0.761 1 98.88 249 LEU A CA 1
ATOM 2045 C C . LEU A 1 249 ? 6.551 -15.859 0.171 1 98.88 249 LEU A C 1
ATOM 2047 O O . LEU A 1 249 ? 5.723 -16.172 1.029 1 98.88 249 LEU A O 1
ATOM 2051 N N . TYR A 1 250 ? 7.055 -14.664 0.09 1 98.81 250 TYR A N 1
ATOM 2052 C CA . TYR A 1 250 ? 6.441 -13.508 0.736 1 98.81 250 TYR A CA 1
ATOM 2053 C C . TYR A 1 250 ? 5.395 -12.867 -0.169 1 98.81 250 TYR A C 1
ATOM 2055 O O . TYR A 1 250 ? 5.715 -11.992 -0.978 1 98.81 250 TYR A O 1
ATOM 2063 N N . ASP A 1 251 ? 4.141 -13.219 0.061 1 97.81 251 ASP A N 1
ATOM 2064 C CA . ASP A 1 251 ? 3.088 -12.852 -0.883 1 97.81 251 ASP A CA 1
ATOM 2065 C C . ASP A 1 251 ? 2.611 -11.422 -0.646 1 97.81 251 ASP A C 1
ATOM 2067 O O . ASP A 1 251 ? 1.974 -10.82 -1.515 1 97.81 251 ASP A O 1
ATOM 2071 N N . GLY A 1 252 ? 2.859 -10.875 0.509 1 97.44 252 GLY A N 1
ATOM 2072 C CA . GLY A 1 252 ? 2.631 -9.445 0.656 1 97.44 252 GLY A CA 1
ATOM 2073 C C . GLY A 1 252 ? 3.449 -8.609 -0.308 1 97.44 252 GLY A C 1
ATOM 2074 O O . GLY A 1 252 ? 2.965 -7.605 -0.832 1 97.44 252 GLY A O 1
ATOM 2075 N N . SER A 1 253 ? 4.703 -9.031 -0.427 1 97.31 253 SER A N 1
ATOM 2076 C CA . SER A 1 253 ? 5.633 -8.477 -1.4 1 97.31 253 SER A CA 1
ATOM 2077 C C . SER A 1 253 ? 5.77 -6.965 -1.231 1 97.31 253 SER A C 1
ATOM 2079 O O . SER A 1 253 ? 5.59 -6.441 -0.131 1 97.31 253 SER A O 1
ATOM 2081 N N . TRP A 1 254 ? 6.223 -6.312 -2.275 1 95.56 254 TRP A N 1
ATOM 2082 C CA . TRP A 1 254 ? 6.629 -4.914 -2.168 1 95.56 254 TRP A CA 1
ATOM 2083 C C . TRP A 1 254 ? 5.422 -4.012 -1.956 1 95.56 254 TRP A C 1
ATOM 2085 O O . TRP A 1 254 ? 5.512 -2.996 -1.261 1 95.56 254 TRP A O 1
ATOM 2095 N N . VAL A 1 255 ? 4.289 -4.371 -2.494 1 93.44 255 VAL A N 1
ATOM 2096 C CA . VAL A 1 255 ? 3.084 -3.564 -2.318 1 93.44 255 VAL A CA 1
ATOM 2097 C C . VAL A 1 255 ? 2.746 -3.455 -0.833 1 93.44 255 VAL A C 1
ATOM 2099 O O . VAL A 1 255 ? 2.27 -2.414 -0.374 1 93.44 255 VAL A O 1
ATOM 2102 N N . GLU A 1 256 ? 2.939 -4.566 -0.127 1 96.38 256 GLU A N 1
ATOM 2103 C CA . GLU A 1 256 ? 2.777 -4.508 1.323 1 96.38 256 GLU A CA 1
ATOM 2104 C C . GLU A 1 256 ? 3.938 -3.764 1.979 1 96.38 256 GLU A C 1
ATOM 2106 O O . GLU A 1 256 ? 3.729 -2.777 2.686 1 96.38 256 GLU A O 1
ATOM 2111 N N . TYR A 1 257 ? 5.172 -4.156 1.702 1 97.06 257 TYR A N 1
ATOM 2112 C CA . TYR A 1 257 ? 6.379 -3.689 2.373 1 97.06 257 TYR A CA 1
ATOM 2113 C C . TYR A 1 257 ? 6.617 -2.209 2.1 1 97.06 257 TYR A C 1
ATOM 2115 O O . TYR A 1 257 ? 6.891 -1.437 3.021 1 97.06 257 TYR A O 1
ATOM 2123 N N . GLY A 1 258 ? 6.516 -1.795 0.851 1 94.5 258 GLY A N 1
ATOM 2124 C CA . GLY A 1 258 ? 6.832 -0.441 0.424 1 94.5 258 GLY A CA 1
ATOM 2125 C C . GLY A 1 258 ? 5.848 0.591 0.936 1 94.5 258 GLY A C 1
ATOM 2126 O O . GLY A 1 258 ? 6.066 1.795 0.786 1 94.5 258 GLY A O 1
ATOM 2127 N N . ASN A 1 259 ? 4.715 0.127 1.543 1 94.56 259 ASN A N 1
ATOM 2128 C CA . ASN A 1 259 ? 3.715 1.045 2.082 1 94.56 259 ASN A CA 1
ATOM 2129 C C . ASN A 1 259 ? 3.752 1.08 3.607 1 94.56 259 ASN A C 1
ATOM 2131 O O . ASN A 1 259 ? 3 1.829 4.234 1 94.56 259 ASN A O 1
ATOM 2135 N N . LEU A 1 260 ? 4.688 0.344 4.211 1 97 260 LEU A N 1
ATOM 2136 C CA . LEU A 1 260 ? 4.812 0.297 5.664 1 97 260 LEU A CA 1
ATOM 2137 C C . LEU A 1 260 ? 5.586 1.506 6.184 1 97 260 LEU A C 1
ATOM 2139 O O . LEU A 1 260 ? 6.57 1.928 5.57 1 97 260 LEU A O 1
ATOM 2143 N N . VAL A 1 261 ? 5.09 1.983 7.227 1 97.81 261 VAL A N 1
ATOM 2144 C CA . VAL A 1 261 ? 5.793 3.078 7.891 1 97.81 261 VAL A CA 1
ATOM 2145 C C . VAL A 1 261 ? 6.953 2.523 8.719 1 97.81 261 VAL A C 1
ATOM 2147 O O . VAL A 1 261 ? 6.785 1.562 9.469 1 97.81 261 VAL A O 1
ATOM 2150 N N . GLY A 1 262 ? 8.125 3.037 8.523 1 96.94 262 GLY A N 1
ATOM 2151 C CA . GLY A 1 262 ? 9.203 2.881 9.492 1 96.94 262 GLY A CA 1
ATOM 2152 C C . GLY A 1 262 ? 10.062 1.654 9.234 1 96.94 262 GLY A C 1
ATOM 2153 O O . GLY A 1 262 ? 10.977 1.36 10.008 1 96.94 262 GLY A O 1
ATOM 2154 N N . VAL A 1 263 ? 9.773 0.853 8.188 1 97.12 263 VAL A N 1
ATOM 2155 C CA . VAL A 1 263 ? 10.57 -0.343 7.941 1 97.12 263 VAL A CA 1
ATOM 2156 C C . VAL A 1 263 ? 11.805 0.023 7.121 1 97.12 263 VAL A C 1
ATOM 2158 O O . VAL A 1 263 ? 11.781 0.984 6.348 1 97.12 263 VAL A O 1
ATOM 2161 N N . PRO A 1 264 ? 12.883 -0.744 7.312 1 96.94 264 PRO A N 1
ATOM 2162 C CA . PRO A 1 264 ? 14.102 -0.417 6.57 1 96.94 264 PRO A CA 1
ATOM 2163 C C . PRO A 1 264 ? 13.961 -0.66 5.07 1 96.94 264 PRO A C 1
ATOM 2165 O O . PRO A 1 264 ? 13.312 -1.62 4.652 1 96.94 264 PRO A O 1
ATOM 2168 N N . ILE A 1 265 ? 14.531 0.208 4.301 1 96.88 265 ILE A N 1
ATOM 2169 C CA . ILE A 1 265 ? 14.523 0.126 2.846 1 96.88 265 ILE A CA 1
ATOM 2170 C C . ILE A 1 265 ? 15.914 0.444 2.303 1 96.88 265 ILE A C 1
ATOM 2172 O O . ILE A 1 265 ? 16.625 1.279 2.861 1 96.88 265 ILE A O 1
ATOM 2176 N N . GLU A 1 266 ? 16.266 -0.193 1.305 1 94.75 266 GLU A N 1
ATOM 2177 C CA . GLU A 1 266 ? 17.516 0.06 0.605 1 94.75 266 GLU A CA 1
ATOM 2178 C C . GLU A 1 266 ? 17.266 0.464 -0.845 1 94.75 266 GLU A C 1
ATOM 2180 O O . GLU A 1 266 ? 16.219 0.146 -1.413 1 94.75 266 GLU A O 1
ATOM 2185 N N . ARG A 1 267 ? 18.281 1.295 -1.392 1 88.62 267 ARG A N 1
ATOM 2186 C CA . ARG A 1 267 ? 18.281 1.676 -2.801 1 88.62 267 ARG A CA 1
ATOM 2187 C C . ARG A 1 267 ? 19.672 1.521 -3.412 1 88.62 267 ARG A C 1
ATOM 2189 O O . ARG A 1 267 ? 20.688 1.663 -2.719 1 88.62 267 ARG A O 1
ATOM 2196 N N . MET B 1 1 ? -3.309 27 17.219 1 88.5 1 MET B N 1
ATOM 2197 C CA . MET B 1 1 ? -3.9 28.328 17.047 1 88.5 1 MET B CA 1
ATOM 2198 C C . MET B 1 1 ? -4.398 28.531 15.625 1 88.5 1 MET B C 1
ATOM 2200 O O . MET B 1 1 ? -3.795 28.016 14.68 1 88.5 1 MET B O 1
ATOM 2204 N N . LEU B 1 2 ? -5.59 29.156 15.508 1 95.38 2 LEU B N 1
ATOM 2205 C CA . LEU B 1 2 ? -6.18 29.516 14.227 1 95.38 2 LEU B CA 1
ATOM 2206 C C . LEU B 1 2 ? -6.191 31.031 14.039 1 95.38 2 LEU B C 1
ATOM 2208 O O . LEU B 1 2 ? -6.586 31.766 14.938 1 95.38 2 LEU B O 1
ATOM 2212 N N . VAL B 1 3 ? -5.66 31.469 12.875 1 98.06 3 VAL B N 1
ATOM 2213 C CA . VAL B 1 3 ? -5.668 32.906 12.617 1 98.06 3 VAL B CA 1
ATOM 2214 C C . VAL B 1 3 ? -6.48 33.188 11.352 1 98.06 3 VAL B C 1
ATOM 2216 O O . VAL B 1 3 ? -6.516 32.375 10.43 1 98.06 3 VAL B O 1
ATOM 2219 N N . SER B 1 4 ? -7.078 34.375 11.297 1 98.19 4 SER B N 1
ATOM 2220 C CA . SER B 1 4 ? -7.887 34.75 10.148 1 98.19 4 SER B CA 1
ATOM 2221 C C . SER B 1 4 ? -7.02 35.375 9.047 1 98.19 4 SER B C 1
ATOM 2223 O O . SER B 1 4 ? -5.883 35.781 9.297 1 98.19 4 SER B O 1
ATOM 2225 N N . VAL B 1 5 ? -7.609 35.406 7.855 1 98.19 5 VAL B N 1
ATOM 2226 C CA . VAL B 1 5 ? -6.91 36 6.73 1 98.19 5 VAL B CA 1
ATOM 2227 C C . VAL B 1 5 ? -6.695 37.5 7.008 1 98.19 5 VAL B C 1
ATOM 2229 O O . VAL B 1 5 ? -5.645 38.062 6.676 1 98.19 5 VAL B O 1
ATOM 2232 N N . LYS B 1 6 ? -7.664 38.156 7.617 1 98.25 6 LYS B N 1
ATOM 2233 C CA . LYS B 1 6 ? -7.531 39.562 7.977 1 98.25 6 LYS B CA 1
ATOM 2234 C C . LYS B 1 6 ? -6.387 39.781 8.961 1 98.25 6 LYS B C 1
ATOM 2236 O O . LYS B 1 6 ? -5.57 40.688 8.789 1 98.25 6 LYS B O 1
ATOM 2241 N N . TRP B 1 7 ? -6.41 39 9.992 1 98.44 7 TRP B N 1
ATOM 2242 C CA . TRP B 1 7 ? -5.355 39.094 10.992 1 98.44 7 TRP B CA 1
ATOM 2243 C C . TRP B 1 7 ? -3.98 38.938 10.352 1 98.44 7 TRP B C 1
ATOM 2245 O O . TRP B 1 7 ? -3.057 39.688 10.656 1 98.44 7 TRP B O 1
ATOM 2255 N N . LEU B 1 8 ? -3.789 37.875 9.484 1 98.56 8 LEU B N 1
ATOM 2256 C CA . LEU B 1 8 ? -2.492 37.656 8.859 1 98.56 8 LEU B CA 1
ATOM 2257 C C . LEU B 1 8 ? -2.08 38.844 8.008 1 98.56 8 LEU B C 1
ATOM 2259 O O . LEU B 1 8 ? -0.924 39.281 8.047 1 98.56 8 LEU B O 1
ATOM 2263 N N . TYR B 1 9 ? -3.029 39.406 7.227 1 98.19 9 TYR B N 1
ATOM 2264 C CA . TYR B 1 9 ? -2.736 40.562 6.383 1 98.19 9 TYR B CA 1
ATOM 2265 C C . TYR B 1 9 ? -2.209 41.719 7.215 1 98.19 9 TYR B C 1
ATOM 2267 O O . TYR B 1 9 ? -1.293 42.438 6.793 1 98.19 9 TYR B O 1
ATOM 2275 N N . GLU B 1 10 ? -2.754 41.875 8.359 1 98.06 10 GLU B N 1
ATOM 2276 C CA . GLU B 1 10 ? -2.391 43 9.234 1 98.06 10 GLU B CA 1
ATOM 2277 C C . GLU B 1 10 ? -1.087 42.719 9.977 1 98.06 10 GLU B C 1
ATOM 2279 O O . GLU B 1 10 ? -0.486 43.625 10.555 1 98.06 10 GLU B O 1
ATOM 2284 N N . ASN B 1 11 ? -0.611 41.469 9.945 1 97.56 11 ASN B N 1
ATOM 2285 C CA . ASN B 1 11 ? 0.554 41.094 10.734 1 97.56 11 ASN B CA 1
ATOM 2286 C C . ASN B 1 11 ? 1.616 40.406 9.883 1 97.56 11 ASN B C 1
ATOM 2288 O O . ASN B 1 11 ? 2.408 39.594 10.391 1 97.56 11 ASN B O 1
ATOM 2292 N N . LEU B 1 12 ? 1.693 40.656 8.617 1 96.75 12 LEU B N 1
ATOM 2293 C CA . LEU B 1 12 ? 2.564 40 7.656 1 96.75 12 LEU B CA 1
ATOM 2294 C C . LEU B 1 12 ? 4.023 40.094 8.086 1 96.75 12 LEU B C 1
ATOM 2296 O O . LEU B 1 12 ? 4.789 39.125 7.918 1 96.75 12 LEU B O 1
ATOM 2300 N N . ASN B 1 13 ? 4.402 41.219 8.68 1 92.75 13 ASN B N 1
ATOM 2301 C CA . ASN B 1 13 ? 5.805 41.469 8.992 1 92.75 13 ASN B CA 1
ATOM 2302 C C . ASN B 1 13 ? 6.156 41 10.398 1 92.75 13 ASN B C 1
ATOM 2304 O O . ASN B 1 13 ? 7.312 41.125 10.82 1 92.75 13 ASN B O 1
ATOM 2308 N N . GLU B 1 14 ? 5.18 40.438 11.125 1 95 14 GLU B N 1
ATOM 2309 C CA . GLU B 1 14 ? 5.379 40.062 12.523 1 95 14 GLU B CA 1
ATOM 2310 C C . GLU B 1 14 ? 5.477 38.562 12.688 1 95 14 GLU B C 1
ATOM 2312 O O . GLU B 1 14 ? 5.816 38.062 13.766 1 95 14 GLU B O 1
ATOM 2317 N N . VAL B 1 15 ? 5.18 37.875 11.625 1 97 15 VAL B N 1
ATOM 2318 C CA . VAL B 1 15 ? 5.152 36.406 11.734 1 97 15 VAL B CA 1
ATOM 2319 C C . VAL B 1 15 ? 5.945 35.781 10.578 1 97 15 VAL B C 1
ATOM 2321 O O . VAL B 1 15 ? 6.266 36.469 9.602 1 97 15 VAL B O 1
ATOM 2324 N N . LYS B 1 16 ? 6.395 34.531 10.742 1 97.44 16 LYS B N 1
ATOM 2325 C CA . LYS B 1 16 ? 6.922 33.719 9.648 1 97.44 16 LYS B CA 1
ATOM 2326 C C . LYS B 1 16 ? 5.805 32.969 8.945 1 97.44 16 LYS B C 1
ATOM 2328 O O . LYS B 1 16 ? 5.055 32.219 9.578 1 97.44 16 LYS B O 1
ATOM 2333 N N . ILE B 1 17 ? 5.637 33.188 7.699 1 98.31 17 ILE B N 1
ATOM 2334 C CA . ILE B 1 17 ? 4.59 32.531 6.938 1 98.31 17 ILE B CA 1
ATOM 2335 C C . ILE B 1 17 ? 5.199 31.406 6.094 1 98.31 17 ILE B C 1
ATOM 2337 O O . ILE B 1 17 ? 6.117 31.656 5.305 1 98.31 17 ILE B O 1
ATOM 2341 N N . LEU B 1 18 ? 4.734 30.188 6.305 1 98.12 18 LEU B N 1
ATOM 2342 C CA . LEU B 1 18 ? 5.191 29.062 5.516 1 98.12 18 LEU B CA 1
ATOM 2343 C C . LEU B 1 18 ? 4.055 28.484 4.68 1 98.12 18 LEU B C 1
ATOM 2345 O O . LEU B 1 18 ? 2.992 28.156 5.211 1 98.12 18 LEU B O 1
ATOM 2349 N N . GLU B 1 19 ? 4.215 28.375 3.424 1 97.69 19 GLU B N 1
ATOM 2350 C CA . GLU B 1 19 ? 3.328 27.625 2.539 1 97.69 19 GLU B CA 1
ATOM 2351 C C . GLU B 1 19 ? 3.832 26.203 2.332 1 97.69 19 GLU B C 1
ATOM 2353 O O . GLU B 1 19 ? 4.918 25.984 1.783 1 97.69 19 GLU B O 1
ATOM 2358 N N . ILE B 1 20 ? 3.033 25.25 2.832 1 97.56 20 ILE B N 1
ATOM 2359 C CA . ILE B 1 20 ? 3.377 23.844 2.635 1 97.56 20 ILE B CA 1
ATOM 2360 C C . ILE B 1 20 ? 2.865 23.375 1.274 1 97.56 20 ILE B C 1
ATOM 2362 O O . ILE B 1 20 ? 1.655 23.344 1.037 1 97.56 20 ILE B O 1
ATOM 2366 N N . ASP B 1 21 ? 3.818 22.938 0.464 1 92 21 ASP B N 1
ATOM 2367 C CA . ASP B 1 21 ? 3.402 22.609 -0.895 1 92 21 ASP B CA 1
ATOM 2368 C C . ASP B 1 21 ? 3.895 21.219 -1.299 1 92 21 ASP B C 1
ATOM 2370 O O . ASP B 1 21 ? 5.051 20.875 -1.056 1 92 21 ASP B O 1
ATOM 2374 N N . PHE B 1 22 ? 2.934 20.516 -1.905 1 85.19 22 PHE B N 1
ATOM 2375 C CA . PHE B 1 22 ? 3.277 19.203 -2.459 1 85.19 22 PHE B CA 1
ATOM 2376 C C . PHE B 1 22 ? 3.844 19.344 -3.865 1 85.19 22 PHE B C 1
ATOM 2378 O O . PHE B 1 22 ? 4.738 18.594 -4.258 1 85.19 22 PHE B O 1
ATOM 2385 N N . ASP B 1 23 ? 3.402 20.266 -4.57 1 83.31 23 ASP B N 1
ATOM 2386 C CA . ASP B 1 23 ? 3.834 20.609 -5.922 1 83.31 23 ASP B CA 1
ATOM 2387 C C . ASP B 1 23 ? 3.977 22.125 -6.086 1 83.31 23 ASP B C 1
ATOM 2389 O O . ASP B 1 23 ? 3.102 22.766 -6.66 1 83.31 23 ASP B O 1
ATOM 2393 N N . PRO B 1 24 ? 5.121 22.625 -5.727 1 83.06 24 PRO B N 1
ATOM 2394 C CA . PRO B 1 24 ? 5.301 24.078 -5.66 1 83.06 24 PRO B CA 1
ATOM 2395 C C . PRO B 1 24 ? 5.168 24.75 -7.023 1 83.06 24 PRO B C 1
ATOM 2397 O O . PRO B 1 24 ? 4.832 25.938 -7.105 1 83.06 24 PRO B O 1
ATOM 2400 N N . GLU B 1 25 ? 5.449 24 -8.102 1 78.06 25 GLU B N 1
ATOM 2401 C CA . GLU B 1 25 ? 5.395 24.578 -9.445 1 78.06 25 GLU B CA 1
ATOM 2402 C C . GLU B 1 25 ? 3.977 25.016 -9.797 1 78.06 25 GLU B C 1
ATOM 2404 O O . GLU B 1 25 ? 3.787 26.016 -10.484 1 78.06 25 GLU B O 1
ATOM 2409 N N . ILE B 1 26 ? 2.996 24.375 -9.219 1 78.56 26 ILE B N 1
ATOM 2410 C CA . ILE B 1 26 ? 1.62 24.641 -9.625 1 78.56 26 ILE B CA 1
ATOM 2411 C C . ILE B 1 26 ? 0.934 25.5 -8.57 1 78.56 26 ILE B C 1
ATOM 2413 O O . ILE B 1 26 ? -0.164 26.016 -8.797 1 78.56 26 ILE B O 1
ATOM 2417 N N . ASN B 1 27 ? 1.57 25.703 -7.48 1 85.44 27 ASN B N 1
ATOM 2418 C CA . ASN B 1 27 ? 0.914 26.438 -6.402 1 85.44 27 ASN B CA 1
ATOM 2419 C C . ASN B 1 27 ? 1.712 27.656 -5.988 1 85.44 27 ASN B C 1
ATOM 2421 O O . ASN B 1 27 ? 1.449 28.766 -6.465 1 85.44 27 ASN B O 1
ATOM 2425 N N . TYR B 1 28 ? 2.838 27.562 -5.383 1 91.38 28 TYR B N 1
ATOM 2426 C CA . TYR B 1 28 ? 3.619 28.641 -4.773 1 91.38 28 TYR B CA 1
ATOM 2427 C C . TYR B 1 28 ? 4.082 29.641 -5.824 1 91.38 28 TYR B C 1
ATOM 2429 O O . TYR B 1 28 ? 3.969 30.844 -5.625 1 91.38 28 TYR B O 1
ATOM 2437 N N . TYR B 1 29 ? 4.465 29.172 -6.922 1 90.5 29 TYR B N 1
ATOM 2438 C CA . TYR B 1 29 ? 5.078 30.031 -7.922 1 90.5 29 TYR B CA 1
ATOM 2439 C C . TYR B 1 29 ? 4.02 30.719 -8.773 1 90.5 29 TYR B C 1
ATOM 2441 O O . TYR B 1 29 ? 4.305 31.703 -9.453 1 90.5 29 TYR B O 1
ATOM 2449 N N . GLU B 1 30 ? 2.805 30.172 -8.75 1 88.19 30 GLU B N 1
ATOM 2450 C CA . GLU B 1 30 ? 1.703 30.844 -9.43 1 88.19 30 GLU B CA 1
ATOM 2451 C C . GLU B 1 30 ? 1.198 32.031 -8.617 1 88.19 30 GLU B C 1
ATOM 2453 O O . GLU B 1 30 ? 0.64 33 -9.172 1 88.19 30 GLU B O 1
ATOM 2458 N N . GLY B 1 31 ? 1.381 31.938 -7.34 1 92.81 31 GLY B N 1
ATOM 2459 C CA . GLY B 1 31 ? 0.973 33 -6.422 1 92.81 31 GLY B CA 1
ATOM 2460 C C . GLY B 1 31 ? 0.938 32.562 -4.973 1 92.81 31 GLY B C 1
ATOM 2461 O O . GLY B 1 31 ? 0.394 31.484 -4.66 1 92.81 31 GLY B O 1
ATOM 2462 N N . HIS B 1 32 ? 1.521 33.312 -4.211 1 96.62 32 HIS B N 1
ATOM 2463 C CA . HIS B 1 32 ? 1.539 33 -2.787 1 96.62 32 HIS B CA 1
ATOM 2464 C C . HIS B 1 32 ? 1.317 34.219 -1.94 1 96.62 32 HIS B C 1
ATOM 2466 O O . HIS B 1 32 ? 1.353 35.344 -2.455 1 96.62 32 HIS B O 1
ATOM 2472 N N . ILE B 1 33 ? 0.959 34 -0.676 1 97.56 33 ILE B N 1
ATOM 2473 C CA . ILE B 1 33 ? 0.752 35.125 0.261 1 97.56 33 ILE B CA 1
ATOM 2474 C C . ILE B 1 33 ? 2.053 35.906 0.433 1 97.56 33 ILE B C 1
ATOM 2476 O O . ILE B 1 33 ? 3.129 35.312 0.543 1 97.56 33 ILE B O 1
ATOM 2480 N N . PRO B 1 34 ? 1.96 37.281 0.463 1 96.94 34 PRO B N 1
ATOM 2481 C CA . PRO B 1 34 ? 3.17 38.094 0.606 1 96.94 34 PRO B CA 1
ATOM 2482 C C . PRO B 1 34 ? 4.027 37.656 1.796 1 96.94 34 PRO B C 1
ATOM 2484 O O . PRO B 1 34 ? 3.504 37.438 2.889 1 96.94 34 PRO B O 1
ATOM 2487 N N . SER B 1 35 ? 5.332 37.5 1.542 1 95.06 35 SER B N 1
ATOM 2488 C CA . SER B 1 35 ? 6.344 37.188 2.545 1 95.06 35 SER B CA 1
ATOM 2489 C C . SER B 1 35 ? 6.344 35.688 2.895 1 95.06 35 SER B C 1
ATOM 2491 O O . SER B 1 35 ? 7.188 35.25 3.67 1 95.06 35 SER B O 1
ATOM 2493 N N . ALA B 1 36 ? 5.414 34.938 2.289 1 97.25 36 ALA B N 1
ATOM 2494 C CA . ALA B 1 36 ? 5.371 33.5 2.592 1 97.25 36 ALA B CA 1
ATOM 2495 C C . ALA B 1 36 ? 6.594 32.781 2.023 1 97.25 36 ALA B C 1
ATOM 2497 O O . ALA B 1 36 ? 6.988 33.031 0.88 1 97.25 36 ALA B O 1
ATOM 2498 N N . LEU B 1 37 ? 7.191 31.984 2.832 1 97.06 37 LEU B N 1
ATOM 2499 C CA . LEU B 1 37 ? 8.281 31.125 2.395 1 97.06 37 LEU B CA 1
ATOM 2500 C C . LEU B 1 37 ? 7.75 29.766 1.953 1 97.06 37 LEU B C 1
ATOM 2502 O O . LEU B 1 37 ? 6.766 29.266 2.508 1 97.06 37 LEU B O 1
ATOM 2506 N N . LEU B 1 38 ? 8.398 29.188 0.955 1 96.88 38 LEU B N 1
ATOM 2507 C CA . LEU B 1 38 ? 8.016 27.875 0.456 1 96.88 38 LEU B CA 1
ATOM 2508 C C . LEU B 1 38 ? 8.617 26.766 1.315 1 96.88 38 LEU B C 1
ATOM 2510 O O . LEU B 1 38 ? 9.828 26.734 1.543 1 96.88 38 LEU B O 1
ATOM 2514 N N . LEU B 1 39 ? 7.824 25.922 1.856 1 97.31 39 LEU B N 1
ATOM 2515 C CA . LEU B 1 39 ? 8.242 24.688 2.514 1 97.31 39 LEU B CA 1
ATOM 2516 C C . LEU B 1 39 ? 7.734 23.469 1.756 1 97.31 39 LEU B C 1
ATOM 2518 O O . LEU B 1 39 ? 6.574 23.078 1.902 1 97.31 39 LEU B O 1
ATOM 2522 N N . PRO B 1 40 ? 8.57 22.844 0.941 1 95.81 40 PRO B N 1
ATOM 2523 C CA . PRO B 1 40 ? 8.125 21.641 0.239 1 95.81 40 PRO B CA 1
ATOM 2524 C C . PRO B 1 40 ? 7.824 20.484 1.188 1 95.81 40 PRO B C 1
ATOM 2526 O O . PRO B 1 40 ? 8.656 20.141 2.029 1 95.81 40 PRO B O 1
ATOM 2529 N N . TRP B 1 41 ? 6.66 19.922 1.029 1 95.69 41 TRP B N 1
ATOM 2530 C CA . TRP B 1 41 ? 6.23 18.828 1.896 1 95.69 41 TRP B CA 1
ATOM 2531 C C . TRP B 1 41 ? 7.277 17.719 1.926 1 95.69 41 TRP B C 1
ATOM 2533 O O . TRP B 1 41 ? 7.602 17.188 2.992 1 95.69 41 TRP B O 1
ATOM 2543 N N . LYS B 1 42 ? 7.852 17.375 0.813 1 94.06 42 LYS B N 1
ATOM 2544 C CA . LYS B 1 42 ? 8.805 16.266 0.681 1 94.06 42 LYS B CA 1
ATOM 2545 C C . LYS B 1 42 ? 10.031 16.5 1.55 1 94.06 42 LYS B C 1
ATOM 2547 O O . LYS B 1 42 ? 10.695 15.547 1.965 1 94.06 42 LYS B O 1
ATOM 2552 N N . SER B 1 43 ? 10.328 17.781 1.851 1 96.88 43 SER B N 1
ATOM 2553 C CA . SER B 1 43 ? 11.5 18.109 2.66 1 96.88 43 SER B CA 1
ATOM 2554 C C . SER B 1 43 ? 11.297 17.703 4.117 1 96.88 43 SER B C 1
ATOM 2556 O O . SER B 1 43 ? 12.258 17.625 4.887 1 96.88 43 SER B O 1
ATOM 2558 N N . LEU B 1 44 ? 10.039 17.422 4.473 1 97.81 44 LEU B N 1
ATOM 2559 C CA . LEU B 1 44 ? 9.711 17.062 5.848 1 97.81 44 LEU B CA 1
ATOM 2560 C C . LEU B 1 44 ? 9.672 15.547 6.012 1 97.81 44 LEU B C 1
ATOM 2562 O O . LEU B 1 44 ? 9.383 15.047 7.102 1 97.81 44 LEU B O 1
ATOM 2566 N N . LEU B 1 45 ? 9.977 14.836 4.961 1 97.31 45 LEU B N 1
ATOM 2567 C CA . LEU B 1 45 ? 9.914 13.375 4.973 1 97.31 45 LEU B CA 1
ATOM 2568 C C . LEU B 1 45 ? 11.312 12.766 5.02 1 97.31 45 LEU B C 1
ATOM 2570 O O . LEU B 1 45 ? 12.297 13.438 4.676 1 97.31 45 LEU B O 1
ATOM 2574 N N . HIS B 1 46 ? 11.383 11.562 5.527 1 97.38 46 HIS B N 1
ATOM 2575 C CA . HIS B 1 46 ? 12.633 10.812 5.492 1 97.38 46 HIS B CA 1
ATOM 2576 C C . HIS B 1 46 ? 13.078 10.555 4.055 1 97.38 46 HIS B C 1
ATOM 2578 O O . HIS B 1 46 ? 12.242 10.352 3.17 1 97.38 46 HIS B O 1
ATOM 2584 N N . ASP B 1 47 ? 14.359 10.477 3.812 1 94.44 47 ASP B N 1
ATOM 2585 C CA . ASP B 1 47 ? 14.898 10.383 2.459 1 94.44 47 ASP B CA 1
ATOM 2586 C C . ASP B 1 47 ? 14.742 8.969 1.899 1 94.44 47 ASP B C 1
ATOM 2588 O O . ASP B 1 47 ? 14.703 8.781 0.683 1 94.44 47 ASP B O 1
ATOM 2592 N N . LYS B 1 48 ? 14.672 7.977 2.771 1 92.31 48 LYS B N 1
ATOM 2593 C CA . LYS B 1 48 ? 14.789 6.602 2.301 1 92.31 48 LYS B CA 1
ATOM 2594 C C . LYS B 1 48 ? 13.531 5.797 2.633 1 92.31 48 LYS B C 1
ATOM 2596 O O . LYS B 1 48 ? 13.023 5.055 1.791 1 92.31 48 LYS B O 1
ATOM 2601 N N . ILE B 1 49 ? 13.055 5.91 3.846 1 96.62 49 ILE B N 1
ATOM 2602 C CA . ILE B 1 49 ? 11.953 5.07 4.297 1 96.62 49 ILE B CA 1
ATOM 2603 C C . ILE B 1 49 ? 10.68 5.906 4.41 1 96.62 49 ILE B C 1
ATOM 2605 O O . ILE B 1 49 ? 10.734 7.137 4.395 1 96.62 49 ILE B O 1
ATOM 2609 N N . ARG B 1 50 ? 9.562 5.27 4.441 1 95.94 50 ARG B N 1
ATOM 2610 C CA . ARG B 1 50 ? 8.297 5.969 4.668 1 95.94 50 ARG B CA 1
ATOM 2611 C C . ARG B 1 50 ? 8.18 6.438 6.113 1 95.94 50 ARG B C 1
ATOM 2613 O O . ARG B 1 50 ? 7.707 5.695 6.977 1 95.94 50 ARG B O 1
ATOM 2620 N N . ASP B 1 51 ? 8.594 7.582 6.32 1 98 51 ASP B N 1
ATOM 2621 C CA . ASP B 1 51 ? 8.547 8.219 7.633 1 98 51 ASP B CA 1
ATOM 2622 C C . ASP B 1 51 ? 8.852 9.711 7.531 1 98 51 ASP B C 1
ATOM 2624 O O . ASP B 1 51 ? 9.023 10.242 6.43 1 98 51 ASP B O 1
ATOM 2628 N N . PHE B 1 52 ? 8.844 10.344 8.664 1 98.31 52 PHE B N 1
ATOM 2629 C CA . PHE B 1 52 ? 9.156 11.766 8.695 1 98.31 52 PHE B CA 1
ATOM 2630 C C . PHE B 1 52 ? 10.656 11.992 8.836 1 98.31 52 PHE B C 1
ATOM 2632 O O . PHE B 1 52 ? 11.383 11.086 9.25 1 98.31 52 PHE B O 1
ATOM 2639 N N . ALA B 1 53 ? 11.07 13.219 8.414 1 97.94 53 ALA B N 1
ATOM 2640 C CA . ALA B 1 53 ? 12.469 13.602 8.523 1 97.94 53 ALA B CA 1
ATOM 2641 C C . ALA B 1 53 ? 12.961 13.484 9.961 1 97.94 53 ALA B C 1
ATOM 2643 O O . ALA B 1 53 ? 12.242 13.828 10.906 1 97.94 53 ALA B O 1
ATOM 2644 N N . PRO B 1 54 ? 14.211 12.969 10.156 1 97.75 54 PRO B N 1
ATOM 2645 C CA . PRO B 1 54 ? 14.781 13.023 11.508 1 97.75 54 PRO B CA 1
ATOM 2646 C C . PRO B 1 54 ? 14.969 14.461 12.008 1 97.75 54 PRO B C 1
ATOM 2648 O O . PRO B 1 54 ? 14.945 15.398 11.211 1 97.75 54 PRO B O 1
ATOM 2651 N N . PRO B 1 55 ? 15.156 14.602 13.328 1 97.88 55 PRO B N 1
ATOM 2652 C CA . PRO B 1 55 ? 15.242 15.945 13.914 1 97.88 55 PRO B CA 1
ATOM 2653 C C . PRO B 1 55 ? 16.312 16.812 13.266 1 97.88 55 PRO B C 1
ATOM 2655 O O . PRO B 1 55 ? 16.125 18.016 13.086 1 97.88 55 PRO B O 1
ATOM 2658 N N . GLU B 1 56 ? 17.406 16.25 12.922 1 97.81 56 GLU B N 1
ATOM 2659 C CA . GLU B 1 56 ? 18.516 17.016 12.328 1 97.81 56 GLU B CA 1
ATOM 2660 C C . GLU B 1 56 ? 18.109 17.578 10.969 1 97.81 56 GLU B C 1
ATOM 2662 O O . GLU B 1 56 ? 18.375 18.75 10.688 1 97.81 56 GLU B O 1
ATOM 2667 N N . LYS B 1 57 ? 17.516 16.766 10.172 1 98.06 57 LYS B N 1
ATOM 2668 C CA . LYS B 1 57 ? 17.062 17.219 8.859 1 98.06 57 LYS B CA 1
ATOM 2669 C C . LYS B 1 57 ? 15.953 18.266 9 1 98.06 57 LYS B C 1
ATOM 2671 O O . LYS B 1 57 ? 15.945 19.281 8.289 1 98.06 57 LYS B O 1
ATOM 2676 N N . PHE B 1 58 ? 15.023 18.016 9.914 1 98.38 58 PHE B N 1
ATOM 2677 C CA . PHE B 1 58 ? 13.945 18.969 10.18 1 98.38 58 PHE B CA 1
ATOM 2678 C C . PHE B 1 58 ? 14.508 20.328 10.578 1 98.38 58 PHE B C 1
ATOM 2680 O O . PHE B 1 58 ? 14.07 21.359 10.062 1 98.38 58 PHE B O 1
ATOM 2687 N N . SER B 1 59 ? 15.516 20.312 11.422 1 98.44 59 SER B N 1
ATOM 2688 C CA . SER B 1 59 ? 16.172 21.531 11.875 1 98.44 59 SER B CA 1
ATOM 2689 C C . SER B 1 59 ? 16.828 22.266 10.703 1 98.44 59 SER B C 1
ATOM 2691 O O . SER B 1 59 ? 16.703 23.484 10.594 1 98.44 59 SER B O 1
ATOM 2693 N N . LYS B 1 60 ? 17.469 21.516 9.906 1 98.19 60 LYS B N 1
ATOM 2694 C CA . LYS B 1 60 ? 18.156 22.109 8.758 1 98.19 60 LYS B CA 1
ATOM 2695 C C . LYS B 1 60 ? 17.156 22.766 7.805 1 98.19 60 LYS B C 1
ATOM 2697 O O . LYS B 1 60 ? 17.391 23.859 7.293 1 98.19 60 LYS B O 1
ATOM 2702 N N . VAL B 1 61 ? 16.047 22.109 7.574 1 98 61 VAL B N 1
ATOM 2703 C CA . VAL B 1 61 ? 15.023 22.609 6.664 1 98 61 VAL B CA 1
ATOM 2704 C C . VAL B 1 61 ? 14.469 23.938 7.184 1 98 61 VAL B C 1
ATOM 2706 O O . VAL B 1 61 ? 14.422 24.922 6.449 1 98 61 VAL B O 1
ATOM 2709 N N . LEU B 1 62 ? 14.078 23.984 8.461 1 98.12 62 LEU B N 1
ATOM 2710 C CA . LEU B 1 62 ? 13.523 25.203 9.039 1 98.12 62 LEU B CA 1
ATOM 2711 C C . LEU B 1 62 ? 14.586 26.297 9.156 1 98.12 62 LEU B C 1
ATOM 2713 O O . LEU B 1 62 ? 14.305 27.469 8.938 1 98.12 62 LEU B O 1
ATOM 2717 N N . GLY B 1 63 ? 15.797 25.875 9.5 1 98.25 63 GLY B N 1
ATOM 2718 C CA . GLY B 1 63 ? 16.891 26.828 9.562 1 98.25 63 GLY B CA 1
ATOM 2719 C C . GLY B 1 63 ? 17.172 27.5 8.234 1 98.25 63 GLY B C 1
ATOM 2720 O O . GLY B 1 63 ? 17.453 28.688 8.18 1 98.25 63 GLY B O 1
ATOM 2721 N N . ASN B 1 64 ? 17.141 26.734 7.172 1 97.75 64 ASN B N 1
ATOM 2722 C CA . ASN B 1 64 ? 17.375 27.25 5.828 1 97.75 64 ASN B CA 1
ATOM 2723 C C . ASN B 1 64 ? 16.312 28.281 5.449 1 97.75 64 ASN B C 1
ATOM 2725 O O . ASN B 1 64 ? 16.562 29.156 4.613 1 97.75 64 ASN B O 1
ATOM 2729 N N . LEU B 1 65 ? 15.188 28.219 6.102 1 97.62 65 LEU B N 1
ATOM 2730 C CA . LEU B 1 65 ? 14.109 29.156 5.848 1 97.62 65 LEU B CA 1
ATOM 2731 C C . LEU B 1 65 ? 14.195 30.344 6.801 1 97.62 65 LEU B C 1
ATOM 2733 O O . LEU B 1 65 ? 13.336 31.234 6.773 1 97.62 65 LEU B O 1
ATOM 2737 N N . GLY B 1 66 ? 15.164 30.344 7.684 1 97.69 66 GLY B N 1
ATOM 2738 C CA . GLY B 1 66 ? 15.375 31.438 8.602 1 97.69 66 GLY B CA 1
ATOM 2739 C C . GLY B 1 66 ? 14.43 31.422 9.797 1 97.69 66 GLY B C 1
ATOM 2740 O O . GLY B 1 66 ? 14.242 32.438 10.469 1 97.69 66 GLY B O 1
ATOM 2741 N N . VAL B 1 67 ? 13.844 30.312 10.016 1 97.56 67 VAL B N 1
ATOM 2742 C CA . VAL B 1 67 ? 12.922 30.172 11.133 1 97.56 67 VAL B CA 1
ATOM 2743 C C . VAL B 1 67 ? 13.703 30.062 12.445 1 97.56 67 VAL B C 1
ATOM 2745 O O . VAL B 1 67 ? 14.703 29.344 12.516 1 97.56 67 VAL B O 1
ATOM 2748 N N . LYS B 1 68 ? 13.273 30.797 13.383 1 96.44 68 LYS B N 1
ATOM 2749 C CA . LYS B 1 68 ? 13.836 30.703 14.727 1 96.44 68 LYS B CA 1
ATOM 2750 C C . LYS B 1 68 ? 12.891 29.953 15.664 1 96.44 68 LYS B C 1
ATOM 2752 O O . LYS B 1 68 ? 11.688 29.891 15.422 1 96.44 68 LYS B O 1
ATOM 2757 N N . GLU B 1 69 ? 13.406 29.438 16.75 1 95 69 GLU B N 1
ATOM 2758 C CA . GLU B 1 69 ? 12.656 28.562 17.641 1 95 69 GLU B CA 1
ATOM 2759 C C . GLU B 1 69 ? 11.484 29.297 18.281 1 95 69 GLU B C 1
ATOM 2761 O O . GLU B 1 69 ? 10.461 28.688 18.609 1 95 69 GLU B O 1
ATOM 2766 N N . ASP B 1 70 ? 11.594 30.594 18.359 1 94.31 70 ASP B N 1
ATOM 2767 C CA . ASP B 1 70 ? 10.562 31.359 19.062 1 94.31 70 ASP B CA 1
ATOM 2768 C C . ASP B 1 70 ? 9.648 32.062 18.078 1 94.31 70 ASP B C 1
ATOM 2770 O O . ASP B 1 70 ? 8.719 32.781 18.484 1 94.31 70 ASP B O 1
ATOM 2774 N N . ASP B 1 71 ? 9.875 31.875 16.828 1 96.5 71 ASP B N 1
ATOM 2775 C CA . ASP B 1 71 ? 9.047 32.531 15.812 1 96.5 71 ASP B CA 1
ATOM 2776 C C . ASP B 1 71 ? 7.598 32.062 15.906 1 96.5 71 ASP B C 1
ATOM 2778 O O . ASP B 1 71 ? 7.34 30.875 16.141 1 96.5 71 ASP B O 1
ATOM 2782 N N . LEU B 1 72 ? 6.656 33 15.727 1 98.06 72 LEU B N 1
ATOM 2783 C CA . LEU B 1 72 ? 5.289 32.594 15.406 1 98.06 72 LEU B CA 1
ATOM 2784 C C . LEU B 1 72 ? 5.164 32.219 13.93 1 98.06 72 LEU B C 1
ATOM 2786 O O . LEU B 1 72 ? 5.367 33.062 13.062 1 98.06 72 LEU B O 1
ATOM 2790 N N . ILE B 1 73 ? 4.883 30.938 13.711 1 98.44 73 ILE B N 1
ATOM 2791 C CA . ILE B 1 73 ? 4.766 30.453 12.344 1 98.44 73 ILE B CA 1
ATOM 2792 C C . ILE B 1 73 ? 3.295 30.328 11.961 1 98.44 73 ILE B C 1
ATOM 2794 O O . ILE B 1 73 ? 2.486 29.797 12.727 1 98.44 73 ILE B O 1
ATOM 2798 N N . VAL B 1 74 ? 2.883 30.875 10.859 1 98.88 74 VAL B N 1
ATOM 2799 C CA . VAL B 1 74 ? 1.557 30.688 10.281 1 98.88 74 VAL B CA 1
ATOM 2800 C C . VAL B 1 74 ? 1.656 29.797 9.055 1 98.88 74 VAL B C 1
ATOM 2802 O O . VAL B 1 74 ? 2.365 30.109 8.094 1 98.88 74 VAL B O 1
ATOM 2805 N N . LEU B 1 75 ? 0.958 28.672 9.125 1 98.81 75 LEU B N 1
ATOM 2806 C CA . LEU B 1 75 ? 1.002 27.672 8.062 1 98.81 75 LEU B CA 1
ATOM 2807 C C . LEU B 1 75 ? -0.228 27.781 7.164 1 98.81 75 LEU B C 1
ATOM 2809 O O . LEU B 1 75 ? -1.336 28.016 7.648 1 98.81 75 LEU B O 1
ATOM 2813 N N . TYR B 1 76 ? -0.046 27.562 5.898 1 98.12 76 TYR B N 1
ATOM 2814 C CA . TYR B 1 76 ? -1.147 27.312 4.977 1 98.12 76 TYR B CA 1
ATOM 2815 C C . TYR B 1 76 ? -0.697 26.438 3.811 1 98.12 76 TYR B C 1
ATOM 2817 O O . TYR B 1 76 ? 0.502 26.25 3.598 1 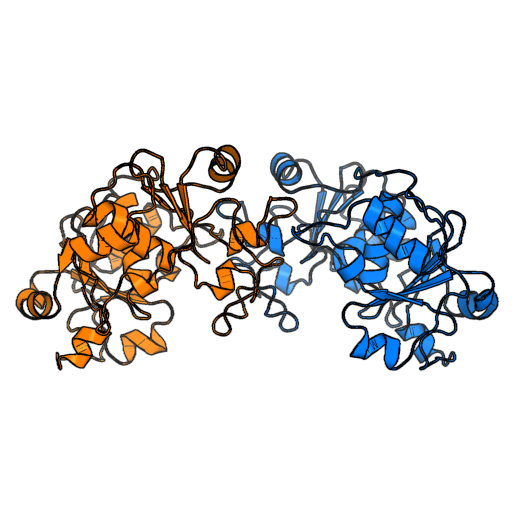98.12 76 TYR B O 1
ATOM 2825 N N . SER B 1 77 ? -1.585 25.844 3.172 1 96.44 77 SER B N 1
ATOM 2826 C CA . SER B 1 77 ? -1.337 25.031 1.982 1 96.44 77 SER B CA 1
ATOM 2827 C C . SER B 1 77 ? -2.537 25.047 1.043 1 96.44 77 SER B C 1
ATOM 2829 O O . SER B 1 77 ? -3.604 25.562 1.397 1 96.44 77 SER B O 1
ATOM 2831 N N . ASP B 1 78 ? -2.275 24.562 -0.153 1 89.5 78 ASP B N 1
ATOM 2832 C CA . ASP B 1 78 ? -3.396 24.297 -1.05 1 89.5 78 ASP B CA 1
ATOM 2833 C C . ASP B 1 78 ? -4.164 23.047 -0.621 1 89.5 78 ASP B C 1
ATOM 2835 O O . ASP B 1 78 ? -3.945 22.516 0.473 1 89.5 78 ASP B O 1
ATOM 2839 N N . MET B 1 79 ? -5.18 22.719 -1.348 1 87.31 79 MET B N 1
ATOM 2840 C CA . MET B 1 79 ? -5.941 21.5 -1.143 1 87.31 79 MET B CA 1
ATOM 2841 C C . MET B 1 79 ? -6.574 21.469 0.243 1 87.31 79 MET B C 1
ATOM 2843 O O . MET B 1 79 ? -6.398 20.516 0.997 1 87.31 79 MET B O 1
ATOM 2847 N N . GLY B 1 80 ? -7.195 22.594 0.661 1 90.94 80 GLY B N 1
ATOM 2848 C CA . GLY B 1 80 ? -7.969 22.656 1.891 1 90.94 80 GLY B CA 1
ATOM 2849 C C . GLY B 1 80 ? -7.105 22.672 3.139 1 90.94 80 GLY B C 1
ATOM 2850 O O . GLY B 1 80 ? -7.512 22.172 4.188 1 90.94 80 GLY B O 1
ATOM 2851 N N . ASN B 1 81 ? -5.82 23.078 3.016 1 95.88 81 ASN B N 1
ATOM 2852 C CA . ASN B 1 81 ? -4.895 23.219 4.133 1 95.88 81 ASN B CA 1
ATOM 2853 C C . ASN B 1 81 ? -4.492 21.875 4.711 1 95.88 81 ASN B C 1
ATOM 2855 O O . ASN B 1 81 ? -3.988 21.797 5.832 1 95.88 81 ASN B O 1
ATOM 2859 N N . ARG B 1 82 ? -4.711 20.797 3.98 1 94.69 82 ARG B N 1
ATOM 2860 C CA . ARG B 1 82 ? -4.473 19.484 4.551 1 94.69 82 ARG B CA 1
ATOM 2861 C C . ARG B 1 82 ? -3.008 19.297 4.934 1 94.69 82 ARG B C 1
ATOM 2863 O O . ARG B 1 82 ? -2.699 18.75 5.996 1 94.69 82 ARG B O 1
ATOM 2870 N N . TYR B 1 83 ? -2.1 19.844 4.137 1 96.56 83 TYR B N 1
ATOM 2871 C CA . TYR B 1 83 ? -0.686 19.672 4.461 1 96.56 83 TYR B CA 1
ATOM 2872 C C . TYR B 1 83 ? -0.245 20.703 5.504 1 96.56 83 TYR B C 1
ATOM 2874 O O . TYR B 1 83 ? 0.756 20.5 6.195 1 96.56 83 TYR B O 1
ATOM 2882 N N . ALA B 1 84 ? -0.979 21.797 5.605 1 98.12 84 ALA B N 1
ATOM 2883 C CA . ALA B 1 84 ? -0.732 22.719 6.711 1 98.12 84 ALA B CA 1
ATOM 2884 C C . ALA B 1 84 ? -1.059 22.078 8.055 1 98.12 84 ALA B C 1
ATOM 2886 O O . ALA B 1 84 ? -0.279 22.172 9 1 98.12 84 ALA B O 1
ATOM 2887 N N . PHE B 1 85 ? -2.188 21.391 8.07 1 98.5 85 PHE B N 1
ATOM 2888 C CA . PHE B 1 85 ? -2.57 20.688 9.289 1 98.5 85 PHE B CA 1
ATOM 2889 C C . PHE B 1 85 ? -1.564 19.594 9.617 1 98.5 85 PHE B C 1
ATOM 2891 O O . PHE B 1 85 ? -1.198 19.406 10.781 1 98.5 85 PHE B O 1
ATOM 2898 N N . TYR B 1 86 ? -1.14 18.844 8.594 1 98.5 86 TYR B N 1
ATOM 2899 C CA . TYR B 1 86 ? -0.172 17.781 8.812 1 98.5 86 TYR B CA 1
ATOM 2900 C C . TYR B 1 86 ? 1.148 18.328 9.328 1 98.5 86 TYR B C 1
ATOM 2902 O O . TYR B 1 86 ? 1.734 17.781 10.266 1 98.5 86 TYR B O 1
ATOM 2910 N N . THR B 1 87 ? 1.573 19.438 8.781 1 98.56 87 THR B N 1
ATOM 2911 C CA . THR B 1 87 ? 2.803 20.078 9.211 1 98.56 87 THR B CA 1
ATOM 2912 C C . THR B 1 87 ? 2.66 20.625 10.633 1 98.56 87 THR B C 1
ATOM 2914 O O . THR B 1 87 ? 3.602 20.562 11.43 1 98.56 87 THR B O 1
ATOM 2917 N N . TYR B 1 88 ? 1.488 21.203 10.945 1 98.62 88 TYR B N 1
ATOM 2918 C CA . TYR B 1 88 ? 1.214 21.625 12.312 1 98.62 88 TYR B CA 1
ATOM 2919 C C . TYR B 1 88 ? 1.443 20.5 13.297 1 98.62 88 TYR B C 1
ATOM 2921 O O . TYR B 1 88 ? 2.143 20.672 14.305 1 98.62 88 TYR B O 1
ATOM 2929 N N . TRP B 1 89 ? 0.87 19.375 12.961 1 98.5 89 TRP B N 1
ATOM 2930 C CA . TRP B 1 89 ? 1.006 18.188 13.789 1 98.5 89 TRP B CA 1
ATOM 2931 C C . TRP B 1 89 ? 2.473 17.797 13.953 1 98.5 89 TRP B C 1
ATOM 2933 O O . TRP B 1 89 ? 2.924 17.5 15.062 1 98.5 89 TRP B O 1
ATOM 2943 N N . LEU B 1 90 ? 3.238 17.828 12.891 1 98.12 90 LEU B N 1
ATOM 2944 C CA . LEU B 1 90 ? 4.656 17.484 12.891 1 98.12 90 LEU B CA 1
ATOM 2945 C C . LEU B 1 90 ? 5.457 18.484 13.719 1 98.12 90 LEU B C 1
ATOM 2947 O O . LEU B 1 90 ? 6.336 18.094 14.492 1 98.12 90 LEU B O 1
ATOM 2951 N N . MET B 1 91 ? 5.148 19.781 13.555 1 97.81 91 MET B N 1
ATOM 2952 C CA . MET B 1 91 ? 5.852 20.812 14.297 1 97.81 91 MET B CA 1
ATOM 2953 C C . MET B 1 91 ? 5.637 20.656 15.797 1 97.81 91 MET B C 1
ATOM 2955 O O . MET B 1 91 ? 6.582 20.781 16.578 1 97.81 91 MET B O 1
ATOM 2959 N N . LYS B 1 92 ? 4.422 20.344 16.156 1 97.12 92 LYS B N 1
ATOM 2960 C CA . LYS B 1 92 ? 4.145 20.094 17.578 1 97.12 92 LYS B CA 1
ATOM 2961 C C . LYS B 1 92 ? 4.949 18.891 18.078 1 97.12 92 LYS B C 1
ATOM 2963 O O . LYS B 1 92 ? 5.484 18.938 19.188 1 97.12 92 LYS B O 1
ATOM 2968 N N . ALA B 1 93 ? 5.043 17.844 17.281 1 97.75 93 ALA B N 1
ATOM 2969 C CA . ALA B 1 93 ? 5.812 16.656 17.656 1 97.75 93 ALA B CA 1
ATOM 2970 C C . ALA B 1 93 ? 7.281 17.016 17.859 1 97.75 93 ALA B C 1
ATOM 2972 O O . ALA B 1 93 ? 7.941 16.438 18.734 1 97.75 93 ALA B O 1
ATOM 2973 N N . TYR B 1 94 ? 7.766 17.969 17.078 1 97.81 94 TYR B N 1
ATOM 2974 C CA . TYR B 1 94 ? 9.172 18.344 17.141 1 97.81 94 TYR B CA 1
ATOM 2975 C C . TYR B 1 94 ? 9.383 19.5 18.109 1 97.81 94 TYR B C 1
ATOM 2977 O O . TYR B 1 94 ? 10.5 20.016 18.234 1 97.81 94 TYR B O 1
ATOM 2985 N N . GLY B 1 95 ? 8.352 19.969 18.766 1 96.75 95 GLY B N 1
ATOM 2986 C CA . GLY B 1 95 ? 8.492 20.844 19.922 1 96.75 95 GLY B CA 1
ATOM 2987 C C . GLY B 1 95 ? 8.32 22.312 19.578 1 96.75 95 GLY B C 1
ATOM 2988 O O . GLY B 1 95 ? 8.602 23.188 20.406 1 96.75 95 GLY B O 1
ATOM 2989 N N . HIS B 1 96 ? 7.977 22.656 18.328 1 97.06 96 HIS B N 1
ATOM 2990 C CA . HIS B 1 96 ? 7.676 24.047 18.031 1 97.06 96 HIS B CA 1
ATOM 2991 C C . HIS B 1 96 ? 6.254 24.406 18.453 1 97.06 96 HIS B C 1
ATOM 2993 O O . HIS B 1 96 ? 5.293 24.078 17.75 1 97.06 96 HIS B O 1
ATOM 2999 N N . GLU B 1 97 ? 6.078 25.219 19.438 1 94.25 97 GLU B N 1
ATOM 3000 C CA . GLU B 1 97 ? 4.777 25.453 20.062 1 94.25 97 GLU B CA 1
ATOM 3001 C C . GLU B 1 97 ? 4.055 26.625 19.406 1 94.25 97 GLU B C 1
ATOM 3003 O O . GLU B 1 97 ? 2.83 26.609 19.266 1 94.25 97 GLU B O 1
ATOM 3008 N N . ASN B 1 98 ? 4.809 27.625 19 1 96.69 98 ASN B N 1
ATOM 3009 C CA . ASN B 1 98 ? 4.23 28.844 18.438 1 96.69 98 ASN B CA 1
ATOM 3010 C C . ASN B 1 98 ? 3.9 28.688 16.969 1 96.69 98 ASN B C 1
ATOM 3012 O O . ASN B 1 98 ? 4.559 29.281 16.109 1 96.69 98 ASN B O 1
ATOM 3016 N N . VAL B 1 99 ? 2.904 27.891 16.672 1 98.19 99 VAL B N 1
ATOM 3017 C CA . VAL B 1 99 ? 2.508 27.625 15.289 1 98.19 99 VAL B CA 1
ATOM 3018 C C . VAL B 1 99 ? 0.998 27.781 15.141 1 98.19 99 VAL B C 1
ATOM 3020 O O . VAL B 1 99 ? 0.234 27.391 16.031 1 98.19 99 VAL B O 1
ATOM 3023 N N . ALA B 1 100 ? 0.58 28.453 14.078 1 98.56 100 ALA B N 1
ATOM 3024 C CA . ALA B 1 100 ? -0.829 28.703 13.789 1 98.56 100 ALA B CA 1
ATOM 3025 C C . ALA B 1 100 ? -1.186 28.25 12.375 1 98.56 100 ALA B C 1
ATOM 3027 O O . ALA B 1 100 ? -0.307 28.109 11.523 1 98.56 100 ALA B O 1
ATOM 3028 N N . ILE B 1 101 ? -2.467 27.969 12.188 1 98.56 101 ILE B N 1
ATOM 3029 C CA . ILE B 1 101 ? -3.027 27.641 10.875 1 98.56 101 ILE B CA 1
ATOM 3030 C C . ILE B 1 101 ? -3.783 28.859 10.328 1 98.56 101 ILE B C 1
ATOM 3032 O O . ILE B 1 101 ? -4.512 29.516 11.07 1 98.56 101 ILE B O 1
ATOM 3036 N N . LEU B 1 102 ? -3.561 29.172 9.07 1 98.75 102 LEU B N 1
ATOM 3037 C CA . LEU B 1 102 ? -4.363 30.188 8.414 1 98.75 102 LEU B CA 1
ATOM 3038 C C . LEU B 1 102 ? -5.77 29.688 8.125 1 98.75 102 LEU B C 1
ATOM 3040 O O . LEU B 1 102 ? -5.961 28.859 7.219 1 98.75 102 LEU B O 1
ATOM 3044 N N . ASN B 1 103 ? -6.688 30.219 8.852 1 98.44 103 ASN B N 1
ATOM 3045 C CA . ASN B 1 103 ? -8.07 29.766 8.719 1 98.44 103 ASN B CA 1
ATOM 3046 C C . ASN B 1 103 ? -8.648 30.156 7.359 1 98.44 103 ASN B C 1
ATOM 3048 O O . ASN B 1 103 ? -8.695 31.344 7.02 1 98.44 103 ASN B O 1
ATOM 3052 N N . GLY B 1 104 ? -9.031 29.203 6.586 1 97.5 104 GLY B N 1
ATOM 3053 C CA . GLY B 1 104 ? -9.531 29.453 5.242 1 97.5 104 GLY B CA 1
ATOM 3054 C C . GLY B 1 104 ? -8.453 29.328 4.176 1 97.5 104 GLY B C 1
ATOM 3055 O O . GLY B 1 104 ? -8.758 29.25 2.986 1 97.5 104 GLY B O 1
ATOM 3056 N N . GLY B 1 105 ? -7.199 29.328 4.574 1 97 105 GLY B N 1
ATOM 3057 C CA . GLY B 1 105 ? -6.078 29.078 3.678 1 97 105 GLY B CA 1
ATOM 3058 C C . GLY B 1 105 ? -5.988 30.094 2.553 1 97 105 GLY B C 1
ATOM 3059 O O . GLY B 1 105 ? -6.477 31.219 2.68 1 97 105 GLY B O 1
ATOM 3060 N N . ILE B 1 106 ? -5.289 29.734 1.533 1 96.06 106 ILE B N 1
ATOM 3061 C CA . ILE B 1 106 ? -5.039 30.594 0.383 1 96.06 106 ILE B CA 1
ATOM 3062 C C . ILE B 1 106 ? -6.344 30.828 -0.376 1 96.06 106 ILE B C 1
ATOM 3064 O O . ILE B 1 106 ? -6.539 31.891 -0.975 1 96.06 106 ILE B O 1
ATOM 3068 N N . TYR B 1 107 ? -7.219 29.891 -0.25 1 95.44 107 TYR B N 1
ATOM 3069 C CA . TYR B 1 107 ? -8.5 30.016 -0.934 1 95.44 107 TYR B CA 1
ATOM 3070 C C . TYR B 1 107 ? -9.273 31.219 -0.415 1 95.44 107 TYR B C 1
ATOM 3072 O O . TYR B 1 107 ? -9.703 32.062 -1.196 1 95.44 107 TYR B O 1
ATOM 3080 N N . LYS B 1 108 ? -9.438 31.266 0.88 1 97.5 108 LYS B N 1
ATOM 3081 C CA . LYS B 1 108 ? -10.148 32.406 1.46 1 97.5 108 LYS B CA 1
ATOM 3082 C C . LYS B 1 108 ? -9.383 33.688 1.242 1 97.5 108 LYS B C 1
ATOM 3084 O O . LYS B 1 108 ? -9.992 34.75 1.014 1 97.5 108 LYS B O 1
ATOM 3089 N N . TRP B 1 109 ? -8.07 33.625 1.352 1 97.94 109 TRP B N 1
ATOM 3090 C CA . TRP B 1 109 ? -7.219 34.781 1.102 1 97.94 109 TRP B CA 1
ATOM 3091 C C . TRP B 1 109 ? -7.52 35.406 -0.261 1 97.94 109 TRP B C 1
ATOM 3093 O O . TRP B 1 109 ? -7.734 36.625 -0.369 1 97.94 109 TRP B O 1
ATOM 3103 N N . LEU B 1 110 ? -7.594 34.562 -1.274 1 96.31 110 LEU B N 1
ATOM 3104 C CA . LEU B 1 110 ? -7.852 35 -2.645 1 96.31 110 LEU B CA 1
ATOM 3105 C C . LEU B 1 110 ? -9.297 35.469 -2.805 1 96.31 110 LEU B C 1
ATOM 3107 O O . LEU B 1 110 ? -9.555 36.469 -3.449 1 96.31 110 LEU B O 1
ATOM 3111 N N . LYS B 1 111 ? -10.203 34.688 -2.252 1 96.62 111 LYS B N 1
ATOM 3112 C CA . LYS B 1 111 ? -11.625 35 -2.348 1 96.62 111 LYS B CA 1
ATOM 3113 C C . LYS B 1 111 ? -11.93 36.375 -1.775 1 96.62 111 LYS B C 1
ATOM 3115 O O . LYS B 1 111 ? -12.805 37.094 -2.275 1 96.62 111 LYS B O 1
ATOM 3120 N N . GLU B 1 112 ? -11.188 36.75 -0.758 1 97.56 112 GLU B N 1
ATOM 3121 C CA . GLU B 1 112 ? -11.43 38.031 -0.1 1 97.56 112 GLU B CA 1
ATOM 3122 C C . GLU B 1 112 ? -10.609 39.156 -0.74 1 97.56 112 GLU B C 1
ATOM 3124 O O . GLU B 1 112 ? -10.641 40.281 -0.277 1 97.56 112 GLU B O 1
ATOM 3129 N N . GLY B 1 113 ? -9.812 38.844 -1.713 1 97 113 GLY B N 1
ATOM 3130 C CA . GLY B 1 113 ? -9.164 39.875 -2.543 1 97 113 GLY B CA 1
ATOM 3131 C C . GLY B 1 113 ? -7.852 40.344 -1.968 1 97 113 GLY B C 1
ATOM 3132 O O . GLY B 1 113 ? -7.383 41.438 -2.311 1 97 113 GLY B O 1
ATOM 3133 N N . TYR B 1 114 ? -7.27 39.594 -1.101 1 97.81 114 TYR B N 1
ATOM 3134 C CA . TYR B 1 114 ? -5.98 40 -0.549 1 97.81 114 TYR B CA 1
ATOM 3135 C C . TYR B 1 114 ? -4.867 39.812 -1.573 1 97.81 114 TYR B C 1
ATOM 3137 O O . TYR B 1 114 ? -4.996 39 -2.494 1 97.81 114 TYR B O 1
ATOM 3145 N N . PRO B 1 115 ? -3.785 40.562 -1.439 1 97.19 115 PRO B N 1
ATOM 3146 C CA . PRO B 1 115 ? -2.738 40.531 -2.463 1 97.19 115 PRO B CA 1
ATOM 3147 C C . PRO B 1 115 ? -1.932 39.25 -2.439 1 97.19 115 PRO B C 1
ATOM 3149 O O . PRO B 1 115 ? -1.813 38.594 -1.389 1 97.19 115 PRO B O 1
ATOM 3152 N N . VAL B 1 116 ? -1.372 38.875 -3.6 1 96.38 116 VAL B N 1
ATOM 3153 C CA . VAL B 1 116 ? -0.472 37.75 -3.725 1 96.38 116 VAL B CA 1
ATOM 3154 C C . VAL B 1 116 ? 0.815 38.188 -4.422 1 96.38 116 VAL B C 1
ATOM 3156 O O . VAL B 1 116 ? 0.853 39.219 -5.082 1 96.38 116 VAL B O 1
ATOM 3159 N N . GLU B 1 117 ? 1.856 37.469 -4.195 1 94.88 117 GLU B N 1
ATOM 3160 C CA . GLU B 1 117 ? 3.148 37.656 -4.852 1 94.88 117 GLU B CA 1
ATOM 3161 C C . GLU B 1 117 ? 3.516 36.438 -5.699 1 94.88 117 GLU B C 1
ATOM 3163 O O . GLU B 1 117 ? 3.164 35.312 -5.355 1 94.88 117 GLU B O 1
ATOM 3168 N N . ASN B 1 118 ? 4.281 36.656 -6.824 1 90.75 118 ASN B N 1
ATOM 3169 C CA . ASN B 1 118 ? 4.66 35.562 -7.715 1 90.75 118 ASN B CA 1
ATOM 3170 C C . ASN B 1 118 ? 6.164 35.312 -7.676 1 90.75 118 ASN B C 1
ATOM 3172 O O . ASN B 1 118 ? 6.629 34.25 -8.117 1 90.75 118 ASN B O 1
ATOM 3176 N N . GLU B 1 119 ? 6.855 36.25 -7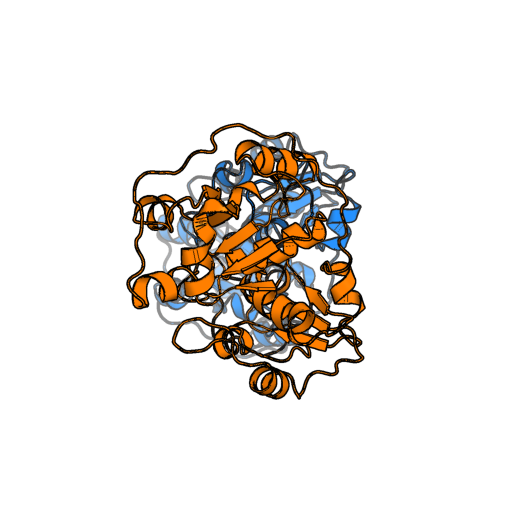.176 1 91.94 119 GLU B N 1
ATOM 3177 C CA . GLU B 1 119 ? 8.289 36.062 -7 1 91.94 119 GLU B CA 1
ATOM 3178 C C . GLU B 1 119 ? 8.586 35.312 -5.688 1 91.94 119 GLU B C 1
ATOM 3180 O O . GLU B 1 119 ? 8 35.656 -4.648 1 91.94 119 GLU B O 1
ATOM 3185 N N . PRO B 1 120 ? 9.391 34.375 -5.844 1 91.56 120 PRO B N 1
ATOM 3186 C CA . PRO B 1 120 ? 9.688 33.625 -4.617 1 91.56 120 PRO B CA 1
ATOM 3187 C C . PRO B 1 120 ? 10.305 34.5 -3.529 1 91.56 120 PRO B C 1
ATOM 3189 O O . PRO B 1 120 ? 11.086 35.438 -3.83 1 91.56 120 PRO B O 1
ATOM 3192 N N . THR B 1 121 ? 9.836 34.25 -2.338 1 92 121 THR B N 1
ATOM 3193 C CA . THR B 1 121 ? 10.398 34.875 -1.16 1 92 121 THR B CA 1
ATOM 3194 C C . THR B 1 121 ? 11.57 34.094 -0.598 1 92 121 THR B C 1
ATOM 3196 O O . THR B 1 121 ? 11.5 32.844 -0.534 1 92 121 THR B O 1
ATOM 3199 N N . PHE B 1 122 ? 12.672 34.75 -0.25 1 91.56 122 PHE B N 1
ATOM 3200 C CA . PHE B 1 122 ? 13.82 34.125 0.37 1 91.56 122 PHE B CA 1
ATOM 3201 C C . PHE B 1 122 ? 14.102 34.719 1.741 1 91.56 122 PHE B C 1
ATOM 3203 O O . PHE B 1 122 ? 13.883 35.906 1.957 1 91.56 122 PHE B O 1
ATOM 3210 N N . PRO B 1 123 ? 14.5 33.812 2.627 1 91.38 123 PRO B N 1
ATOM 3211 C CA . PRO B 1 123 ? 14.867 34.375 3.928 1 91.38 123 PRO B CA 1
ATOM 3212 C C . PRO B 1 123 ? 16.094 35.281 3.85 1 91.38 123 PRO B C 1
ATOM 3214 O O . PRO B 1 123 ? 16.984 35.062 3.027 1 91.38 123 PRO B O 1
ATOM 3217 N N . SER B 1 124 ? 16.094 36.312 4.605 1 87.12 124 SER B N 1
ATOM 3218 C CA . SER B 1 124 ? 17.234 37.219 4.629 1 87.12 124 SER B CA 1
ATOM 3219 C C . SER B 1 124 ? 18.484 36.531 5.168 1 87.12 124 SER B C 1
ATOM 3221 O O . SER B 1 124 ? 19.594 36.844 4.711 1 87.12 124 SER B O 1
ATOM 3223 N N . LYS B 1 125 ? 18.359 35.719 6.164 1 93.44 125 LYS B N 1
ATOM 3224 C CA . LYS B 1 125 ? 19.438 34.969 6.777 1 93.44 125 LYS B CA 1
ATOM 3225 C C . LYS B 1 125 ? 18.953 33.594 7.242 1 93.44 125 LYS B C 1
ATOM 3227 O O . LYS B 1 125 ? 17.828 33.438 7.695 1 93.44 125 LYS B O 1
ATOM 3232 N N . LYS B 1 126 ? 19.906 32.656 7.098 1 95.62 126 LYS B N 1
ATOM 3233 C CA . LYS B 1 126 ? 19.625 31.344 7.684 1 95.62 126 LYS B CA 1
ATOM 3234 C C . LYS B 1 126 ? 19.703 31.391 9.211 1 95.62 126 LYS B C 1
ATOM 3236 O O . LYS B 1 126 ? 20.328 32.281 9.773 1 95.62 126 LYS B O 1
ATOM 3241 N N . SER B 1 127 ? 18.906 30.516 9.789 1 96.62 127 SER B N 1
ATOM 3242 C CA . SER B 1 127 ? 18.969 30.422 11.242 1 96.62 127 SER B CA 1
ATOM 3243 C C . SER B 1 127 ? 19.531 29.078 11.68 1 96.62 127 SER B C 1
ATOM 3245 O O . SER B 1 127 ? 19.75 28.188 10.859 1 96.62 127 SER B O 1
ATOM 3247 N N . ASN B 1 128 ? 19.922 29.078 12.977 1 95.5 128 ASN B N 1
ATOM 3248 C CA . ASN B 1 128 ? 20.297 27.812 13.594 1 95.5 128 ASN B CA 1
ATOM 3249 C C . ASN B 1 128 ? 19.141 27.219 14.383 1 95.5 128 ASN B C 1
ATOM 3251 O O . ASN B 1 128 ? 19.219 27.094 15.609 1 95.5 128 ASN B O 1
ATOM 3255 N N . TYR B 1 129 ? 18.188 26.766 13.633 1 97.19 129 TYR B N 1
ATOM 3256 C CA . TYR B 1 129 ? 17.031 26.156 14.266 1 97.19 129 TYR B CA 1
ATOM 3257 C C . TYR B 1 129 ? 17.375 24.781 14.828 1 97.19 129 TYR B C 1
ATOM 3259 O O . TYR B 1 129 ? 17.984 23.953 14.141 1 97.19 129 TYR B O 1
ATOM 3267 N N . ILE B 1 130 ? 16.984 24.562 16.062 1 95.94 130 ILE B N 1
ATOM 3268 C CA . ILE B 1 130 ? 17.266 23.281 16.688 1 95.94 130 ILE B CA 1
ATOM 3269 C C . ILE B 1 130 ? 15.961 22.688 17.234 1 95.94 130 ILE B C 1
ATOM 3271 O O . ILE B 1 130 ? 15.234 23.344 17.984 1 95.94 130 ILE B O 1
ATOM 3275 N N . VAL B 1 131 ? 15.656 21.453 16.797 1 96.38 131 VAL B N 1
ATOM 3276 C CA . VAL B 1 131 ? 14.523 20.703 17.328 1 96.38 131 VAL B CA 1
ATOM 3277 C C . VAL B 1 131 ? 14.695 20.531 18.844 1 96.38 131 VAL B C 1
ATOM 3279 O O . VAL B 1 131 ? 15.711 19.984 19.297 1 96.38 131 VAL B O 1
ATOM 3282 N N . LYS B 1 132 ? 13.781 20.953 19.516 1 88.19 132 LYS B N 1
ATOM 3283 C CA . LYS B 1 132 ? 13.898 21 20.969 1 88.19 132 LYS B CA 1
ATOM 3284 C C . LYS B 1 132 ? 13.617 19.625 21.594 1 88.19 132 LYS B C 1
ATOM 3286 O O . LYS B 1 132 ? 14.258 19.234 22.562 1 88.19 132 LYS B O 1
ATOM 3291 N N . ARG B 1 133 ? 12.672 19.016 21.125 1 93.31 133 ARG B N 1
ATOM 3292 C CA . ARG B 1 133 ? 12.242 17.719 21.625 1 93.31 133 ARG B CA 1
ATOM 3293 C C . ARG B 1 133 ? 11.508 16.938 20.547 1 93.31 133 ARG B C 1
ATOM 3295 O O . ARG B 1 133 ? 10.984 17.516 19.578 1 93.31 133 ARG B O 1
ATOM 3302 N N . VAL B 1 134 ? 11.617 15.656 20.656 1 96.75 134 VAL B N 1
ATOM 3303 C CA . VAL B 1 134 ? 10.82 14.766 19.812 1 96.75 134 VAL B CA 1
ATOM 3304 C C . VAL B 1 134 ? 9.797 14.023 20.672 1 96.75 134 VAL B C 1
ATOM 3306 O O . VAL B 1 134 ? 10.164 13.258 21.578 1 96.75 134 VAL B O 1
ATOM 3309 N N . ASP B 1 135 ? 8.531 14.344 20.5 1 97.62 135 ASP B N 1
ATOM 3310 C CA . ASP B 1 135 ? 7.426 13.734 21.234 1 97.62 135 ASP B CA 1
ATOM 3311 C C . ASP B 1 135 ? 6.41 13.117 20.281 1 97.62 135 ASP B C 1
ATOM 3313 O O . ASP B 1 135 ? 5.555 13.82 19.734 1 97.62 135 ASP B O 1
ATOM 3317 N N . TRP B 1 136 ? 6.422 11.773 20.188 1 97.56 136 TRP B N 1
ATOM 3318 C CA . TRP B 1 136 ? 5.535 11.07 19.266 1 97.56 136 TRP B CA 1
ATOM 3319 C C . TRP B 1 136 ? 4.305 10.539 19.984 1 97.56 136 TRP B C 1
ATOM 3321 O O . TRP B 1 136 ? 3.676 9.578 19.547 1 97.56 136 TRP B O 1
ATOM 3331 N N . SER B 1 137 ? 3.945 11.133 21.109 1 97.12 137 SER B N 1
ATOM 3332 C CA . SER B 1 137 ? 2.84 10.633 21.922 1 97.12 137 SER B CA 1
ATOM 3333 C C . SER B 1 137 ? 1.511 10.766 21.188 1 97.12 137 SER B C 1
ATOM 3335 O O . SER B 1 137 ? 0.544 10.07 21.516 1 97.12 137 SER B O 1
ATOM 3337 N N . SER B 1 138 ? 1.43 11.672 20.203 1 97.75 138 SER B N 1
ATOM 3338 C CA . SER B 1 138 ? 0.208 11.867 19.422 1 97.75 138 SER B CA 1
ATOM 3339 C C . SER B 1 138 ? 0.198 10.992 18.172 1 97.75 138 SER B C 1
ATOM 3341 O O . SER B 1 138 ? -0.633 11.188 17.281 1 97.75 138 SER B O 1
ATOM 3343 N N . ARG B 1 139 ? 1.172 10.141 18.078 1 98.56 139 ARG B N 1
ATOM 3344 C CA . ARG B 1 139 ? 1.325 9.234 16.953 1 98.56 139 ARG B CA 1
ATOM 3345 C C . ARG B 1 139 ? 1.078 7.789 17.375 1 98.56 139 ARG B C 1
ATOM 3347 O O . ARG B 1 139 ? 1.473 7.375 18.469 1 98.56 139 ARG B O 1
ATOM 3354 N N . ILE B 1 140 ? 0.348 7.062 16.578 1 98.62 140 ILE B N 1
ATOM 3355 C CA . ILE B 1 140 ? 0.218 5.629 16.812 1 98.62 140 ILE B CA 1
ATOM 3356 C C . ILE B 1 140 ? 0.66 4.859 15.578 1 98.62 140 ILE B C 1
ATOM 3358 O O . ILE B 1 140 ? 0.29 5.211 14.453 1 98.62 140 ILE B O 1
ATOM 3362 N N . LEU B 1 141 ? 1.498 3.854 15.781 1 98.31 141 LEU B N 1
ATOM 3363 C CA . LEU B 1 141 ? 1.998 3.025 14.688 1 98.31 141 LEU B CA 1
ATOM 3364 C C . LEU B 1 141 ? 1.163 1.758 14.547 1 98.31 141 LEU B C 1
ATOM 3366 O O . LEU B 1 141 ? 0.371 1.425 15.43 1 98.31 141 LEU B O 1
ATOM 3370 N N . LEU B 1 142 ? 1.346 1.112 13.469 1 97.94 142 LEU B N 1
ATOM 3371 C CA . LEU B 1 142 ? 0.522 -0.008 13.031 1 97.94 142 LEU B CA 1
ATOM 3372 C C . LEU B 1 142 ? 0.423 -1.072 14.117 1 97.94 142 LEU B C 1
ATOM 3374 O O . LEU B 1 142 ? -0.674 -1.526 14.453 1 97.94 142 LEU B O 1
ATOM 3378 N N . TRP B 1 143 ? 1.537 -1.46 14.656 1 95.75 143 TRP B N 1
ATOM 3379 C CA . TRP B 1 143 ? 1.555 -2.576 15.602 1 95.75 143 TRP B CA 1
ATOM 3380 C C . TRP B 1 143 ? 0.759 -2.24 16.859 1 95.75 143 TRP B C 1
ATOM 3382 O O . TRP B 1 143 ? 0.052 -3.094 17.391 1 95.75 143 TRP B O 1
ATOM 3392 N N . GLU B 1 144 ? 0.977 -1.063 17.297 1 97.44 144 GLU B N 1
ATOM 3393 C CA . GLU B 1 144 ? 0.213 -0.635 18.469 1 97.44 144 GLU B CA 1
ATOM 3394 C C . GLU B 1 144 ? -1.276 -0.542 18.156 1 97.44 144 GLU B C 1
ATOM 3396 O O . GLU B 1 144 ? -2.115 -0.968 18.953 1 97.44 144 GLU B O 1
ATOM 3401 N N . LEU B 1 145 ? -1.609 -0.013 17.016 1 98.19 145 LEU B N 1
ATOM 3402 C CA . LEU B 1 145 ? -2.998 0.105 16.578 1 98.19 145 LEU B CA 1
ATOM 3403 C C . LEU B 1 145 ? -3.68 -1.26 16.562 1 98.19 145 LEU B C 1
ATOM 3405 O O . LEU B 1 145 ? -4.766 -1.426 17.125 1 98.19 145 LEU B O 1
ATOM 3409 N N . LEU B 1 146 ? -2.996 -2.232 15.938 1 97.31 146 LEU B N 1
ATOM 3410 C CA . LEU B 1 146 ? -3.564 -3.568 15.789 1 97.31 146 LEU B CA 1
ATOM 3411 C C . LEU B 1 146 ? -3.795 -4.215 17.156 1 97.31 146 LEU B C 1
ATOM 3413 O O . LEU B 1 146 ? -4.75 -4.973 17.328 1 97.31 146 LEU B O 1
ATOM 3417 N N . SER B 1 147 ? -2.994 -3.904 18.109 1 96.81 147 SER B N 1
ATOM 3418 C CA . SER B 1 147 ? -3.1 -4.496 19.438 1 96.81 147 SER B CA 1
ATOM 3419 C C . SER B 1 147 ? -4.25 -3.883 20.219 1 96.81 147 SER B C 1
ATOM 3421 O O . SER B 1 147 ? -4.684 -4.441 21.234 1 96.81 147 SER B O 1
ATOM 3423 N N . LYS B 1 148 ? -4.82 -2.758 19.75 1 96.44 148 LYS B N 1
ATOM 3424 C CA . LYS B 1 148 ? -5.793 -2.02 20.547 1 96.44 148 LYS B CA 1
ATOM 3425 C C . LYS B 1 148 ? -7.117 -1.873 19.797 1 96.44 148 LYS B C 1
ATOM 3427 O O . LYS B 1 148 ? -7.977 -1.087 20.203 1 96.44 148 LYS B O 1
ATOM 3432 N N . LEU B 1 149 ? -7.297 -2.508 18.719 1 95.44 149 LEU B N 1
ATOM 3433 C CA . LEU B 1 149 ? -8.414 -2.285 17.812 1 95.44 149 LEU B CA 1
ATOM 3434 C C . LEU B 1 149 ? -9.742 -2.346 18.547 1 95.44 149 LEU B C 1
ATOM 3436 O O . LEU B 1 149 ? -10.68 -1.613 18.219 1 95.44 149 LEU B O 1
ATOM 3440 N N . ASN B 1 150 ? -9.805 -3.145 19.594 1 93.12 150 ASN B N 1
ATOM 3441 C CA . ASN B 1 150 ? -11.078 -3.35 20.281 1 93.12 150 ASN B CA 1
ATOM 3442 C C . ASN B 1 150 ? -11.234 -2.402 21.469 1 93.12 150 ASN B C 1
ATOM 3444 O O . ASN B 1 150 ? -12.273 -2.404 22.141 1 93.12 150 ASN B O 1
ATOM 3448 N N . SER B 1 151 ? -10.273 -1.512 21.719 1 95.5 151 SER B N 1
ATOM 3449 C CA . SER B 1 151 ? -10.312 -0.711 22.938 1 95.5 151 SER B CA 1
ATOM 3450 C C . SER B 1 151 ? -10.258 0.78 22.625 1 95.5 151 SER B C 1
ATOM 3452 O O . SER B 1 151 ? -10.359 1.614 23.531 1 95.5 151 SER B O 1
ATOM 3454 N N . ILE B 1 152 ? -10.164 1.106 21.375 1 96.44 152 ILE B N 1
ATOM 3455 C CA . ILE B 1 152 ? -10 2.51 21.016 1 96.44 152 ILE B CA 1
ATOM 3456 C C . ILE B 1 152 ? -11.211 2.979 20.219 1 96.44 152 ILE B C 1
ATOM 3458 O O . ILE B 1 152 ? -12.008 2.16 19.75 1 96.44 152 ILE B O 1
ATOM 3462 N N . GLU B 1 153 ? -11.406 4.332 20.125 1 96.94 153 GLU B N 1
ATOM 3463 C CA . GLU B 1 153 ? -12.297 4.988 19.172 1 96.94 153 GLU B CA 1
ATOM 3464 C C . GLU B 1 153 ? -11.57 5.332 17.875 1 96.94 153 GLU B C 1
ATOM 3466 O O . GLU B 1 153 ? -10.594 6.086 17.891 1 96.94 153 GLU B O 1
ATOM 3471 N N . LEU B 1 154 ? -12.047 4.699 16.797 1 98.12 154 LEU B N 1
ATOM 3472 C CA . LEU B 1 154 ? -11.391 4.926 15.516 1 98.12 154 LEU B CA 1
ATOM 3473 C C . LEU 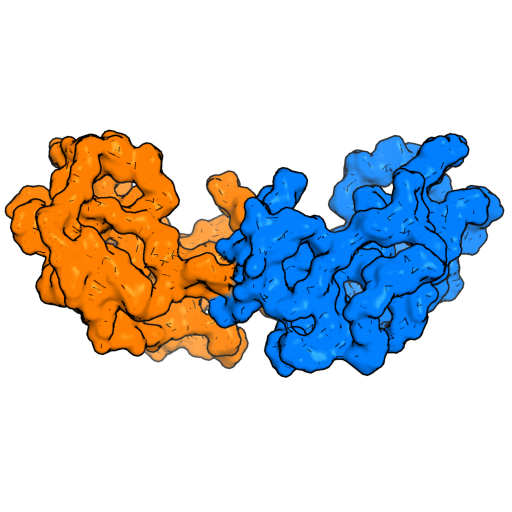B 1 154 ? -12.234 5.836 14.625 1 98.12 154 LEU B C 1
ATOM 3475 O O . LEU B 1 154 ? -13.438 5.629 14.484 1 98.12 154 LEU B O 1
ATOM 3479 N N . ILE B 1 155 ? -11.594 6.852 14.102 1 98.75 155 ILE B N 1
ATOM 3480 C CA . ILE B 1 155 ? -12.258 7.777 13.188 1 98.75 155 ILE B CA 1
ATOM 3481 C C . ILE B 1 155 ? -11.602 7.695 11.812 1 98.75 155 ILE B C 1
ATOM 3483 O O . ILE B 1 155 ? -10.391 7.887 11.68 1 98.75 155 ILE B O 1
ATOM 3487 N N . ASP B 1 156 ? -12.367 7.348 10.836 1 98.5 156 ASP B N 1
ATOM 3488 C CA . ASP B 1 156 ? -11.969 7.383 9.43 1 98.5 156 ASP B CA 1
ATOM 3489 C C . ASP B 1 156 ? -12.352 8.711 8.781 1 98.5 156 ASP B C 1
ATOM 3491 O O . ASP B 1 156 ? -13.531 8.977 8.547 1 98.5 156 ASP B O 1
ATOM 3495 N N . ALA B 1 157 ? -11.328 9.508 8.461 1 98.25 157 ALA B N 1
ATOM 3496 C CA . ALA B 1 157 ? -11.555 10.859 7.965 1 98.25 157 ALA B CA 1
ATOM 3497 C C . ALA B 1 157 ? -11.773 10.867 6.453 1 98.25 157 ALA B C 1
ATOM 3499 O O . ALA B 1 157 ? -11.938 11.922 5.844 1 98.25 157 ALA B O 1
ATOM 3500 N N . ARG B 1 158 ? -11.797 9.711 5.766 1 96.62 158 ARG B N 1
ATOM 3501 C CA . ARG B 1 158 ? -11.953 9.602 4.32 1 96.62 158 ARG B CA 1
ATOM 3502 C C . ARG B 1 158 ? -13.398 9.836 3.906 1 96.62 158 ARG B C 1
ATOM 3504 O O . ARG B 1 158 ? -14.281 9.969 4.758 1 96.62 158 ARG B O 1
ATOM 3511 N N . ASN B 1 159 ? -13.562 9.977 2.604 1 93.94 159 ASN B N 1
ATOM 3512 C CA . ASN B 1 159 ? -14.93 10.125 2.107 1 93.94 159 ASN B CA 1
ATOM 3513 C C . ASN B 1 159 ? -15.742 8.852 2.316 1 93.94 159 ASN B C 1
ATOM 3515 O O . ASN B 1 159 ? -15.18 7.77 2.486 1 93.94 159 ASN B O 1
ATOM 3519 N N . ARG B 1 160 ? -17.047 8.992 2.297 1 93.94 160 ARG B N 1
ATOM 3520 C CA . ARG B 1 160 ? -17.953 7.883 2.568 1 93.94 160 ARG B CA 1
ATOM 3521 C C . ARG B 1 160 ? -17.75 6.742 1.58 1 93.94 160 ARG B C 1
ATOM 3523 O O . ARG B 1 160 ? -17.797 5.566 1.958 1 93.94 160 ARG B O 1
ATOM 3530 N N . GLU B 1 161 ? -17.516 7.035 0.369 1 92.12 161 GLU B N 1
ATOM 3531 C CA . GLU B 1 161 ? -17.297 6.027 -0.666 1 92.12 161 GLU B CA 1
ATOM 3532 C C . GLU B 1 161 ? -16.062 5.191 -0.383 1 92.12 161 GLU B C 1
ATOM 3534 O O . GLU B 1 161 ? -16.047 3.982 -0.624 1 92.12 161 GLU B O 1
ATOM 3539 N N . GLU B 1 162 ? -15 5.91 0.056 1 92.38 162 GLU B N 1
ATOM 3540 C CA . GLU B 1 162 ? -13.781 5.199 0.437 1 92.38 162 GLU B CA 1
ATOM 3541 C C . GLU B 1 162 ? -14.023 4.285 1.633 1 92.38 162 GLU B C 1
ATOM 3543 O O . GLU B 1 162 ? -13.609 3.125 1.631 1 92.38 162 GLU B O 1
ATOM 3548 N N . TYR B 1 163 ? -14.742 4.855 2.555 1 95 163 TYR B N 1
ATOM 3549 C CA . TYR B 1 163 ? -15.055 4.145 3.789 1 95 163 TYR B CA 1
ATOM 3550 C C . TYR B 1 163 ? -15.867 2.891 3.504 1 95 163 TYR B C 1
ATOM 3552 O O . TYR B 1 163 ? -15.625 1.835 4.094 1 95 163 TYR B O 1
ATOM 3560 N N . GLU B 1 164 ? -16.766 2.961 2.598 1 93.44 164 GLU B N 1
ATOM 3561 C CA . GLU B 1 164 ? -17.672 1.865 2.281 1 93.44 164 GLU B CA 1
ATOM 3562 C C . GLU B 1 164 ? -17.031 0.877 1.312 1 93.44 164 GLU B C 1
ATOM 3564 O O . GLU B 1 164 ? -17.609 -0.161 0.998 1 93.44 164 GLU B O 1
ATOM 3569 N N . GLY B 1 165 ? -15.852 1.212 0.869 1 89.5 165 GLY B N 1
ATOM 3570 C CA . GLY B 1 165 ? -15.133 0.304 -0.008 1 89.5 165 GLY B CA 1
ATOM 3571 C C . GLY B 1 165 ? -15.633 0.335 -1.44 1 89.5 165 GLY B C 1
ATOM 3572 O O . GLY B 1 165 ? -15.43 -0.62 -2.193 1 89.5 165 GLY B O 1
ATOM 3573 N N . LEU B 1 166 ? -16.312 1.301 -1.796 1 84.44 166 LEU B N 1
ATOM 3574 C CA . LEU B 1 166 ? -16.891 1.407 -3.137 1 84.44 166 LEU B CA 1
ATOM 3575 C C . LEU B 1 166 ? -15.828 1.841 -4.141 1 84.44 166 LEU B C 1
ATOM 3577 O O . LEU B 1 166 ? -16 1.669 -5.352 1 84.44 166 LEU B O 1
ATOM 3581 N N . THR B 1 167 ? -14.719 2.316 -3.643 1 69.19 167 THR B N 1
ATOM 3582 C CA . THR B 1 167 ? -13.578 2.686 -4.48 1 69.19 167 THR B CA 1
ATOM 3583 C C . THR B 1 167 ? -12.266 2.277 -3.822 1 69.19 167 THR B C 1
ATOM 3585 O O . THR B 1 167 ? -12.141 2.312 -2.596 1 69.19 167 THR B O 1
ATOM 3588 N N . SER B 1 168 ? -11.344 1.667 -4.668 1 59.88 168 SER B N 1
ATOM 3589 C CA . SER B 1 168 ? -10.047 1.32 -4.086 1 59.88 168 SER B CA 1
ATOM 3590 C C . SER B 1 168 ? -9.109 2.52 -4.078 1 59.88 168 SER B C 1
ATOM 3592 O O . SER B 1 168 ? -8.102 2.525 -3.359 1 59.88 168 SER B O 1
ATOM 3594 N N . ALA B 1 169 ? -9.273 3.48 -4.918 1 58.06 169 ALA B N 1
ATOM 3595 C CA . ALA B 1 169 ? -8.508 4.723 -4.871 1 58.06 169 ALA B CA 1
ATOM 3596 C C . ALA B 1 169 ? -9.359 5.91 -5.301 1 58.06 169 ALA B C 1
ATOM 3598 O O . ALA B 1 169 ? -10.242 5.773 -6.156 1 58.06 169 ALA B O 1
ATOM 3599 N N . PRO B 1 170 ? -9.156 7.016 -4.602 1 50.84 170 PRO B N 1
ATOM 3600 C CA . PRO B 1 170 ? -9.883 8.18 -5.113 1 50.84 170 PRO B CA 1
ATOM 3601 C C . PRO B 1 170 ? -9.531 8.5 -6.566 1 50.84 170 PRO B C 1
ATOM 3603 O O . PRO B 1 170 ? -8.406 8.266 -6.996 1 50.84 170 PRO B O 1
ATOM 3606 N N . PRO B 1 171 ? -10.594 8.727 -7.344 1 49.53 171 PRO B N 1
ATOM 3607 C CA . PRO B 1 171 ? -10.359 9.047 -8.758 1 49.53 171 PRO B CA 1
ATOM 3608 C C . PRO B 1 171 ? -9.18 9.984 -8.969 1 49.53 171 PRO B C 1
ATOM 3610 O O . PRO B 1 171 ? -8.461 9.867 -9.969 1 49.53 171 PRO B O 1
ATOM 3613 N N . GLU B 1 172 ? -8.93 10.859 -7.957 1 50.06 172 GLU B N 1
ATOM 3614 C CA . GLU B 1 172 ? -7.891 11.875 -8.094 1 50.06 172 GLU B CA 1
ATOM 3615 C C . GLU B 1 172 ? -6.52 11.305 -7.75 1 50.06 172 GLU B C 1
ATOM 3617 O O . GLU B 1 172 ? -5.492 11.906 -8.078 1 50.06 172 GLU B O 1
ATOM 3622 N N . HIS B 1 173 ? -6.551 10.18 -7.062 1 54.59 173 HIS B N 1
ATOM 3623 C CA . HIS B 1 173 ? -5.285 9.602 -6.629 1 54.59 173 HIS B CA 1
ATOM 3624 C C . HIS B 1 173 ? -5.219 8.109 -6.973 1 54.59 173 HIS B C 1
ATOM 3626 O O . HIS B 1 173 ? -5.105 7.27 -6.078 1 54.59 173 HIS B O 1
ATOM 3632 N N . LYS B 1 174 ? -5.215 7.73 -8.242 1 53.38 174 LYS B N 1
ATOM 3633 C CA . LYS B 1 174 ? -5.254 6.355 -8.727 1 53.38 174 LYS B CA 1
ATOM 3634 C C . LYS B 1 174 ? -4.031 5.57 -8.258 1 53.38 174 LYS B C 1
ATOM 3636 O O . LYS B 1 174 ? -4.094 4.348 -8.102 1 53.38 174 LYS B O 1
ATOM 3641 N N . CYS B 1 175 ? -3.104 6.457 -7.863 1 54.53 175 CYS B N 1
ATOM 3642 C CA . CYS B 1 175 ? -1.834 5.836 -7.508 1 54.53 175 CYS B CA 1
ATOM 3643 C C . CYS B 1 175 ? -1.851 5.348 -6.062 1 54.53 175 CYS B C 1
ATOM 3645 O O . CYS B 1 175 ? -0.916 4.68 -5.617 1 54.53 175 CYS B O 1
ATOM 3647 N N . GLU B 1 176 ? -2.912 5.715 -5.438 1 52.31 176 GLU B N 1
ATOM 3648 C CA . GLU B 1 176 ? -2.998 5.297 -4.039 1 52.31 176 GLU B CA 1
ATOM 3649 C C . GLU B 1 176 ? -3.881 4.062 -3.885 1 52.31 176 GLU B C 1
ATOM 3651 O O . GLU B 1 176 ? -4.547 3.895 -2.861 1 52.31 176 GLU B O 1
ATOM 3656 N N . GLN B 1 177 ? -3.826 3.328 -4.789 1 71.06 177 GLN B N 1
ATOM 3657 C CA . GLN B 1 177 ? -4.645 2.123 -4.766 1 71.06 177 GLN B CA 1
ATOM 3658 C C . GLN B 1 177 ? -4.137 1.133 -3.721 1 71.06 177 GLN B C 1
ATOM 3660 O O . GLN B 1 177 ? -2.939 1.085 -3.436 1 71.06 177 GLN B O 1
ATOM 3665 N N . THR B 1 178 ? -5.074 0.678 -2.951 1 87.38 178 THR B N 1
ATOM 3666 C CA . THR B 1 178 ? -4.777 -0.406 -2.021 1 87.38 178 THR B CA 1
ATOM 3667 C C . THR B 1 178 ? -5.312 -1.734 -2.551 1 87.38 178 THR B C 1
ATOM 3669 O O . THR B 1 178 ? -6.18 -1.756 -3.424 1 87.38 178 THR B O 1
ATOM 3672 N N . GLN B 1 179 ? -4.727 -2.738 -2.08 1 88.31 179 GLN B N 1
ATOM 3673 C CA . GLN B 1 179 ? -5.062 -4.07 -2.566 1 88.31 179 GLN B CA 1
ATOM 3674 C C . GLN B 1 179 ? -6.484 -4.461 -2.17 1 88.31 179 GLN B C 1
ATOM 3676 O O . GLN B 1 179 ? -7.121 -5.273 -2.842 1 88.31 179 GLN B O 1
ATOM 3681 N N . VAL B 1 180 ? -6.93 -3.881 -1.101 1 90.75 180 VAL B N 1
ATOM 3682 C CA . VAL B 1 180 ? -8.305 -4.109 -0.666 1 90.75 180 VAL B CA 1
ATOM 3683 C C . VAL B 1 180 ? -8.969 -2.775 -0.331 1 90.75 180 VAL B C 1
ATOM 3685 O O . VAL B 1 180 ? -8.281 -1.776 -0.094 1 90.75 180 VAL B O 1
ATOM 3688 N N . SER B 1 181 ? -10.336 -2.783 -0.456 1 91.62 181 SER B N 1
ATOM 3689 C CA . SER B 1 181 ? -11.125 -1.618 -0.077 1 91.62 181 SER B CA 1
ATOM 3690 C C . SER B 1 181 ? -11.867 -1.857 1.234 1 91.62 181 SER B C 1
ATOM 3692 O O . SER B 1 181 ? -11.914 -2.984 1.731 1 91.62 181 SER B O 1
ATOM 3694 N N . GLY B 1 182 ? -12.391 -0.802 1.791 1 94.31 182 GLY B N 1
ATOM 3695 C CA . GLY B 1 182 ? -13.07 -0.866 3.076 1 94.31 182 GLY B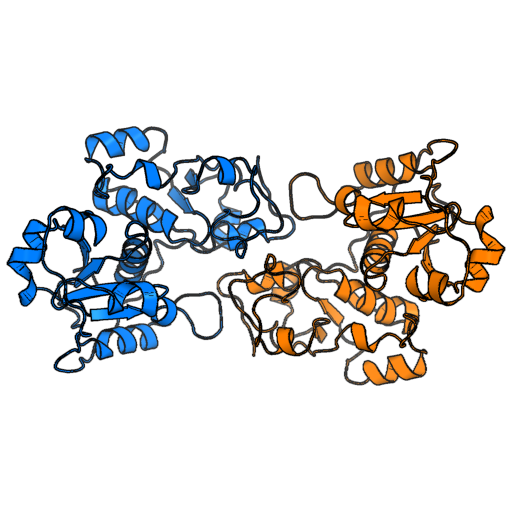 CA 1
ATOM 3696 C C . GLY B 1 182 ? -12.438 0.027 4.129 1 94.31 182 GLY B C 1
ATOM 3697 O O . GLY B 1 182 ? -11.914 1.096 3.809 1 94.31 182 GLY B O 1
ATOM 3698 N N . HIS B 1 183 ? -12.641 -0.376 5.359 1 97.06 183 HIS B N 1
ATOM 3699 C CA . HIS B 1 183 ? -12.117 0.427 6.461 1 97.06 183 HIS B CA 1
ATOM 3700 C C . HIS B 1 183 ? -11.703 -0.452 7.633 1 97.06 183 HIS B C 1
ATOM 3702 O O . HIS B 1 183 ? -11.945 -1.66 7.629 1 97.06 183 HIS B O 1
ATOM 3708 N N . ILE B 1 184 ? -10.93 0.164 8.508 1 98.19 184 ILE B N 1
ATOM 3709 C CA . ILE B 1 184 ? -10.516 -0.547 9.711 1 98.19 184 ILE B CA 1
ATOM 3710 C C . ILE B 1 184 ? -11.742 -0.883 10.562 1 98.19 184 ILE B C 1
ATOM 3712 O O . ILE B 1 184 ? -12.633 -0.048 10.734 1 98.19 184 ILE B O 1
ATOM 3716 N N . PRO B 1 185 ? -11.805 -2.125 11.117 1 97.25 185 PRO B N 1
ATOM 3717 C CA . PRO B 1 185 ? -12.992 -2.533 11.883 1 97.25 185 PRO B CA 1
ATOM 3718 C C . PRO B 1 185 ? -13.336 -1.559 13 1 97.25 185 PRO B C 1
ATOM 3720 O O . PRO B 1 185 ? -12.445 -1.065 13.695 1 97.25 185 PRO B O 1
ATOM 3723 N N . ASN B 1 186 ? -14.586 -1.228 13.141 1 95.12 186 ASN B N 1
ATOM 3724 C CA . ASN B 1 186 ? -15.18 -0.423 14.203 1 95.12 186 ASN B CA 1
ATOM 3725 C C . ASN B 1 186 ? -14.891 1.062 14.008 1 95.12 186 ASN B C 1
ATOM 3727 O O . ASN B 1 186 ? -15.25 1.886 14.852 1 95.12 186 ASN B O 1
ATOM 3731 N N . ALA B 1 187 ? -14.297 1.423 12.914 1 97.81 187 ALA B N 1
ATOM 3732 C CA . ALA B 1 187 ? -14.039 2.838 12.648 1 97.81 187 ALA B CA 1
ATOM 3733 C C . ALA B 1 187 ? -15.336 3.576 12.336 1 97.81 187 ALA B C 1
ATOM 3735 O O . ALA B 1 187 ? -16.203 3.047 11.641 1 97.81 187 ALA B O 1
ATOM 3736 N N . LYS B 1 188 ? -15.484 4.727 12.859 1 97.88 188 LYS B N 1
ATOM 3737 C CA . LYS B 1 188 ? -16.562 5.633 12.492 1 97.88 188 LYS B CA 1
ATOM 3738 C C . LYS B 1 188 ? -16.141 6.59 11.383 1 97.88 188 LYS B C 1
ATOM 3740 O O . LYS B 1 188 ? -15.047 7.152 11.43 1 97.88 188 LYS B O 1
ATOM 3745 N N . ASN B 1 189 ? -17 6.715 10.414 1 98.12 189 ASN B N 1
ATOM 3746 C CA . ASN B 1 189 ? -16.656 7.594 9.297 1 98.12 189 ASN B CA 1
ATOM 3747 C C . ASN B 1 189 ? -17.078 9.039 9.578 1 98.12 189 ASN B C 1
ATOM 3749 O O . ASN B 1 189 ? -18.266 9.32 9.742 1 98.12 189 ASN B O 1
ATOM 3753 N N . ILE B 1 190 ? -16.156 9.883 9.734 1 98.38 190 ILE B N 1
ATOM 3754 C CA . ILE B 1 190 ? -16.344 11.328 9.82 1 98.38 190 ILE B CA 1
ATOM 3755 C C . ILE B 1 190 ? -15.453 12.031 8.797 1 98.38 190 ILE B C 1
ATOM 3757 O O . ILE B 1 190 ? -14.312 12.383 9.102 1 98.38 190 ILE B O 1
ATOM 3761 N N . PRO B 1 191 ? -16.047 12.234 7.594 1 98 191 PRO B N 1
ATOM 3762 C CA . PRO B 1 191 ? -15.227 12.852 6.555 1 98 191 PRO B CA 1
ATOM 3763 C C . PRO B 1 191 ? -14.672 14.211 6.977 1 98 191 PRO B C 1
ATOM 3765 O O . PRO B 1 191 ? -15.391 15.031 7.547 1 98 191 PRO B O 1
ATOM 3768 N N . TRP B 1 192 ? -13.383 14.43 6.656 1 97.75 192 TRP B N 1
ATOM 3769 C CA . TRP B 1 192 ? -12.734 15.641 7.129 1 97.75 192 TRP B CA 1
ATOM 3770 C C . TRP B 1 192 ? -13.391 16.891 6.531 1 97.75 192 TRP B C 1
ATOM 3772 O O . TRP B 1 192 ? -13.359 17.953 7.137 1 97.75 192 TRP B O 1
ATOM 3782 N N . THR B 1 193 ? -14.055 16.734 5.379 1 97.06 193 THR B N 1
ATOM 3783 C CA . THR B 1 193 ? -14.602 17.875 4.652 1 97.06 193 THR B CA 1
ATOM 3784 C C . THR B 1 193 ? -15.742 18.516 5.434 1 97.06 193 THR B C 1
ATOM 3786 O O . THR B 1 193 ? -16.031 19.703 5.266 1 97.06 193 THR B O 1
ATOM 3789 N N . ILE B 1 194 ? -16.391 17.766 6.254 1 97.88 194 ILE B N 1
ATOM 3790 C CA . ILE B 1 194 ? -17.578 18.281 6.938 1 97.88 194 ILE B CA 1
ATOM 3791 C C . ILE B 1 194 ? -17.141 19.203 8.086 1 97.88 194 ILE B C 1
ATOM 3793 O O . ILE B 1 194 ? -17.969 19.859 8.711 1 97.88 194 ILE B O 1
ATOM 3797 N N . LEU B 1 195 ? -15.883 19.266 8.375 1 98.5 195 LEU B N 1
ATOM 3798 C CA . LEU B 1 195 ? -15.352 20.109 9.445 1 98.5 195 LEU B CA 1
ATOM 3799 C C . LEU B 1 195 ? -15.297 21.578 9 1 98.5 195 LEU B C 1
ATOM 3801 O O . LEU B 1 195 ? -15.094 22.469 9.82 1 98.5 195 LEU B O 1
ATOM 3805 N N . PHE B 1 196 ? -15.422 21.828 7.75 1 98.38 196 PHE B N 1
ATOM 3806 C CA . PHE B 1 196 ? -15.102 23.141 7.195 1 98.38 196 PHE B CA 1
ATOM 3807 C C . PHE B 1 196 ? -16.344 23.812 6.617 1 98.38 196 PHE B C 1
ATOM 3809 O O . PHE B 1 196 ? -17.266 23.125 6.152 1 98.38 196 PHE B O 1
ATOM 3816 N N . ASN B 1 197 ? -16.344 25.141 6.641 1 98 197 ASN B N 1
ATOM 3817 C CA . ASN B 1 197 ? -17.328 25.953 5.941 1 98 197 ASN B CA 1
ATOM 3818 C C . ASN B 1 197 ? -17.031 26.031 4.445 1 98 197 ASN B C 1
ATOM 3820 O O . ASN B 1 197 ? -15.977 25.578 3.992 1 98 197 ASN B O 1
ATOM 3824 N N . GLU B 1 198 ? -17.906 26.625 3.678 1 96.38 198 GLU B N 1
ATOM 3825 C CA . GLU B 1 198 ? -17.766 26.734 2.23 1 96.38 198 GLU B CA 1
ATOM 3826 C C . GLU B 1 198 ? -16.531 27.562 1.868 1 96.38 198 GLU B C 1
ATOM 3828 O O . GLU B 1 198 ? -15.906 27.328 0.83 1 96.38 198 GLU B O 1
ATOM 3833 N N . ASP B 1 199 ? -16.172 28.453 2.734 1 96 199 ASP B N 1
ATOM 3834 C CA . ASP B 1 199 ? -15.055 29.344 2.424 1 96 199 ASP B CA 1
ATOM 3835 C C . ASP B 1 199 ? -13.734 28.75 2.893 1 96 199 ASP B C 1
ATOM 3837 O O . ASP B 1 199 ? -12.703 29.406 2.879 1 96 199 ASP B O 1
ATOM 3841 N N . GLY B 1 200 ? -13.773 27.531 3.436 1 97 200 GLY B N 1
ATOM 3842 C CA . GLY B 1 200 ? -12.555 26.828 3.811 1 97 200 GLY B CA 1
ATOM 3843 C C . GLY B 1 200 ? -12.188 27.016 5.27 1 97 200 GLY B C 1
ATOM 3844 O O . GLY B 1 200 ? -11.219 26.422 5.75 1 97 200 GLY B O 1
ATOM 3845 N N . THR B 1 201 ? -12.945 27.859 5.945 1 97.94 201 THR B N 1
ATOM 3846 C CA . THR B 1 201 ? -12.664 28.047 7.363 1 97.94 201 THR B CA 1
ATOM 3847 C C . THR B 1 201 ? -13.234 26.891 8.188 1 97.94 201 THR B C 1
ATOM 3849 O O . THR B 1 201 ? -14.211 26.25 7.777 1 97.94 201 THR B O 1
ATOM 3852 N N . LEU B 1 202 ? -12.641 26.594 9.328 1 98.19 202 LEU B N 1
ATOM 3853 C CA . LEU B 1 202 ? -13.172 25.609 10.25 1 98.19 202 LEU B CA 1
ATOM 3854 C C . LEU B 1 202 ? -14.523 26.047 10.805 1 98.19 202 LEU B C 1
ATOM 3856 O O . LEU B 1 202 ? -14.727 27.234 11.086 1 98.19 202 LEU B O 1
ATOM 3860 N N . LYS B 1 203 ? -15.375 25.094 10.914 1 98.44 203 LYS B N 1
ATOM 3861 C CA . LYS B 1 203 ? -16.656 25.375 11.57 1 98.44 203 LYS B CA 1
ATOM 3862 C C . LYS B 1 203 ? -16.453 25.781 13.023 1 98.44 203 LYS B C 1
ATOM 3864 O O . LYS B 1 203 ? -15.375 25.562 13.586 1 98.44 203 LYS B O 1
ATOM 3869 N N . GLY B 1 204 ? -17.531 26.453 13.586 1 97.5 204 GLY B N 1
ATOM 3870 C CA . GLY B 1 204 ? -17.453 26.891 14.969 1 97.5 204 GLY B CA 1
ATOM 3871 C C . GLY B 1 204 ? -17.438 25.734 15.953 1 97.5 204 GLY B C 1
ATOM 3872 O O . GLY B 1 204 ? -17.781 24.609 15.602 1 97.5 204 GLY B O 1
ATOM 3873 N N . ARG B 1 205 ? -17.047 26.031 17.188 1 97.69 205 ARG B N 1
ATOM 3874 C CA . ARG B 1 205 ? -16.859 25.016 18.219 1 97.69 205 ARG B CA 1
ATOM 3875 C C . ARG B 1 205 ? -18.141 24.219 18.438 1 97.69 205 ARG B C 1
ATOM 3877 O O . ARG B 1 205 ? -18.094 22.984 18.547 1 97.69 205 ARG B O 1
ATOM 3884 N N . GLU B 1 206 ? -19.25 24.828 18.516 1 98.06 206 GLU B N 1
ATOM 3885 C CA . GLU B 1 206 ? -20.516 24.156 18.766 1 98.06 206 GLU B CA 1
ATOM 3886 C C . GLU B 1 206 ? -20.844 23.156 17.656 1 98.06 206 GLU B C 1
ATOM 3888 O O . GLU B 1 206 ? -21.281 22.047 17.938 1 98.06 206 GLU B O 1
ATOM 3893 N N . GLU B 1 207 ? -20.672 23.594 16.422 1 98.44 207 GLU B N 1
ATOM 3894 C CA . GLU B 1 207 ? -20.922 22.719 15.281 1 98.44 207 GLU B CA 1
ATOM 3895 C C . GLU B 1 207 ? -19.984 21.516 15.281 1 98.44 207 GLU B C 1
ATOM 3897 O O . GLU B 1 207 ? -20.391 20.391 14.984 1 98.44 207 GLU B O 1
ATOM 3902 N N . LEU B 1 208 ? -18.766 21.781 15.625 1 98.62 208 LEU B N 1
ATOM 3903 C CA . LEU B 1 208 ? -17.766 20.719 15.664 1 98.62 208 LEU B CA 1
ATOM 3904 C C . LEU B 1 208 ? -18.062 19.719 16.766 1 98.62 208 LEU B C 1
ATOM 3906 O O . LEU B 1 208 ? -17.891 18.516 16.594 1 98.62 208 LEU B O 1
ATOM 3910 N N . GLU B 1 209 ? -18.547 20.234 17.922 1 98.31 209 GLU B N 1
ATOM 3911 C CA . GLU B 1 209 ? -18.953 19.359 19 1 98.31 209 GLU B CA 1
ATOM 3912 C C . GLU B 1 209 ? -20.094 18.438 18.578 1 98.31 209 GLU B C 1
ATOM 3914 O O . GLU B 1 209 ? -20.109 17.266 18.953 1 98.31 209 GLU B O 1
ATOM 3919 N N . LYS B 1 210 ? -20.969 18.938 17.75 1 98.31 210 LYS B N 1
ATOM 3920 C CA . LYS B 1 210 ? -22.078 18.141 17.25 1 98.31 210 LYS B CA 1
ATOM 3921 C C . LYS B 1 210 ? -21.594 17.047 16.297 1 98.31 210 LYS B C 1
ATOM 3923 O O . LYS B 1 210 ? -22.078 15.922 16.344 1 98.31 210 LYS B O 1
ATOM 3928 N N . ILE B 1 211 ? -20.688 17.391 15.5 1 98.44 211 ILE B N 1
ATOM 3929 C CA . ILE B 1 211 ? -20.141 16.453 14.516 1 98.44 211 ILE B CA 1
ATOM 3930 C C . ILE B 1 211 ? -19.5 15.266 15.242 1 98.44 211 ILE B C 1
ATOM 3932 O O . ILE B 1 211 ? -19.641 14.125 14.805 1 98.44 211 ILE B O 1
ATOM 3936 N N . PHE B 1 212 ? -18.859 15.523 16.375 1 98.38 212 PHE B N 1
ATOM 3937 C CA . PHE B 1 212 ? -18.109 14.484 17.062 1 98.38 212 PHE B CA 1
ATOM 3938 C C . PHE B 1 212 ? -18.859 13.984 18.281 1 98.38 212 PHE B C 1
ATOM 3940 O O . PHE B 1 212 ? -18.266 13.367 19.172 1 98.38 212 PHE B O 1
ATOM 3947 N N . SER B 1 213 ? -20.156 14.211 18.281 1 97.31 213 SER B N 1
ATOM 3948 C CA . SER B 1 213 ? -20.984 13.883 19.438 1 97.31 213 SER B CA 1
ATOM 3949 C C . SER B 1 213 ? -21.016 12.375 19.688 1 97.31 213 SER B C 1
ATOM 3951 O O . SER B 1 213 ? -21.188 11.938 20.812 1 97.31 213 SER B O 1
ATOM 3953 N N . SER B 1 214 ? -20.781 11.578 18.641 1 95.69 214 SER B N 1
ATOM 3954 C CA . SER B 1 214 ? -20.875 10.125 18.766 1 95.69 214 SER B CA 1
ATOM 3955 C C . SER B 1 214 ? -19.562 9.531 19.25 1 95.69 214 SER B C 1
ATOM 3957 O O . SER B 1 214 ? -19.484 8.336 19.547 1 95.69 214 SER B O 1
ATOM 3959 N N . ILE B 1 215 ? -18.5 10.305 19.344 1 96.88 215 ILE B N 1
ATOM 3960 C CA . ILE B 1 215 ? -17.172 9.828 19.734 1 96.88 215 ILE B CA 1
ATOM 3961 C C . ILE B 1 215 ? -17.031 9.891 21.25 1 96.88 215 ILE B C 1
ATOM 3963 O O . ILE B 1 215 ? -17.344 10.906 21.875 1 96.88 215 ILE B O 1
ATOM 3967 N N . ASN B 1 216 ? -16.609 8.812 21.828 1 95.56 216 ASN B N 1
ATOM 3968 C CA . ASN B 1 216 ? -16.344 8.773 23.266 1 95.56 216 ASN B CA 1
ATOM 3969 C C . ASN B 1 216 ? -15.031 9.477 23.625 1 95.56 216 ASN B C 1
ATOM 3971 O O . ASN B 1 216 ? -13.953 8.906 23.453 1 95.56 216 ASN B O 1
ATOM 3975 N N . LYS B 1 217 ? -15.117 10.656 24.188 1 92.88 217 LYS B N 1
ATOM 3976 C CA . LYS B 1 217 ? -13.953 11.5 24.453 1 92.88 217 LYS B CA 1
ATOM 3977 C C . LYS B 1 217 ? -13.102 10.938 25.578 1 92.88 217 LYS B C 1
ATOM 3979 O O . LYS B 1 217 ? -11.961 11.359 25.781 1 92.88 217 LYS B O 1
ATOM 3984 N N . ASP B 1 218 ? -13.602 10 26.312 1 93.12 218 ASP B N 1
ATOM 3985 C CA . ASP B 1 218 ? -12.875 9.422 27.438 1 93.12 218 ASP B CA 1
ATOM 3986 C C . ASP B 1 218 ? -11.977 8.273 26.984 1 93.12 218 ASP B C 1
ATOM 3988 O O . ASP B 1 218 ? -11.102 7.836 27.734 1 93.12 218 ASP B O 1
ATOM 3992 N N . LYS B 1 219 ? -12.211 7.805 25.797 1 96 219 LYS B N 1
ATOM 3993 C CA . LYS B 1 219 ? -11.367 6.758 25.234 1 96 219 LYS B CA 1
ATOM 3994 C C . LYS B 1 219 ? -10.227 7.355 24.406 1 96 219 LYS B C 1
ATOM 3996 O O . LYS B 1 219 ? -10.25 8.547 24.078 1 96 219 LYS B O 1
ATOM 4001 N N . GLU B 1 220 ? -9.258 6.492 24.25 1 97.94 220 GLU B N 1
ATOM 4002 C CA . GLU B 1 220 ? -8.242 6.863 23.266 1 97.94 220 GLU B CA 1
ATOM 4003 C C . GLU B 1 220 ? -8.836 6.945 21.859 1 97.94 220 GLU B C 1
ATOM 4005 O O . GLU B 1 220 ? -9.5 6.008 21.406 1 97.94 220 GLU B O 1
ATOM 4010 N N . ILE B 1 221 ? -8.656 8.078 21.266 1 98.69 221 ILE B N 1
ATOM 4011 C CA . ILE B 1 221 ? -9.188 8.312 19.922 1 98.69 221 ILE B CA 1
ATOM 4012 C C . ILE B 1 221 ? -8.055 8.258 18.906 1 98.69 221 ILE B C 1
ATOM 4014 O O . ILE B 1 221 ? -7.008 8.883 19.094 1 98.69 221 ILE B O 1
ATOM 4018 N N . VAL B 1 222 ? -8.227 7.441 17.891 1 98.81 222 VAL B N 1
ATOM 4019 C CA . VAL B 1 222 ? -7.262 7.352 16.797 1 98.81 222 VAL B CA 1
ATOM 4020 C C . VAL B 1 222 ? -7.922 7.777 15.492 1 98.81 222 VAL B C 1
ATOM 4022 O O . VAL B 1 222 ? -9.031 7.344 15.188 1 98.81 222 VAL B O 1
ATOM 4025 N N . VAL B 1 223 ? -7.293 8.648 14.812 1 98.88 223 VAL B N 1
ATOM 4026 C CA . VAL B 1 223 ? -7.828 9.148 13.555 1 98.88 223 VAL B CA 1
ATOM 4027 C C . VAL B 1 223 ? -6.914 8.727 12.406 1 98.88 223 VAL B C 1
ATOM 4029 O O . VAL B 1 223 ? -5.691 8.727 12.547 1 98.88 223 VAL B O 1
ATOM 4032 N N . TYR B 1 224 ? -7.531 8.344 11.273 1 98.56 224 TYR B N 1
ATOM 4033 C CA . TYR B 1 224 ? -6.766 8 10.086 1 98.56 224 TYR B CA 1
ATOM 4034 C C . TYR B 1 224 ? -7.512 8.406 8.82 1 98.56 224 TYR B C 1
ATOM 4036 O O . TYR B 1 224 ? -8.672 8.82 8.883 1 98.56 224 TYR B O 1
ATOM 4044 N N . CYS B 1 225 ? -6.875 8.406 7.746 1 96.69 225 CYS B N 1
ATOM 4045 C CA . CYS B 1 225 ? -7.465 8.617 6.426 1 96.69 225 CYS B CA 1
ATOM 4046 C C . CYS B 1 225 ? -6.758 7.77 5.375 1 96.69 225 CYS B C 1
ATOM 4048 O O . CYS B 1 225 ? -6.773 6.539 5.449 1 96.69 225 CYS B O 1
ATOM 4050 N N . ARG B 1 226 ? -6.273 8.422 4.371 1 92.94 226 ARG B N 1
ATOM 4051 C CA . ARG B 1 226 ? -5.57 7.672 3.336 1 92.94 226 ARG B CA 1
ATOM 4052 C C . ARG B 1 226 ? -4.062 7.691 3.568 1 92.94 226 ARG B C 1
ATOM 4054 O O . ARG B 1 226 ? -3.416 6.645 3.57 1 92.94 226 ARG B O 1
ATOM 4061 N N . THR B 1 227 ? -3.523 8.891 3.793 1 92.56 227 THR B N 1
ATOM 4062 C CA . THR B 1 227 ? -2.082 9.039 3.961 1 92.56 227 THR B CA 1
ATOM 4063 C C . THR B 1 227 ? -1.769 9.906 5.18 1 92.56 227 THR B C 1
ATOM 4065 O O . THR B 1 227 ? -0.631 10.344 5.359 1 92.56 227 THR B O 1
ATOM 4068 N N . GLY B 1 228 ? -2.721 10.273 5.918 1 95.75 228 GLY B N 1
ATOM 4069 C CA . GLY B 1 228 ? -2.502 10.977 7.168 1 95.75 228 GLY B CA 1
ATOM 4070 C C . GLY B 1 228 ? -2.828 12.461 7.082 1 95.75 228 GLY B C 1
ATOM 4071 O O . GLY B 1 228 ? -3.119 13.094 8.094 1 95.75 228 GLY B O 1
ATOM 4072 N N . ALA B 1 229 ? -2.896 13.039 5.883 1 95.44 229 ALA B N 1
ATOM 4073 C CA . ALA B 1 229 ? -3.059 14.477 5.715 1 95.44 229 ALA B CA 1
ATOM 4074 C C . ALA B 1 229 ? -4.453 14.93 6.137 1 95.44 229 ALA B C 1
ATOM 4076 O O . ALA B 1 229 ? -4.602 15.812 6.98 1 95.44 229 ALA B O 1
ATOM 4077 N N . ARG B 1 230 ? -5.484 14.289 5.621 1 96.81 230 ARG B N 1
ATOM 4078 C CA . ARG B 1 230 ? -6.852 14.633 5.992 1 96.81 230 ARG B CA 1
ATOM 4079 C C . ARG B 1 230 ? -7.105 14.344 7.469 1 96.81 230 ARG B C 1
ATOM 4081 O O . ARG B 1 230 ? -7.785 15.117 8.148 1 96.81 230 ARG B O 1
ATOM 4088 N N . ALA B 1 231 ? -6.543 13.281 7.926 1 98.38 231 ALA B N 1
ATOM 4089 C CA . ALA B 1 231 ? -6.703 12.875 9.32 1 98.38 231 ALA B CA 1
ATOM 4090 C C . ALA B 1 231 ? -6.082 13.906 10.266 1 98.38 231 ALA B C 1
ATOM 4092 O O . ALA B 1 231 ? -6.559 14.094 11.383 1 98.38 231 ALA B O 1
ATOM 4093 N N . SER B 1 232 ? -5.027 14.555 9.812 1 98.5 232 SER B N 1
ATOM 4094 C CA . SER B 1 232 ? -4.367 15.555 10.648 1 98.5 232 SER B CA 1
ATOM 4095 C C . SER B 1 232 ? -5.289 16.734 10.922 1 98.5 232 SER B C 1
ATOM 4097 O O . SER B 1 232 ? -5.23 17.344 11.992 1 98.5 232 SER B O 1
ATOM 4099 N N . ALA B 1 233 ? -6.129 17.078 9.984 1 98.38 233 ALA B N 1
ATOM 4100 C CA . ALA B 1 233 ? -7.129 18.125 10.219 1 98.38 233 ALA B CA 1
ATOM 4101 C C . ALA B 1 233 ? -8.102 17.703 11.32 1 98.38 233 ALA B C 1
ATOM 4103 O O . ALA B 1 233 ? -8.453 18.516 12.18 1 98.38 233 ALA B O 1
ATOM 4104 N N . VAL B 1 234 ? -8.508 16.484 11.273 1 98.81 234 VAL B N 1
ATOM 4105 C CA . VAL B 1 234 ? -9.414 15.969 12.297 1 98.81 234 VAL B CA 1
ATOM 4106 C C . VAL B 1 234 ? -8.711 15.953 13.656 1 98.81 234 VAL B C 1
ATOM 4108 O O . VAL B 1 234 ? -9.297 16.344 14.664 1 98.81 234 VAL B O 1
ATOM 4111 N N . TRP B 1 235 ? -7.504 15.492 13.672 1 98.69 235 TRP B N 1
ATOM 4112 C CA . TRP B 1 235 ? -6.711 15.516 14.891 1 98.69 235 TRP B CA 1
ATOM 4113 C C . TRP B 1 235 ? -6.656 16.922 15.477 1 98.69 235 TRP B C 1
ATOM 4115 O O . TRP B 1 235 ? -6.848 17.109 16.688 1 98.69 235 TRP B O 1
ATOM 4125 N N . TYR B 1 236 ? -6.383 17.922 14.648 1 98.56 236 TYR B N 1
ATOM 4126 C CA . TYR B 1 236 ? -6.301 19.312 15.07 1 98.56 236 TYR B CA 1
ATOM 4127 C C . TYR B 1 236 ? -7.594 19.75 15.742 1 98.56 236 TYR B C 1
ATOM 4129 O O . TYR B 1 236 ? -7.566 20.359 16.812 1 98.56 236 TYR B O 1
ATOM 4137 N N . VAL B 1 237 ? -8.672 19.469 15.07 1 98.62 237 VAL B N 1
ATOM 4138 C CA . VAL B 1 237 ? -9.969 19.875 15.586 1 98.62 237 VAL B CA 1
ATOM 4139 C C . VAL B 1 237 ? -10.219 19.234 16.938 1 98.62 237 VAL B C 1
ATOM 4141 O O . VAL B 1 237 ? -10.602 19.922 17.906 1 98.62 237 VAL B O 1
ATOM 4144 N N . LEU B 1 238 ? -10.008 17.938 17.016 1 98.62 238 LEU B N 1
ATOM 4145 C CA . LEU B 1 238 ? -10.281 17.219 18.25 1 98.62 238 LEU B CA 1
ATOM 4146 C C . LEU B 1 238 ? -9.375 17.703 19.375 1 98.62 238 LEU B C 1
ATOM 4148 O O . LEU B 1 238 ? -9.836 17.969 20.5 1 98.62 238 LEU B O 1
ATOM 4152 N N . LYS B 1 239 ? -8.117 17.844 19.094 1 97.38 239 LYS B N 1
ATOM 4153 C CA . LYS B 1 239 ? -7.121 18.141 20.109 1 97.38 239 LYS B CA 1
ATOM 4154 C C . LYS B 1 239 ? -7.062 19.641 20.406 1 97.38 239 LYS B C 1
ATOM 4156 O O . LYS B 1 239 ? -7.18 20.047 21.562 1 97.38 239 LYS B O 1
ATOM 4161 N N . GLU B 1 240 ? -6.945 20.422 19.391 1 97.06 240 GLU B N 1
ATOM 4162 C CA . GLU B 1 240 ? -6.625 21.844 19.562 1 97.06 240 GLU B CA 1
ATOM 4163 C C . GLU B 1 240 ? -7.891 22.688 19.719 1 97.06 240 GLU B C 1
ATOM 4165 O O . GLU B 1 240 ? -7.875 23.719 20.391 1 97.06 240 GLU B O 1
ATOM 4170 N N . VAL B 1 241 ? -8.945 22.266 19.078 1 97.56 241 VAL B N 1
ATOM 4171 C CA . VAL B 1 241 ? -10.156 23.078 19.109 1 97.56 241 VAL B CA 1
ATOM 4172 C C . VAL B 1 241 ? -11.094 22.547 20.203 1 97.56 241 VAL B C 1
ATOM 4174 O O . VAL B 1 241 ? -11.547 23.328 21.047 1 97.56 241 VAL B O 1
ATOM 4177 N N . LEU B 1 242 ? -11.336 21.25 20.25 1 97.56 242 LEU B N 1
ATOM 4178 C CA . LEU B 1 242 ? -12.312 20.672 21.156 1 97.56 242 LEU B CA 1
ATOM 4179 C C . LEU B 1 242 ? -11.648 20.219 22.453 1 97.56 242 LEU B C 1
ATOM 4181 O O . LEU B 1 242 ? -12.328 19.844 23.406 1 97.56 242 LEU B O 1
ATOM 4185 N N . SER B 1 243 ? -10.336 20.203 22.562 1 96.62 243 SER B N 1
ATOM 4186 C CA . SER B 1 243 ? -9.539 19.953 23.766 1 96.62 243 SER B CA 1
ATOM 4187 C C . SER B 1 243 ? -9.703 18.516 24.234 1 96.62 243 SER B C 1
ATOM 4189 O O . SER B 1 243 ? -9.758 18.25 25.438 1 96.62 243 SER B O 1
ATOM 4191 N N . TYR B 1 244 ? -9.914 17.641 23.25 1 97 244 TYR B N 1
ATOM 4192 C CA . TYR B 1 244 ? -9.852 16.234 23.625 1 97 244 TYR B CA 1
ATOM 4193 C C . TYR B 1 244 ? -8.453 15.844 24.078 1 97 244 TYR B C 1
ATOM 4195 O O . TYR B 1 244 ? -7.457 16.312 23.5 1 97 244 TYR B O 1
ATOM 4203 N N . LYS B 1 245 ? -8.273 15.016 25.031 1 94.56 245 LYS B N 1
ATOM 4204 C CA . LYS B 1 245 ? -6.988 14.773 25.688 1 94.56 245 LYS B CA 1
ATOM 4205 C C . LYS B 1 245 ? -6.211 13.664 24.984 1 94.56 245 LYS B C 1
ATOM 4207 O O . LYS B 1 245 ? -4.996 13.773 24.797 1 94.56 245 LYS B O 1
ATOM 4212 N N . ASN B 1 246 ? -6.848 12.562 24.641 1 95.94 246 ASN B N 1
ATOM 4213 C CA . ASN B 1 246 ? -6.164 11.375 24.125 1 95.94 246 ASN B CA 1
ATOM 4214 C C . ASN B 1 246 ? -6.477 11.141 22.656 1 95.94 246 ASN B C 1
ATOM 4216 O O . ASN B 1 246 ? -7.23 10.227 22.312 1 95.94 246 ASN B O 1
ATOM 4220 N N . VAL B 1 247 ? -5.934 11.977 21.828 1 98.44 247 VAL B N 1
ATOM 4221 C CA . VAL B 1 247 ? -6.145 11.859 20.391 1 98.44 247 VAL B CA 1
ATOM 4222 C C . VAL B 1 247 ? -4.816 11.555 19.703 1 98.44 247 VAL B C 1
ATOM 4224 O O . VAL B 1 247 ? -3.826 12.258 19.906 1 98.44 247 VAL B O 1
ATOM 4227 N N . ARG B 1 248 ? -4.777 10.453 18.953 1 98.75 248 ARG B N 1
ATOM 4228 C CA . ARG B 1 248 ? -3.566 10.07 18.234 1 98.75 248 ARG B CA 1
ATOM 4229 C C . ARG B 1 248 ? -3.838 9.93 16.734 1 98.75 248 ARG B C 1
ATOM 4231 O O . ARG B 1 248 ? -4.969 9.641 16.328 1 98.75 248 ARG B O 1
ATOM 4238 N N . LEU B 1 249 ? -2.838 10.219 15.992 1 98.88 249 LEU B N 1
ATOM 4239 C CA . LEU B 1 249 ? -2.891 10.133 14.531 1 98.88 249 LEU B CA 1
ATOM 4240 C C . LEU B 1 249 ? -2.195 8.867 14.039 1 98.88 249 LEU B C 1
ATOM 4242 O O . LEU B 1 249 ? -1.044 8.602 14.398 1 98.88 249 LEU B O 1
ATOM 4246 N N . TYR B 1 250 ? -2.916 8.031 13.336 1 98.81 250 TYR B N 1
ATOM 4247 C CA . TYR B 1 250 ? -2.328 6.918 12.602 1 98.81 250 TYR B CA 1
ATOM 4248 C C . TYR B 1 250 ? -1.902 7.348 11.203 1 98.81 250 TYR B C 1
ATOM 4250 O O . TYR B 1 250 ? -2.693 7.285 10.258 1 98.81 250 TYR B O 1
ATOM 4258 N N . ASP B 1 251 ? -0.62 7.656 11.055 1 97.81 251 ASP B N 1
ATOM 4259 C CA . ASP B 1 251 ? -0.154 8.297 9.828 1 97.81 251 ASP B CA 1
ATOM 4260 C C . ASP B 1 251 ? 0.086 7.27 8.727 1 97.81 251 ASP B C 1
ATOM 4262 O O . ASP B 1 251 ? 0.172 7.621 7.547 1 97.81 251 ASP B O 1
ATOM 4266 N N . GLY B 1 252 ? 0.249 6.027 9.078 1 97.5 252 GLY B N 1
ATOM 4267 C CA . GLY B 1 252 ? 0.235 5.02 8.031 1 97.5 252 GLY B CA 1
ATOM 4268 C C . GLY B 1 252 ? -1.057 5 7.234 1 97.5 252 GLY B C 1
ATOM 4269 O O . GLY B 1 252 ? -1.041 4.801 6.02 1 97.5 252 GLY B O 1
ATOM 4270 N N . SER B 1 253 ? -2.137 5.125 7.996 1 97.31 253 SER B N 1
ATOM 4271 C CA . SER B 1 253 ? -3.479 5.281 7.445 1 97.31 253 SER B CA 1
ATOM 4272 C C . SER B 1 253 ? -3.822 4.133 6.504 1 97.31 253 SER B C 1
ATOM 4274 O O . SER B 1 253 ? -3.299 3.025 6.645 1 97.31 253 SER B O 1
ATOM 4276 N N . TRP B 1 254 ? -4.781 4.359 5.641 1 95.5 254 TRP B N 1
ATOM 4277 C CA . TRP B 1 254 ? -5.371 3.275 4.859 1 95.5 254 TRP B CA 1
ATOM 4278 C C . TRP B 1 254 ? -4.387 2.752 3.822 1 95.5 254 TRP B C 1
ATOM 4280 O O . TRP B 1 254 ? -4.375 1.558 3.512 1 95.5 254 TRP B O 1
ATOM 4290 N N . VAL B 1 255 ? -3.535 3.594 3.314 1 93.5 255 VAL B N 1
ATOM 4291 C CA . VAL B 1 255 ? -2.553 3.158 2.326 1 93.5 255 VAL B CA 1
ATOM 4292 C C . VAL B 1 255 ? -1.656 2.08 2.93 1 93.5 255 VAL B C 1
ATOM 4294 O O . VAL B 1 255 ? -1.247 1.145 2.238 1 93.5 255 VAL B O 1
ATOM 4297 N N . GLU B 1 256 ? -1.317 2.277 4.199 1 96.38 256 GLU B N 1
ATOM 4298 C CA . GLU B 1 256 ? -0.581 1.225 4.891 1 96.38 256 GLU B CA 1
ATOM 4299 C C . GLU B 1 256 ? -1.482 0.035 5.207 1 96.38 256 GLU B C 1
ATOM 4301 O O . GLU B 1 256 ? -1.196 -1.093 4.797 1 96.38 256 GLU B O 1
ATOM 4306 N N . TYR B 1 257 ? -2.613 0.258 5.859 1 97 257 TYR B N 1
ATOM 4307 C CA . TYR B 1 257 ? -3.498 -0.77 6.395 1 97 257 TYR B CA 1
ATOM 4308 C C . TYR B 1 257 ? -4.109 -1.603 5.277 1 97 257 TYR B C 1
ATOM 4310 O O . TYR B 1 257 ? -4.121 -2.834 5.344 1 97 257 TYR B O 1
ATOM 4318 N N . GLY B 1 258 ? -4.617 -0.962 4.246 1 94.31 258 GLY B N 1
ATOM 4319 C CA . GLY B 1 258 ? -5.34 -1.617 3.168 1 94.31 258 GLY B CA 1
ATOM 4320 C C . GLY B 1 258 ? -4.449 -2.479 2.291 1 94.31 258 GLY B C 1
ATOM 4321 O O . GLY B 1 258 ? -4.941 -3.213 1.43 1 94.31 258 GLY B O 1
ATOM 4322 N N . ASN B 1 259 ? -3.105 -2.395 2.486 1 94.56 259 ASN B N 1
ATOM 4323 C CA . ASN B 1 259 ? -2.174 -3.201 1.704 1 94.56 259 ASN B CA 1
ATOM 4324 C C . ASN B 1 259 ? -1.575 -4.332 2.537 1 94.56 259 ASN B C 1
ATOM 4326 O O . ASN B 1 259 ? -0.787 -5.129 2.029 1 94.56 259 ASN B O 1
ATOM 4330 N N . LEU B 1 260 ? -2.01 -4.453 3.793 1 96.94 260 LEU B N 1
ATOM 4331 C CA . LEU B 1 260 ? -1.507 -5.492 4.684 1 96.94 260 LEU B CA 1
ATOM 4332 C C . LEU B 1 260 ? -2.211 -6.82 4.418 1 96.94 260 LEU B C 1
ATOM 4334 O O . LEU B 1 260 ? -3.424 -6.852 4.195 1 96.94 260 LEU B O 1
ATOM 4338 N N . VAL B 1 261 ? -1.43 -7.801 4.438 1 97.75 261 VAL B N 1
ATOM 4339 C CA . VAL B 1 261 ? -1.988 -9.141 4.305 1 97.75 261 VAL B CA 1
ATOM 4340 C C . VAL B 1 261 ? -2.578 -9.594 5.637 1 97.75 261 VAL B C 1
ATOM 4342 O O . VAL B 1 261 ? -1.936 -9.461 6.684 1 97.75 261 VAL B O 1
ATOM 4345 N N . GLY B 1 262 ? -3.801 -10.023 5.648 1 96.88 262 GLY B N 1
ATOM 4346 C CA . GLY B 1 262 ? -4.336 -10.82 6.738 1 96.88 262 GLY B CA 1
ATOM 4347 C C . GLY B 1 262 ? -4.961 -9.992 7.84 1 96.88 262 GLY B C 1
ATOM 4348 O O . GLY B 1 262 ? -5.406 -10.531 8.859 1 96.88 262 GLY B O 1
ATOM 4349 N N . VAL B 1 263 ? -4.984 -8.641 7.719 1 97.06 263 VAL B N 1
ATOM 4350 C CA . VAL B 1 263 ? -5.562 -7.828 8.781 1 97.06 263 VAL B CA 1
ATOM 4351 C C . VAL B 1 263 ? -7.074 -7.715 8.578 1 97.06 263 VAL B C 1
ATOM 4353 O O . VAL B 1 263 ? -7.562 -7.793 7.449 1 97.06 263 VAL B O 1
ATOM 4356 N N . PRO B 1 264 ? -7.789 -7.547 9.688 1 96.88 264 PRO B N 1
ATOM 4357 C CA . PRO B 1 264 ? -9.25 -7.465 9.555 1 96.88 264 PRO B CA 1
ATOM 4358 C C . PRO B 1 264 ? -9.703 -6.195 8.844 1 96.88 264 PRO B C 1
ATOM 4360 O O . PRO B 1 264 ? -9.109 -5.129 9.031 1 96.88 264 PRO B O 1
ATOM 4363 N N . ILE B 1 265 ? -10.695 -6.328 8.031 1 96.75 265 ILE B N 1
ATOM 4364 C CA . ILE B 1 265 ? -11.273 -5.223 7.273 1 96.75 265 ILE B CA 1
ATOM 4365 C C . ILE B 1 265 ? -12.797 -5.305 7.332 1 96.75 265 ILE B C 1
ATOM 4367 O O . ILE B 1 265 ? -13.367 -6.398 7.344 1 96.75 265 ILE B O 1
ATOM 4371 N N . GLU B 1 266 ? -13.398 -4.223 7.375 1 94.69 266 GLU B N 1
ATOM 4372 C CA . GLU B 1 266 ? -14.859 -4.121 7.332 1 94.69 266 GLU B CA 1
ATOM 4373 C C . GLU B 1 266 ? -15.32 -3.299 6.133 1 94.69 266 GLU B C 1
ATOM 4375 O O . GLU B 1 266 ? -14.562 -2.48 5.609 1 94.69 266 GLU B O 1
ATOM 4380 N N . ARG B 1 267 ? -16.625 -3.65 5.66 1 88.56 267 ARG B N 1
ATOM 4381 C CA . ARG B 1 267 ? -17.281 -2.887 4.605 1 88.56 267 ARG B CA 1
ATOM 4382 C C . ARG B 1 267 ? -18.734 -2.605 4.957 1 88.56 267 ARG B C 1
ATOM 4384 O O . ARG B 1 267 ? -19.375 -3.395 5.66 1 88.56 267 ARG B O 1
#

Organism: Sulfurisphaera tokodaii (strain DSM 16993 / JCM 10545 / NBRC 100140 / 7) (NCBI:txid273063)

Solvent-accessible surface area (backbone atoms only — not comparable to full-atom values): 27494 Å² total; per-residue (Å²): 93,78,38,46,54,67,57,46,69,76,38,50,90,75,43,48,34,38,35,32,27,89,52,46,80,78,40,50,53,70,41,28,56,66,77,30,30,82,39,54,48,74,67,52,31,32,92,58,35,42,48,63,34,54,61,67,52,44,15,49,55,42,4,64,56,34,38,52,78,80,44,45,35,37,28,24,14,65,82,87,23,23,52,21,33,34,46,50,54,51,35,49,27,33,51,44,75,52,47,30,38,41,45,16,26,60,62,33,34,52,74,72,65,53,76,67,35,52,68,85,51,73,56,91,50,70,37,89,28,63,60,75,42,84,48,64,81,48,49,46,52,69,71,61,46,68,76,35,56,90,70,48,43,38,35,31,21,40,52,70,52,42,44,54,31,76,36,49,36,55,87,90,38,50,42,52,28,28,81,30,49,24,33,62,61,83,44,41,80,50,40,42,69,76,51,39,44,98,62,49,26,68,51,56,69,69,60,50,49,59,73,49,61,88,56,65,70,88,37,48,30,38,29,20,20,52,66,19,32,50,13,27,44,47,48,43,44,41,38,73,70,68,59,42,81,47,57,27,37,26,49,45,22,37,46,24,58,32,24,37,63,72,49,78,54,35,106,93,78,38,46,54,66,57,46,69,77,36,50,90,75,43,48,35,37,35,32,28,88,53,45,79,78,40,50,52,70,41,29,57,66,76,31,30,82,39,54,48,72,66,51,31,34,93,57,35,43,47,63,33,52,61,68,53,43,16,49,55,43,4,65,55,34,38,51,76,81,43,44,33,37,28,23,14,65,84,88,24,23,52,20,30,32,46,49,53,50,36,49,27,33,52,46,73,51,47,30,38,41,44,16,25,58,62,34,35,52,74,72,65,54,77,66,35,52,68,86,52,74,56,92,50,70,37,88,28,66,61,75,41,81,48,65,80,46,48,44,53,70,71,62,47,68,76,36,59,91,69,47,45,37,36,32,21,38,51,70,53,41,43,54,31,78,37,50,36,56,89,90,39,49,43,52,28,28,82,30,48,24,33,62,60,82,45,41,79,50,40,40,70,77,50,40,43,96,61,47,26,67,51,54,68,69,59,48,50,58,74,49,60,87,56,64,71,89,37,48,30,37,30,19,21,53,68,21,33,52,13,25,44,48,48,43,44,41,37,72,69,69,60,43,79,45,55,26,39,27,50,47,22,36,46,25,58,33,25,36,64,71,50,79,52,35,109